Protein AF-0000000069795795 (afdb_homodimer)

pLDDT: mean 82.31, std 21.18, range [23.0, 98.75]

Solvent-accessible surface area (backbone atoms only — not comparable to full-atom values): 24050 Å² total; per-residue (Å²): 133,80,79,72,74,70,70,65,89,60,59,67,39,32,27,32,39,33,64,38,56,46,76,60,49,101,86,40,89,58,73,40,62,38,28,42,9,34,36,32,26,39,58,87,44,68,41,76,78,44,72,53,69,46,55,21,22,49,95,57,61,81,71,41,47,76,58,54,75,50,81,44,60,69,22,32,75,69,25,68,77,30,49,39,55,80,75,45,43,65,61,54,35,65,65,45,39,64,17,26,39,29,27,73,51,24,78,82,38,46,55,52,51,50,44,50,56,26,51,76,72,74,39,84,52,61,48,63,69,40,65,42,38,49,41,62,55,38,48,73,73,62,47,57,69,56,62,52,81,46,68,56,43,43,27,49,59,50,67,70,50,78,71,57,61,36,28,48,60,45,32,56,46,50,53,52,46,45,24,51,53,27,27,34,53,46,53,54,69,57,42,58,71,86,50,44,60,50,58,55,56,68,56,64,70,68,76,76,78,75,82,75,80,74,85,117,135,80,76,70,72,69,70,63,87,61,59,68,39,32,28,31,39,34,63,37,56,45,75,58,50,98,85,38,88,56,73,39,61,39,27,43,9,34,36,31,26,38,58,88,43,67,40,75,75,45,72,53,71,46,56,21,23,48,96,56,61,80,72,41,46,76,58,55,75,49,82,44,61,69,22,32,75,68,26,68,76,31,49,39,56,79,75,46,42,65,60,53,34,65,65,44,40,64,18,27,39,29,29,73,51,24,78,83,38,45,54,51,51,50,42,50,55,26,51,74,71,73,40,84,53,62,48,63,70,40,64,41,38,49,41,63,56,38,47,73,74,63,48,58,71,57,63,52,84,45,67,56,42,43,26,48,60,49,66,70,49,78,72,57,59,36,27,47,60,45,31,55,46,49,54,52,45,44,24,50,53,27,27,35,54,48,53,55,71,56,42,56,71,85,50,45,59,50,55,55,55,69,57,64,67,67,71,77,77,76,80,73,79,73,82,119

Radius of gyration: 26.66 Å; Cα contacts (8 Å, |Δi|>4): 704; chains: 2; bounding box: 104×75×53 Å

InterPro domains:
  IPR012337 Ribonuclease H-like superfamily [SSF53098] (14-183)
  IPR013520 Ribonuclease H-like domain [PF00929] (15-178)
  IPR013520 Ribonuclease H-like domain [SM00479] (13-187)
  IPR036397 Ribonuclease H superfamily [G3DSA:3.30.420.10] (8-185)

Foldseek 3Di:
DPPCPVCPCDQFKEKEKFWDWQDDDPVGDDTDTFKIWIFIARPVPRDTPDIDMFTAAGPDLVSFDQAPPDLQSRHSVNNVPTHHCVVCVVVVQVRAAAHEYEYACCVPPVVVNQCVSCVVVPHGGHDYPHYHHPLVVCCVQVNCLQPHSDLQSLCVSVVVDGDRNHTNSSRVSSSVSVVVSVVVSVVLVVDPPVCNVVVVVVSPPPPPPDPPPPPD/DPPCPVCPCPQFKEKEKFWDWQDDDPVGDDTDTFKIWIFIARPVPRDTPDIDMFTAAGPDLVSFDQAPPDLQSRHSVNNVPTHHCVVCVVVVQVRAAAHEYEYACCVPPVVVNQCVSCVVVPHGGHDYPHYHHPLVVCCVQVNCLQPHSDLQSLCVSVVVDGDRNHTNSSRVSSSVSVVVSVVVSVVLVVDPPVCNVVVVVVSPPPPPPPPPPPPD

Organism: Juglans regia (NCBI:txid51240)

Sequence (432 aa):
METSTSGREGKAEIVFFDMETTVPNRGWKRFWVLEFGAIVVCPQKLVEIDSYSTLVRPKDLSVVSLKSGRCDGITRKVVANAPDFEDVADKIFSILNGRVWAGHNIRRFDCIRIKEAFAEIGKPAPQPAGMIDSLGVLTDKFGRRAGNMKMETLAAYFGLGQQKHRSLDDVRMNLEVLKHCATVLFLESSLPSALHGKWQLGSSTVMTRSRTNGKTMETSTSGREGKAEIVFFDMETTVPNRGWKRFWVLEFGAIVVCPQKLVEIDSYSTLVRPKDLSVVSLKSGRCDGITRKVVANAPDFEDVADKIFSILNGRVWAGHNIRRFDCIRIKEAFAEIGKPAPQPAGMIDSLGVLTDKFGRRAGNMKMETLAAYFGLGQQKHRSLDDVRMNLEVLKHCATVLFLESSLPSALHGKWQLGSSTVMTRSRTNGKT

Structure (mmCIF, N/CA/C/O backbone):
data_AF-0000000069795795-model_v1
#
loop_
_entity.id
_entity.type
_entity.pdbx_description
1 polymer 'Protein NEN4-like'
#
loop_
_atom_site.group_PDB
_atom_site.id
_atom_site.type_symbol
_atom_site.label_atom_id
_atom_site.label_alt_id
_atom_site.label_comp_id
_atom_site.label_asym_id
_atom_site.label_entity_id
_atom_site.label_seq_id
_atom_site.pdbx_PDB_ins_code
_atom_site.Cartn_x
_atom_site.Cartn_y
_atom_site.Cartn_z
_atom_site.occupancy
_atom_site.B_iso_or_equiv
_atom_site.auth_seq_id
_atom_site.auth_comp_id
_atom_site.auth_asym_id
_atom_site.auth_atom_id
_atom_site.pdbx_PDB_model_num
ATOM 1 N N . MET A 1 1 ? -32.469 -30.297 -11.141 1 25.58 1 MET A N 1
ATOM 2 C CA . MET A 1 1 ? -31.922 -29.422 -10.109 1 25.58 1 MET A CA 1
ATOM 3 C C . MET A 1 1 ? -30.938 -28.422 -10.711 1 25.58 1 MET A C 1
ATOM 5 O O . MET A 1 1 ? -29.844 -28.797 -11.125 1 25.58 1 MET A O 1
ATOM 9 N N . GLU A 1 2 ? -31.359 -27.375 -11.406 1 27.95 2 GLU A N 1
ATOM 10 C CA . GLU A 1 2 ? -30.75 -26.344 -12.25 1 27.95 2 GLU A CA 1
ATOM 11 C C . GLU A 1 2 ? -29.734 -25.516 -11.461 1 27.95 2 GLU A C 1
ATOM 13 O O . GLU A 1 2 ? -30.078 -24.938 -10.43 1 27.95 2 GLU A O 1
ATOM 18 N N . THR A 1 3 ? -28.516 -26.078 -11.281 1 31.72 3 THR A N 1
ATOM 19 C CA . THR A 1 3 ? -27.406 -25.391 -10.633 1 31.72 3 THR A CA 1
ATOM 20 C C . THR A 1 3 ? -27.344 -23.922 -11.062 1 31.72 3 THR A C 1
ATOM 22 O O . THR A 1 3 ? -27.172 -23.625 -12.242 1 31.72 3 THR A O 1
ATOM 25 N N . SER A 1 4 ? -28.297 -23.125 -10.508 1 31.05 4 SER A N 1
ATOM 26 C CA . SER A 1 4 ? -28.359 -21.672 -10.664 1 31.05 4 SER A CA 1
ATOM 27 C C . SER A 1 4 ? -26.969 -21.047 -10.641 1 31.05 4 SER A C 1
ATOM 29 O O . SER A 1 4 ? -26.25 -21.188 -9.648 1 31.05 4 SER A O 1
ATOM 31 N N . THR A 1 5 ? -26.281 -21.203 -11.742 1 33.72 5 THR A N 1
ATOM 32 C CA . THR A 1 5 ? -25.125 -20.375 -12.062 1 33.72 5 THR A CA 1
ATOM 33 C C . THR A 1 5 ? -25.344 -18.938 -11.625 1 33.72 5 THR A C 1
ATOM 35 O O . THR A 1 5 ? -26.125 -18.203 -12.242 1 33.72 5 THR A O 1
ATOM 38 N N . SER A 1 6 ? -25.922 -18.781 -10.398 1 34.06 6 SER A N 1
ATOM 39 C CA . SER A 1 6 ? -26.109 -17.438 -9.852 1 34.06 6 SER A CA 1
ATOM 40 C C . SER A 1 6 ? -25.062 -16.469 -10.414 1 34.06 6 SER A C 1
ATOM 42 O O . SER A 1 6 ? -23.859 -16.734 -10.359 1 34.06 6 SER A O 1
ATOM 44 N N . GLY A 1 7 ? -25.359 -15.914 -11.555 1 32.53 7 GLY A N 1
ATOM 45 C CA . GLY A 1 7 ? -24.766 -14.773 -12.242 1 32.53 7 GLY A CA 1
ATOM 46 C C . GLY A 1 7 ? -24.203 -13.734 -11.289 1 32.53 7 GLY A C 1
ATOM 47 O O . GLY A 1 7 ? -24.906 -12.781 -10.93 1 32.53 7 GLY A O 1
ATOM 48 N N . ARG A 1 8 ? -23.828 -14.109 -10.086 1 36.16 8 ARG A N 1
ATOM 49 C CA . ARG A 1 8 ? -23.094 -13.016 -9.445 1 36.16 8 ARG A CA 1
ATOM 50 C C . ARG A 1 8 ? -22.484 -12.078 -10.477 1 36.16 8 ARG A C 1
ATOM 52 O O . ARG A 1 8 ? -21.688 -12.508 -11.32 1 36.16 8 ARG A O 1
ATOM 59 N N . GLU A 1 9 ? -23.125 -11.406 -11.359 1 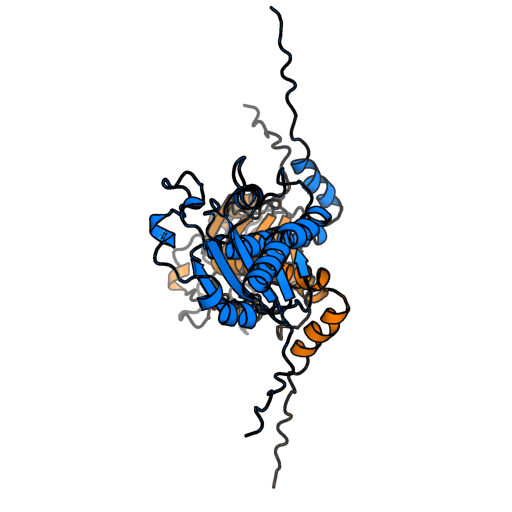41.84 9 GLU A N 1
ATOM 60 C CA . GLU A 1 9 ? -22.781 -10.273 -12.203 1 41.84 9 GLU A CA 1
ATOM 61 C C . GLU A 1 9 ? -21.375 -9.758 -11.875 1 41.84 9 GLU A C 1
ATOM 63 O O . GLU A 1 9 ? -21.219 -8.852 -11.047 1 41.84 9 GLU A O 1
ATOM 68 N N . GLY A 1 10 ? -20.391 -10.555 -11.383 1 47.69 10 GLY A N 1
ATOM 69 C CA . GLY A 1 10 ? -19.203 -10.883 -10.602 1 47.69 10 GLY A CA 1
ATOM 70 C C . GLY A 1 10 ? -17.984 -10.078 -11.016 1 47.69 10 GLY A C 1
ATOM 71 O O . GLY A 1 10 ? -17.656 -10 -12.203 1 47.69 10 GLY A O 1
ATOM 72 N N . LYS A 1 11 ? -17.797 -8.898 -10.414 1 55.41 11 LYS A N 1
ATOM 73 C CA . LYS A 1 11 ? -16.578 -8.102 -10.523 1 55.41 11 LYS A CA 1
ATOM 74 C C . LYS A 1 11 ? -15.344 -9 -10.625 1 55.41 11 LYS A C 1
ATOM 76 O O . LYS A 1 11 ? -15.242 -10 -9.914 1 55.41 11 LYS A O 1
ATOM 81 N N . ALA A 1 12 ? -14.719 -8.961 -11.812 1 68.69 12 ALA A N 1
ATOM 82 C CA . ALA A 1 12 ? -13.539 -9.797 -12.039 1 68.69 12 ALA A CA 1
ATOM 83 C C . ALA A 1 12 ? -12.586 -9.734 -10.844 1 68.69 12 ALA A C 1
ATOM 85 O O . ALA A 1 12 ? -12.203 -8.656 -10.406 1 68.69 12 ALA A O 1
ATOM 86 N N . GLU A 1 13 ? -12.547 -10.82 -10.102 1 87.56 13 GLU A N 1
ATOM 87 C CA . GLU A 1 13 ? -11.609 -10.992 -9 1 87.56 13 GLU A CA 1
ATOM 88 C C . GLU A 1 13 ? -10.188 -11.227 -9.516 1 87.56 13 GLU A C 1
ATOM 90 O O . GLU A 1 13 ? -10 -11.695 -10.641 1 87.56 13 GLU A O 1
ATOM 95 N N . ILE A 1 14 ? -9.297 -10.734 -8.797 1 94.62 14 ILE A N 1
ATOM 96 C CA . ILE A 1 14 ? -7.891 -10.953 -9.117 1 94.62 14 ILE A CA 1
ATOM 97 C C . ILE A 1 14 ? -7.316 -12.039 -8.211 1 94.62 14 ILE A C 1
ATOM 99 O O . ILE A 1 14 ? -7.543 -12.023 -6.996 1 94.62 14 ILE A O 1
ATOM 103 N N . VAL A 1 15 ? -6.715 -12.922 -8.781 1 97.75 15 VAL A N 1
ATOM 104 C CA . VAL A 1 15 ? -6 -13.93 -8.008 1 97.75 15 VAL A CA 1
ATOM 105 C C . VAL A 1 15 ? -4.492 -13.742 -8.18 1 97.75 15 VAL A C 1
ATOM 107 O O . VAL A 1 15 ? -3.988 -13.75 -9.305 1 97.75 15 VAL A O 1
ATOM 110 N N . PHE A 1 16 ? -3.83 -13.43 -7.07 1 98.31 16 PHE A N 1
ATOM 111 C CA . PHE A 1 16 ? -2.373 -13.461 -7.023 1 98.31 16 PHE A CA 1
ATOM 112 C C . PHE A 1 16 ? -1.879 -14.867 -6.68 1 98.31 16 PHE A C 1
ATOM 114 O O . PHE A 1 16 ? -2.344 -15.477 -5.715 1 98.31 16 PHE A O 1
ATOM 121 N N . PHE A 1 17 ? -0.944 -15.398 -7.488 1 98.62 17 PHE A N 1
ATOM 122 C CA . PHE A 1 17 ? -0.475 -16.734 -7.133 1 98.62 17 PHE A CA 1
ATOM 123 C C . PHE A 1 17 ? 1.003 -16.891 -7.469 1 98.62 17 PHE A C 1
ATOM 125 O O . PHE A 1 17 ? 1.576 -16.062 -8.18 1 98.62 17 PHE A O 1
ATOM 132 N N . ASP A 1 18 ? 1.574 -17.828 -6.895 1 97.88 18 ASP A N 1
ATOM 133 C CA . ASP A 1 18 ? 2.99 -18.172 -6.98 1 97.88 18 ASP A CA 1
ATOM 134 C C . ASP A 1 18 ? 3.205 -19.672 -6.785 1 97.88 18 ASP A C 1
ATOM 136 O O . ASP A 1 18 ? 2.441 -20.328 -6.074 1 97.88 18 ASP A O 1
ATOM 140 N N . MET A 1 19 ? 4.258 -20.172 -7.453 1 96.44 19 MET A N 1
ATOM 141 C CA . MET A 1 19 ? 4.598 -21.578 -7.312 1 96.44 19 MET A CA 1
ATOM 142 C C . MET A 1 19 ? 6.07 -21.75 -6.961 1 96.44 19 MET A C 1
ATOM 144 O O . MET A 1 19 ? 6.926 -21.031 -7.473 1 96.44 19 MET A O 1
ATOM 148 N N . GLU A 1 20 ? 6.281 -22.656 -6.07 1 94.5 20 GLU A N 1
ATOM 149 C CA . GLU A 1 20 ? 7.641 -23.141 -5.859 1 94.5 20 GLU A CA 1
ATOM 150 C C . GLU A 1 20 ? 7.879 -24.469 -6.578 1 94.5 20 GLU A C 1
ATOM 152 O O . GLU A 1 20 ? 7.012 -25.344 -6.574 1 94.5 20 GLU A O 1
ATOM 157 N N . THR A 1 21 ? 9.031 -24.625 -7.184 1 92.81 21 THR A N 1
ATOM 158 C CA . THR A 1 21 ? 9.367 -25.812 -7.957 1 92.81 21 THR A CA 1
ATOM 159 C C . THR A 1 21 ? 10.781 -26.281 -7.637 1 92.81 21 THR A C 1
ATOM 161 O O . THR A 1 21 ? 11.539 -25.578 -6.973 1 92.81 21 THR A O 1
ATOM 164 N N . THR A 1 22 ? 11.008 -27.484 -8.117 1 88.75 22 THR A N 1
ATOM 165 C CA . THR A 1 22 ? 12.406 -27.875 -8.156 1 88.75 22 THR A CA 1
ATOM 166 C C . THR A 1 22 ? 13.18 -27.062 -9.18 1 88.75 22 THR A C 1
ATOM 168 O O . THR A 1 22 ? 12.586 -26.391 -10.031 1 88.75 22 THR A O 1
ATOM 171 N N . VAL A 1 23 ? 14.438 -26.938 -8.961 1 80.75 23 VAL A N 1
ATOM 172 C CA . VAL A 1 23 ? 15.312 -26.312 -9.953 1 80.75 23 VAL A CA 1
AT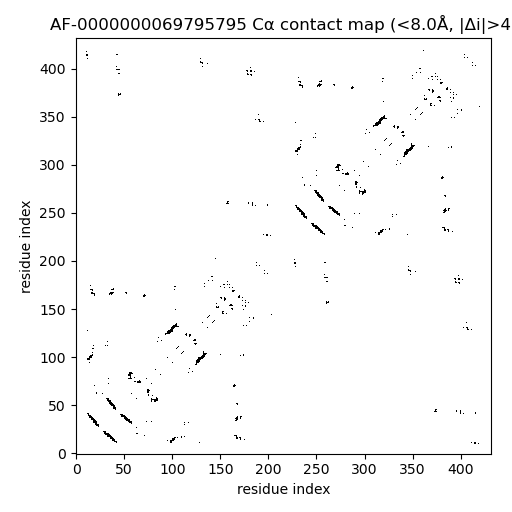OM 173 C C . VAL A 1 23 ? 15.992 -27.391 -10.789 1 80.75 23 VAL A C 1
ATOM 175 O O . VAL A 1 23 ? 16.625 -28.312 -10.25 1 80.75 23 VAL A O 1
ATOM 178 N N . PRO A 1 24 ? 15.719 -27.25 -12.148 1 77.12 24 PRO A N 1
ATOM 179 C CA . PRO A 1 24 ? 16.312 -28.281 -12.992 1 77.12 24 PRO A CA 1
ATOM 180 C C . PRO A 1 24 ? 17.844 -28.312 -12.891 1 77.12 24 PRO A C 1
ATOM 182 O O . PRO A 1 24 ? 18.469 -27.281 -12.672 1 77.12 24 PRO A O 1
ATOM 185 N N . ASN A 1 25 ? 18.391 -29.469 -12.727 1 71.88 25 ASN A N 1
ATOM 186 C CA . ASN A 1 25 ? 19.828 -29.688 -12.75 1 71.88 25 ASN A CA 1
ATOM 187 C C . ASN A 1 25 ? 20.234 -30.625 -13.875 1 71.88 25 ASN A C 1
ATOM 189 O O . ASN A 1 25 ? 19.422 -30.969 -14.734 1 71.88 25 ASN A O 1
ATOM 193 N N . ARG A 1 26 ? 21.516 -30.906 -14.008 1 67.06 26 ARG A N 1
ATOM 194 C CA . ARG A 1 26 ? 22.078 -31.734 -15.07 1 67.06 26 ARG A CA 1
ATOM 195 C C . ARG A 1 26 ? 21.328 -33.031 -15.211 1 67.06 26 ARG A C 1
ATOM 197 O O . ARG A 1 26 ? 21.234 -33.594 -16.312 1 67.06 26 ARG A O 1
ATOM 204 N N . GLY A 1 27 ? 20.688 -33.438 -14.242 1 57.16 27 GLY A N 1
ATOM 205 C CA . GLY A 1 27 ? 20.062 -34.75 -14.266 1 57.16 27 GLY A CA 1
ATOM 206 C C . GLY A 1 27 ? 18.578 -34.688 -14.594 1 57.16 27 GLY A C 1
ATOM 207 O O . GLY A 1 27 ? 18 -35.688 -15.031 1 57.16 27 GLY A O 1
ATOM 208 N N . TRP A 1 28 ? 17.984 -33.625 -14.297 1 61.97 28 TRP A N 1
ATOM 209 C CA . TRP A 1 28 ? 16.562 -33.531 -14.617 1 61.97 28 TRP A CA 1
ATOM 210 C C . TRP A 1 28 ? 16.25 -32.156 -15.195 1 61.97 28 TRP A C 1
ATOM 212 O O . TRP A 1 28 ? 16.656 -31.125 -14.641 1 61.97 28 TRP A O 1
ATOM 222 N N . LYS A 1 29 ? 15.484 -32.219 -16.25 1 67 29 LYS A N 1
ATOM 223 C CA . LYS A 1 29 ? 15.25 -31.016 -17.031 1 67 29 LYS A CA 1
ATOM 224 C C . LYS A 1 29 ? 13.859 -30.438 -16.75 1 67 29 LYS A C 1
ATOM 226 O O . LYS A 1 29 ? 13.484 -29.406 -17.312 1 67 29 LYS A O 1
ATOM 231 N N . ARG A 1 30 ? 13.258 -31.141 -15.711 1 81.75 30 ARG A N 1
ATOM 232 C CA . ARG A 1 30 ? 11.867 -30.719 -15.586 1 81.75 30 ARG A CA 1
ATOM 233 C C . ARG A 1 30 ? 11.625 -30.016 -14.258 1 81.75 30 ARG A C 1
ATOM 235 O O . ARG A 1 30 ? 12.281 -30.312 -13.258 1 81.75 30 ARG A O 1
ATOM 242 N N . PHE A 1 31 ? 10.703 -29.078 -14.281 1 88.62 31 PHE A N 1
ATOM 243 C CA . PHE A 1 31 ? 10.234 -28.422 -13.062 1 88.62 31 PHE A CA 1
ATOM 244 C C . PHE A 1 31 ? 9.133 -29.25 -12.398 1 88.62 31 PHE A C 1
ATOM 246 O O . PHE A 1 31 ? 8.18 -29.656 -13.055 1 88.62 31 PHE A O 1
ATOM 253 N N . TRP A 1 32 ? 9.344 -29.562 -11.18 1 89.56 32 TRP A N 1
ATOM 254 C CA . TRP A 1 32 ? 8.281 -30.188 -10.391 1 89.56 32 TRP A CA 1
ATOM 255 C C . TRP A 1 32 ? 7.672 -29.188 -9.414 1 89.56 32 TRP A C 1
ATOM 257 O O . TRP A 1 32 ? 8.391 -28.516 -8.68 1 89.56 32 TRP A O 1
ATOM 267 N N . VAL A 1 33 ? 6.371 -29.156 -9.484 1 93.94 33 VAL A N 1
ATOM 268 C CA . VAL A 1 33 ? 5.68 -28.25 -8.57 1 93.94 33 VAL A CA 1
ATOM 269 C C . VAL A 1 33 ? 5.809 -28.766 -7.137 1 93.94 33 VAL A C 1
ATOM 271 O O . VAL A 1 33 ? 5.52 -29.938 -6.863 1 93.94 33 VAL A O 1
ATOM 274 N N . LEU A 1 34 ? 6.23 -27.875 -6.195 1 94.31 34 LEU A N 1
ATOM 275 C CA . LEU A 1 34 ? 6.41 -28.281 -4.801 1 94.31 34 LEU A CA 1
ATOM 276 C C . LEU A 1 34 ? 5.453 -27.516 -3.893 1 94.31 34 LEU A C 1
ATOM 278 O O . LEU A 1 34 ? 5.152 -27.969 -2.783 1 94.31 34 LEU A O 1
ATOM 282 N N . GLU A 1 35 ? 5.023 -26.391 -4.332 1 96.38 35 GLU A N 1
ATOM 283 C CA . GLU A 1 35 ? 4.137 -25.562 -3.523 1 96.38 35 GLU A CA 1
ATOM 284 C C . GLU A 1 35 ? 3.314 -24.625 -4.398 1 96.38 35 GLU A C 1
ATOM 286 O O . GLU A 1 35 ? 3.818 -24.094 -5.391 1 96.38 35 GLU A O 1
ATOM 291 N N . PHE A 1 36 ? 2.078 -24.5 -4.047 1 98 36 PHE A N 1
ATOM 292 C CA . PHE A 1 36 ? 1.167 -23.531 -4.652 1 98 36 PHE A CA 1
ATOM 293 C C . PHE A 1 36 ? 0.594 -22.594 -3.598 1 98 36 PHE A C 1
ATOM 295 O O . PHE A 1 36 ? 0.206 -23.031 -2.514 1 98 36 PHE A O 1
ATOM 302 N N . GLY A 1 37 ? 0.597 -21.297 -3.883 1 98.5 37 GLY A N 1
ATOM 303 C CA . GLY A 1 37 ? -0.028 -20.297 -3.039 1 98.5 37 GLY A CA 1
ATOM 304 C C . GLY A 1 37 ? -0.776 -19.234 -3.826 1 98.5 37 GLY A C 1
ATOM 305 O O . GLY A 1 37 ? -0.323 -18.812 -4.891 1 98.5 37 GLY A O 1
ATOM 306 N N . ALA A 1 38 ? -1.933 -18.859 -3.283 1 98.75 38 ALA A N 1
ATOM 307 C CA . ALA A 1 38 ? -2.738 -17.844 -3.965 1 98.75 38 ALA A CA 1
ATOM 308 C C . ALA A 1 38 ? -3.57 -17.047 -2.969 1 98.75 38 ALA A C 1
ATOM 310 O O . ALA A 1 38 ? -3.984 -17.562 -1.932 1 98.75 38 ALA A O 1
ATOM 311 N N . ILE A 1 39 ? -3.779 -15.836 -3.258 1 98.44 39 ILE A N 1
ATOM 312 C CA . ILE A 1 39 ? -4.785 -15.016 -2.588 1 98.44 39 ILE A CA 1
ATOM 313 C C . ILE A 1 39 ? -5.738 -14.422 -3.623 1 98.44 39 ILE A C 1
ATOM 315 O O . ILE A 1 39 ? -5.324 -14.078 -4.734 1 98.44 39 ILE A O 1
ATOM 319 N N . VAL A 1 40 ? -6.984 -14.422 -3.295 1 97.12 40 VAL A N 1
ATOM 320 C CA . VAL A 1 40 ? -7.984 -13.742 -4.113 1 97.12 40 VAL A CA 1
ATOM 321 C C . VAL A 1 40 ? -8.281 -12.367 -3.525 1 97.12 40 VAL A C 1
ATOM 323 O O . VAL A 1 40 ? -8.578 -12.242 -2.334 1 97.12 40 VAL A O 1
ATOM 326 N N . VAL A 1 41 ? -8.141 -11.383 -4.363 1 93.94 41 VAL A N 1
ATOM 327 C CA . VAL A 1 41 ? -8.281 -10 -3.918 1 93.94 41 VAL A CA 1
ATOM 328 C C . VAL A 1 41 ? -9.398 -9.312 -4.699 1 93.94 41 VAL A C 1
ATOM 330 O O . VAL A 1 41 ? -9.531 -9.516 -5.906 1 93.94 41 VAL A O 1
ATOM 333 N N . CYS A 1 42 ? -10.164 -8.547 -3.957 1 88 42 CYS A N 1
ATOM 334 C CA . CYS A 1 42 ? -11.133 -7.672 -4.602 1 88 42 CYS A CA 1
ATOM 335 C C . CYS A 1 42 ? -10.438 -6.488 -5.266 1 88 42 CYS A C 1
ATOM 337 O O . CYS A 1 42 ? -9.727 -5.727 -4.602 1 88 42 CYS A O 1
ATOM 339 N N . PRO A 1 43 ? -10.625 -6.344 -6.496 1 83.31 43 PRO A N 1
ATOM 340 C CA . PRO A 1 43 ? -9.852 -5.32 -7.203 1 83.31 43 PRO A CA 1
ATOM 341 C C . PRO A 1 43 ? -10.18 -3.904 -6.738 1 83.31 43 PRO A C 1
ATOM 343 O O . PRO A 1 43 ? -9.312 -3.025 -6.77 1 83.31 43 PRO A O 1
ATOM 346 N N . GLN A 1 44 ? -11.328 -3.682 -6.246 1 83.56 44 GLN A N 1
ATOM 347 C CA . GLN A 1 44 ? -11.758 -2.33 -5.906 1 83.56 44 GLN A CA 1
ATOM 348 C C . GLN A 1 44 ? -11.281 -1.935 -4.512 1 83.56 44 GLN A C 1
ATOM 350 O O . GLN A 1 44 ? -11.07 -0.752 -4.238 1 83.56 44 GLN A O 1
ATOM 355 N N . LYS A 1 45 ? -11.109 -2.904 -3.693 1 87.12 45 LYS A N 1
ATOM 356 C CA . LYS A 1 45 ? -10.812 -2.584 -2.301 1 87.12 45 LYS A CA 1
ATOM 357 C C . LYS A 1 45 ? -9.469 -3.17 -1.877 1 87.12 45 LYS A C 1
ATOM 359 O O . LYS A 1 45 ? -8.938 -2.824 -0.818 1 87.12 45 LYS A O 1
ATOM 364 N N . LEU A 1 46 ? -8.93 -4.039 -2.621 1 89.06 46 LEU A N 1
ATOM 365 C CA . LEU A 1 46 ? -7.652 -4.695 -2.373 1 89.06 46 LEU A CA 1
ATOM 366 C C . LEU A 1 46 ? -7.707 -5.539 -1.104 1 89.06 46 LEU A C 1
ATOM 368 O O . LEU A 1 46 ? -6.68 -5.777 -0.465 1 89.06 46 LEU A O 1
ATOM 372 N N . VAL A 1 47 ? -8.906 -5.949 -0.756 1 88.62 47 VAL A N 1
ATOM 373 C CA . VAL A 1 47 ? -9.078 -6.812 0.409 1 88.62 47 VAL A CA 1
ATOM 374 C C . VAL A 1 47 ? -8.945 -8.273 -0.004 1 88.62 47 VAL A C 1
ATOM 376 O O . VAL A 1 47 ? -9.492 -8.688 -1.029 1 88.62 47 VAL A O 1
ATOM 379 N N . GLU A 1 48 ? -8.148 -8.969 0.775 1 93.06 48 GLU A N 1
ATOM 380 C CA . GLU A 1 48 ? -8.039 -10.406 0.58 1 93.06 48 GLU A CA 1
ATOM 381 C C . GLU A 1 48 ? -9.336 -11.117 0.961 1 93.06 48 GLU A C 1
ATOM 383 O O . GLU A 1 48 ? -9.758 -11.07 2.119 1 93.06 48 GLU A O 1
ATOM 388 N N . ILE A 1 49 ? -9.977 -11.773 0.018 1 93.69 49 ILE A N 1
ATOM 389 C CA . ILE A 1 49 ? -11.281 -12.375 0.293 1 93.69 49 ILE A CA 1
ATOM 390 C C . ILE A 1 49 ? -11.133 -13.883 0.437 1 93.69 49 ILE A C 1
ATOM 392 O O . ILE A 1 49 ? -12.023 -14.555 0.962 1 93.69 49 ILE A O 1
ATOM 396 N N . ASP A 1 50 ? -10.102 -14.445 -0.095 1 96.06 50 ASP A N 1
ATOM 397 C CA . ASP A 1 50 ? -9.805 -15.867 0.005 1 96.06 50 ASP A CA 1
ATOM 398 C C . ASP A 1 50 ? -8.305 -16.125 -0.144 1 96.06 50 ASP A C 1
ATOM 400 O O . ASP A 1 50 ? -7.578 -15.297 -0.683 1 96.06 50 ASP A O 1
ATOM 404 N N . SER A 1 51 ? -7.832 -17.203 0.451 1 98.19 51 SER A N 1
ATOM 405 C CA . SER A 1 51 ? -6.449 -17.625 0.283 1 98.19 51 SER A CA 1
ATOM 406 C C . SER A 1 51 ? -6.332 -19.156 0.336 1 98.19 51 SER A C 1
ATOM 408 O O . SER A 1 51 ? -7.195 -19.828 0.895 1 98.19 51 SER A O 1
ATOM 410 N N . TYR A 1 52 ? -5.352 -19.672 -0.319 1 98.5 52 TYR A N 1
ATOM 411 C CA . TYR A 1 52 ? -5.09 -21.094 -0.36 1 98.5 52 TYR A CA 1
ATOM 412 C C . TYR A 1 52 ? -3.604 -21.375 -0.545 1 98.5 52 TYR A C 1
ATOM 414 O O . TYR A 1 52 ? -2.932 -20.703 -1.324 1 98.5 52 TYR A O 1
ATOM 422 N N . SER A 1 53 ? -3.074 -22.266 0.192 1 98.12 53 SER A N 1
ATOM 423 C CA . SER A 1 53 ? -1.704 -22.734 0.011 1 98.12 53 SER A CA 1
ATOM 424 C C . SER A 1 53 ? -1.593 -24.234 0.254 1 98.12 53 SER A C 1
ATOM 426 O O . SER A 1 53 ? -2.299 -24.781 1.103 1 98.12 53 SER A O 1
ATOM 428 N N . THR A 1 54 ? -0.786 -24.828 -0.485 1 97.81 54 THR A N 1
ATOM 429 C CA . THR A 1 54 ? -0.585 -26.266 -0.32 1 97.81 54 THR A CA 1
ATOM 430 C C . THR A 1 54 ? 0.813 -26.672 -0.777 1 97.81 54 THR A C 1
ATOM 432 O O . THR A 1 54 ? 1.354 -26.109 -1.725 1 97.81 54 THR A O 1
ATOM 435 N N . LEU A 1 55 ? 1.377 -27.641 -0.066 1 96.38 55 LEU A N 1
ATOM 436 C CA . LEU A 1 55 ? 2.527 -28.375 -0.585 1 96.38 55 LEU A CA 1
ATOM 437 C C . LEU A 1 55 ? 2.086 -29.469 -1.553 1 96.38 55 LEU A C 1
ATOM 439 O O . LEU A 1 55 ? 0.954 -29.953 -1.474 1 96.38 55 LEU A O 1
ATOM 443 N N . VAL A 1 56 ? 2.922 -29.781 -2.492 1 96.75 56 VAL A N 1
ATOM 444 C CA . VAL A 1 56 ? 2.619 -30.812 -3.49 1 96.75 56 VAL A CA 1
ATOM 445 C C . VAL A 1 56 ? 3.744 -31.844 -3.529 1 96.75 56 VAL A C 1
ATOM 447 O O . VAL A 1 56 ? 4.918 -31.484 -3.668 1 96.75 56 VAL A O 1
ATOM 450 N N . ARG A 1 57 ? 3.385 -33.062 -3.426 1 95.5 57 ARG A N 1
ATOM 451 C CA . ARG A 1 57 ? 4.344 -34.156 -3.553 1 95.5 57 ARG A CA 1
ATOM 452 C C . ARG A 1 57 ? 4.617 -34.469 -5.016 1 95.5 57 ARG A C 1
ATOM 454 O O . ARG A 1 57 ? 3.695 -34.812 -5.766 1 95.5 57 ARG A O 1
ATOM 461 N N . PRO A 1 58 ? 5.836 -34.344 -5.41 1 92.75 58 PRO A N 1
ATOM 462 C CA . PRO A 1 58 ? 6.141 -34.719 -6.793 1 92.75 58 PRO A CA 1
ATOM 463 C C . PRO A 1 58 ? 6.055 -36.219 -7.027 1 92.75 58 PRO A C 1
ATOM 465 O O . PRO A 1 58 ? 6.082 -37 -6.074 1 92.75 58 PRO A O 1
ATOM 468 N N . LYS A 1 59 ? 5.914 -36.594 -8.242 1 89.06 59 LYS A N 1
ATOM 469 C CA . LYS A 1 59 ? 5.832 -38 -8.594 1 89.06 59 LYS A CA 1
ATOM 470 C C . LYS A 1 59 ? 7.125 -38.719 -8.234 1 89.06 59 LYS A C 1
ATOM 472 O O . LYS A 1 59 ? 7.094 -39.906 -7.836 1 89.06 59 LYS A O 1
ATOM 477 N N . ASP A 1 60 ? 8.188 -38.031 -8.391 1 87.75 60 ASP A N 1
ATOM 478 C CA . ASP A 1 60 ? 9.5 -38.562 -8.023 1 87.75 60 ASP A CA 1
ATOM 479 C C . ASP A 1 60 ? 10.102 -37.781 -6.859 1 87.75 60 ASP A C 1
ATOM 481 O O . ASP A 1 60 ? 10.562 -36.625 -7.039 1 87.75 60 ASP A O 1
ATOM 485 N N . LEU A 1 61 ? 10.148 -38.375 -5.715 1 87.12 61 LEU A N 1
ATOM 486 C CA . LEU A 1 61 ? 10.617 -37.688 -4.504 1 87.12 61 LEU A CA 1
ATOM 487 C C . LEU A 1 61 ? 12.117 -37.438 -4.574 1 87.12 61 LEU A C 1
ATOM 489 O O . LEU A 1 61 ? 12.641 -36.594 -3.852 1 87.12 61 LEU A O 1
ATOM 493 N N . SER A 1 62 ? 12.758 -38.156 -5.379 1 84.25 62 SER A N 1
ATOM 494 C CA . SER A 1 62 ? 14.211 -38.062 -5.449 1 84.25 62 SER A CA 1
ATOM 495 C C . SER A 1 62 ? 14.648 -36.719 -6.051 1 84.25 62 SER A C 1
ATOM 497 O O . SER A 1 62 ? 15.805 -36.312 -5.918 1 84.25 62 SER A O 1
ATOM 499 N N . VAL A 1 63 ? 13.742 -36.031 -6.637 1 81 63 VAL A N 1
ATOM 500 C CA . VAL A 1 63 ? 14.07 -34.781 -7.309 1 81 63 VAL A CA 1
ATOM 501 C C . VAL A 1 63 ? 14.133 -33.656 -6.289 1 81 63 VAL A C 1
ATOM 503 O O . VAL A 1 63 ? 14.617 -32.562 -6.59 1 81 63 VAL A O 1
ATOM 506 N N . VAL A 1 64 ? 13.672 -33.938 -5.078 1 80.88 64 VAL A N 1
ATOM 507 C CA . VAL A 1 64 ? 13.703 -32.906 -4.02 1 80.88 64 VAL A CA 1
ATOM 508 C C . VAL A 1 64 ? 14.93 -33.125 -3.137 1 80.88 64 VAL A C 1
ATOM 510 O O . VAL A 1 64 ? 15.242 -34.281 -2.764 1 80.88 64 VAL A O 1
ATOM 513 N N . SER A 1 65 ? 15.555 -31.938 -2.916 1 76.88 65 SER A N 1
ATOM 514 C CA . SER A 1 65 ? 16.781 -32.031 -2.125 1 76.88 65 SER A CA 1
ATOM 515 C C . SER A 1 65 ? 16.484 -32.531 -0.709 1 76.88 65 SER A C 1
ATOM 517 O O . SER A 1 65 ? 15.43 -32.188 -0.145 1 76.88 65 SER A O 1
ATOM 519 N N . LEU A 1 66 ? 17.406 -33.312 -0.233 1 67.81 66 LEU A N 1
ATOM 520 C CA . LEU A 1 66 ? 17.281 -33.812 1.13 1 67.81 66 LEU A CA 1
ATOM 521 C C . LEU A 1 66 ? 17.406 -32.688 2.145 1 67.81 66 LEU A C 1
ATOM 523 O O . LEU A 1 66 ? 16.703 -32.688 3.162 1 67.81 66 LEU A O 1
ATOM 527 N N . LYS A 1 67 ? 18.406 -31.891 1.872 1 63.75 67 LYS A N 1
ATOM 528 C CA . LYS A 1 67 ? 18.641 -30.781 2.795 1 63.75 67 LYS A CA 1
ATOM 529 C C . LYS A 1 67 ? 18.094 -29.484 2.236 1 63.75 67 LYS A C 1
ATOM 531 O O . LYS A 1 67 ? 18.016 -29.297 1.02 1 63.75 67 LYS A O 1
ATOM 536 N N . SER A 1 68 ? 17.453 -28.781 3.137 1 58.19 68 SER A N 1
ATOM 537 C CA . SER A 1 68 ? 16.875 -27.5 2.75 1 58.19 68 SER A CA 1
ATOM 538 C C . SER A 1 68 ? 17.953 -26.562 2.193 1 58.19 68 SER A C 1
ATOM 540 O O . SER A 1 68 ? 18.812 -26.094 2.936 1 58.19 68 SER A O 1
ATOM 542 N N . GLY A 1 69 ? 18.625 -26.969 1.329 1 52.84 69 GLY A N 1
ATOM 543 C CA . GLY A 1 69 ? 19.625 -26.031 0.826 1 52.84 69 GLY A CA 1
ATOM 544 C C . GLY A 1 69 ? 19.016 -24.844 0.101 1 52.84 69 GLY A C 1
ATOM 545 O O . GLY A 1 69 ? 19.688 -23.844 -0.159 1 52.84 69 GLY A O 1
ATOM 546 N N . ARG A 1 70 ? 17.828 -25.094 -0.143 1 57.47 70 ARG A N 1
ATOM 547 C CA . ARG A 1 70 ? 17.188 -24 -0.865 1 57.47 70 ARG A CA 1
ATOM 548 C C . ARG A 1 70 ? 16.531 -23.016 0.099 1 57.47 70 ARG A C 1
ATOM 550 O O . ARG A 1 70 ? 16.203 -23.375 1.234 1 57.47 70 ARG A O 1
ATOM 557 N N . CYS A 1 71 ? 16.656 -21.828 -0.378 1 55.09 71 CYS A N 1
ATOM 558 C CA . CYS A 1 71 ? 16.141 -20.734 0.434 1 55.09 71 CYS A CA 1
ATOM 559 C C . CYS A 1 71 ? 14.672 -20.969 0.791 1 55.09 71 CYS A C 1
ATOM 561 O O . CYS A 1 71 ? 14.172 -20.422 1.775 1 55.09 71 CYS A O 1
ATOM 563 N N . ASP A 1 72 ? 14.023 -21.953 0.088 1 63.12 72 ASP A N 1
ATOM 564 C CA . ASP A 1 72 ? 12.578 -22.047 0.275 1 63.12 72 ASP A CA 1
ATOM 565 C C . ASP A 1 72 ? 12.234 -23 1.414 1 63.12 72 ASP A C 1
ATOM 567 O O . ASP A 1 72 ? 11.086 -23.047 1.867 1 63.12 72 ASP A O 1
ATOM 571 N N . GLY A 1 73 ? 13.25 -23.672 1.971 1 71.38 73 GLY A N 1
ATOM 572 C CA . GLY A 1 73 ? 13.047 -24.547 3.117 1 71.38 73 GLY A CA 1
ATOM 573 C C . GLY A 1 73 ? 12.195 -25.766 2.801 1 71.38 73 GLY A C 1
ATOM 574 O O . GLY A 1 73 ? 11.734 -26.453 3.709 1 71.38 73 GLY A O 1
ATOM 575 N N . ILE A 1 74 ? 11.898 -26.047 1.528 1 81.44 74 ILE A N 1
ATOM 576 C CA . ILE A 1 74 ? 11.078 -27.203 1.18 1 81.44 74 ILE A CA 1
ATOM 577 C C . ILE A 1 74 ? 11.969 -28.422 1.016 1 81.44 74 ILE A C 1
ATOM 579 O O . ILE A 1 74 ? 12.758 -28.516 0.074 1 81.44 74 ILE A O 1
ATOM 583 N N . THR A 1 75 ? 11.797 -29.344 1.918 1 83 75 THR A N 1
ATOM 584 C CA . THR A 1 75 ? 12.609 -30.562 1.923 1 83 75 THR A CA 1
ATOM 585 C C . THR A 1 75 ? 11.781 -31.781 1.522 1 83 75 THR A C 1
ATOM 587 O O . THR A 1 75 ? 10.547 -31.703 1.489 1 83 75 THR A O 1
ATOM 590 N N . ARG A 1 76 ? 12.586 -32.781 1.267 1 86.75 76 ARG A N 1
ATOM 591 C CA . ARG A 1 76 ? 11.953 -34.031 0.875 1 86.75 76 ARG A CA 1
ATOM 592 C C . ARG A 1 76 ? 11 -34.531 1.955 1 86.75 76 ARG A C 1
ATOM 594 O O . ARG A 1 76 ? 9.898 -35 1.651 1 86.75 76 ARG A O 1
ATOM 601 N N . LYS A 1 77 ? 11.391 -34.375 3.148 1 85.69 77 LYS A N 1
ATOM 602 C CA . LYS A 1 77 ? 10.586 -34.844 4.273 1 85.69 77 LYS A CA 1
ATOM 603 C C . LYS A 1 77 ? 9.258 -34.094 4.34 1 85.69 77 LYS A C 1
ATOM 605 O O . LYS A 1 77 ? 8.211 -34.688 4.582 1 85.69 77 LYS A O 1
ATOM 610 N N . VAL A 1 78 ? 9.312 -32.844 4.059 1 86.38 78 VAL A N 1
ATOM 611 C CA . VAL A 1 78 ? 8.141 -32 4.188 1 86.38 78 VAL A CA 1
ATOM 612 C C . VAL A 1 78 ? 7.137 -32.312 3.078 1 86.38 78 VAL A C 1
ATOM 614 O O . VAL A 1 78 ? 5.93 -32.375 3.32 1 86.38 78 VAL A O 1
ATOM 617 N N . VAL A 1 79 ? 7.629 -32.688 1.909 1 91.81 79 VAL A N 1
ATOM 618 C CA . VAL A 1 79 ? 6.727 -32.875 0.778 1 91.81 79 VAL A CA 1
ATOM 619 C C . VAL A 1 79 ? 6.301 -34.344 0.701 1 91.81 79 VAL A C 1
ATOM 621 O O . VAL A 1 79 ? 5.336 -34.688 0.008 1 91.81 79 VAL A O 1
ATOM 624 N N . ALA A 1 80 ? 7.008 -35.188 1.437 1 91.38 80 ALA A N 1
ATOM 625 C CA . ALA A 1 80 ? 6.715 -36.625 1.375 1 91.38 80 ALA A CA 1
ATOM 626 C C . ALA A 1 80 ? 5.293 -36.906 1.846 1 91.38 80 ALA A C 1
ATOM 628 O O . ALA A 1 80 ? 4.656 -37.844 1.373 1 91.38 80 ALA A O 1
ATOM 629 N N . ASN A 1 81 ? 4.789 -36.125 2.711 1 92.31 81 ASN A N 1
ATOM 630 C CA . ASN A 1 81 ? 3.459 -36.344 3.266 1 92.31 81 ASN A CA 1
ATOM 631 C C . ASN A 1 81 ? 2.428 -35.406 2.66 1 92.31 81 ASN A C 1
ATOM 633 O O . ASN A 1 81 ? 1.264 -35.406 3.064 1 92.31 81 ASN A O 1
ATOM 637 N N . ALA A 1 82 ? 2.811 -34.688 1.737 1 96.31 82 ALA A N 1
ATOM 638 C CA . ALA A 1 82 ? 1.909 -33.75 1.078 1 96.31 82 ALA A CA 1
ATOM 639 C C . ALA A 1 82 ? 1.047 -34.438 0.035 1 96.31 82 ALA A C 1
ATOM 641 O O . ALA A 1 82 ? 1.377 -35.531 -0.412 1 96.31 82 ALA A O 1
ATOM 642 N N . PRO A 1 83 ? -0.115 -33.875 -0.248 1 97.75 83 PRO A N 1
ATOM 643 C CA . PRO A 1 83 ? -0.898 -34.406 -1.365 1 97.75 83 PRO A CA 1
ATOM 644 C C . PRO A 1 83 ? -0.178 -34.281 -2.705 1 97.75 83 PRO A C 1
ATOM 646 O O . PRO A 1 83 ? 0.689 -33.406 -2.863 1 97.75 83 PRO A O 1
ATOM 649 N N . ASP A 1 84 ? -0.479 -35.25 -3.584 1 96.81 84 ASP A N 1
ATOM 650 C CA . ASP A 1 84 ? 0.053 -35.062 -4.93 1 96.81 84 ASP A CA 1
ATOM 651 C C . ASP A 1 84 ? -0.777 -34.031 -5.715 1 96.81 84 ASP A C 1
ATOM 653 O O . ASP A 1 84 ? -1.795 -33.531 -5.219 1 96.81 84 ASP A O 1
ATOM 657 N N . PHE A 1 85 ? -0.368 -33.656 -6.855 1 97.5 85 PHE A N 1
ATOM 658 C CA . PHE A 1 85 ? -1.018 -32.594 -7.613 1 97.5 85 PHE A CA 1
ATOM 659 C C . PHE A 1 85 ? -2.453 -32.969 -7.957 1 97.5 85 PHE A C 1
ATOM 661 O O . PHE A 1 85 ? -3.348 -32.125 -7.934 1 97.5 85 PHE A O 1
ATOM 668 N N . GLU A 1 86 ? -2.65 -34.219 -8.32 1 98 86 GLU A N 1
ATOM 669 C CA . GLU A 1 86 ? -3.988 -34.688 -8.68 1 98 86 GLU A CA 1
ATOM 670 C C . GLU A 1 86 ? -4.973 -34.469 -7.531 1 98 86 GLU A C 1
ATOM 672 O O . GLU A 1 86 ? -6.141 -34.156 -7.754 1 98 86 GLU A O 1
ATOM 677 N N . ASP A 1 87 ? -4.461 -34.562 -6.312 1 98.06 87 ASP A N 1
ATOM 678 C CA . ASP A 1 87 ? -5.281 -34.406 -5.113 1 98.06 87 ASP A CA 1
ATOM 679 C C . ASP A 1 87 ? -5.766 -32.969 -4.957 1 98.06 87 ASP A C 1
ATOM 681 O O . ASP A 1 87 ? -6.828 -32.75 -4.379 1 98.06 87 ASP A O 1
ATOM 685 N N . VAL 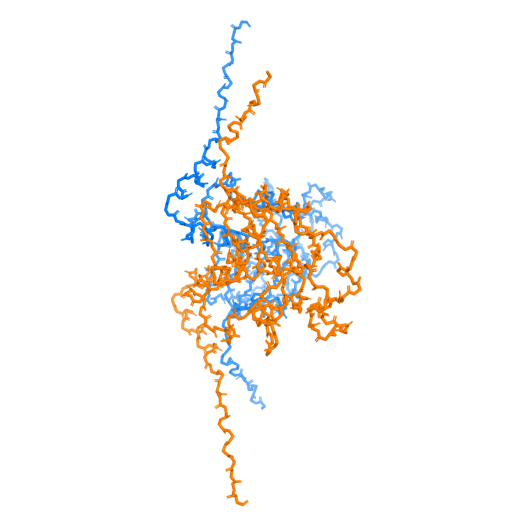A 1 88 ? -5.031 -32.031 -5.469 1 98.38 88 VAL A N 1
ATOM 686 C CA . VAL A 1 88 ? -5.332 -30.641 -5.164 1 98.38 88 VAL A CA 1
ATOM 687 C C . VAL A 1 88 ? -5.715 -29.906 -6.445 1 98.38 88 VAL A C 1
ATOM 689 O O . VAL A 1 88 ? -6.062 -28.719 -6.406 1 98.38 88 VAL A O 1
ATOM 692 N N . ALA A 1 89 ? -5.688 -30.562 -7.555 1 98.56 89 ALA A N 1
ATOM 693 C CA . ALA A 1 89 ? -5.883 -29.953 -8.867 1 98.56 89 ALA A CA 1
ATOM 694 C C . ALA A 1 89 ? -7.242 -29.266 -8.953 1 98.56 89 ALA A C 1
ATOM 696 O O . ALA A 1 89 ? -7.352 -28.156 -9.484 1 98.56 89 ALA A O 1
ATOM 697 N N . ASP A 1 90 ? -8.273 -29.891 -8.398 1 98.62 90 ASP A N 1
ATOM 698 C CA . ASP A 1 90 ? -9.609 -29.312 -8.492 1 98.62 90 ASP A CA 1
ATOM 699 C C . ASP A 1 90 ? -9.711 -28.016 -7.711 1 98.62 90 ASP A C 1
ATOM 701 O O . ASP A 1 90 ? -10.352 -27.062 -8.164 1 98.62 90 ASP A O 1
ATOM 705 N N . LYS A 1 91 ? -9.148 -28.016 -6.602 1 98.62 91 LYS A N 1
ATOM 706 C CA . LYS A 1 91 ? -9.156 -26.797 -5.789 1 98.62 91 LYS A CA 1
ATOM 707 C C . LYS A 1 91 ? -8.367 -25.688 -6.461 1 98.62 91 LYS A C 1
ATOM 709 O O . LYS A 1 91 ? -8.828 -24.531 -6.516 1 98.62 91 LYS A O 1
ATOM 714 N N . ILE A 1 92 ? -7.242 -26 -6.984 1 98.62 92 ILE A N 1
ATOM 715 C CA . ILE A 1 92 ? -6.414 -25.016 -7.688 1 98.62 92 ILE A CA 1
ATOM 716 C C . ILE A 1 92 ? -7.168 -24.484 -8.898 1 98.62 92 ILE A C 1
ATOM 718 O O . ILE A 1 92 ? -7.172 -23.281 -9.148 1 98.62 92 ILE A O 1
ATOM 722 N N . PHE A 1 93 ? -7.805 -25.375 -9.609 1 98.69 93 PHE A N 1
ATOM 723 C CA . PHE A 1 93 ? -8.594 -24.984 -10.766 1 98.69 93 PHE A CA 1
ATOM 724 C C . PHE A 1 93 ? -9.68 -24 -10.375 1 98.69 93 PHE A C 1
ATOM 726 O O . PHE A 1 93 ? -9.844 -22.953 -11.016 1 98.69 93 PHE A O 1
ATOM 733 N N . SER A 1 94 ? -10.344 -24.25 -9.312 1 98.19 94 SER A N 1
ATOM 734 C CA . SER A 1 94 ? -11.453 -23.422 -8.875 1 98.19 94 SER A CA 1
ATOM 735 C C . SER A 1 94 ? -10.969 -22.031 -8.461 1 98.19 94 SER A C 1
ATOM 737 O O . SER A 1 94 ? -11.664 -21.031 -8.664 1 98.19 94 SER A O 1
ATOM 739 N N . ILE A 1 95 ? -9.836 -21.953 -7.973 1 98 95 ILE A N 1
ATOM 740 C CA . ILE A 1 95 ? -9.281 -20.703 -7.48 1 98 95 ILE A CA 1
ATOM 741 C C . ILE A 1 95 ? -8.805 -19.844 -8.656 1 98 95 ILE A C 1
ATOM 743 O O . ILE A 1 95 ? -8.977 -18.625 -8.656 1 98 95 ILE A O 1
ATOM 747 N N . LEU A 1 96 ? -8.328 -20.453 -9.672 1 98.06 96 LEU A N 1
ATOM 748 C CA . LEU A 1 96 ? -7.645 -19.719 -10.734 1 98.06 96 LEU A CA 1
ATOM 749 C C . LEU A 1 96 ? -8.586 -19.438 -11.891 1 98.06 96 LEU A C 1
ATOM 751 O O . LEU A 1 96 ? -8.539 -18.359 -12.492 1 98.06 96 LEU A O 1
ATOM 755 N N . ASN A 1 97 ? -9.461 -20.391 -12.164 1 97.88 97 ASN A N 1
ATOM 756 C CA . ASN A 1 97 ? -10.172 -20.359 -13.438 1 97.88 97 ASN A CA 1
ATOM 757 C C . ASN A 1 97 ? -11.109 -19.156 -13.523 1 97.88 97 ASN A C 1
ATOM 759 O O . ASN A 1 97 ? -11.883 -18.906 -12.602 1 97.88 97 ASN A O 1
ATOM 763 N N . GLY A 1 98 ? -10.961 -18.438 -14.578 1 94.75 98 GLY A N 1
ATOM 764 C CA . GLY A 1 98 ? -11.883 -17.359 -14.875 1 94.75 98 GLY A CA 1
ATOM 765 C C . GLY A 1 98 ? -11.555 -16.078 -14.133 1 94.75 98 GLY A C 1
ATOM 766 O O . GLY A 1 98 ? -12.305 -15.102 -14.211 1 94.75 98 GLY A O 1
ATOM 767 N N . ARG A 1 99 ? -10.508 -16.047 -13.438 1 94.75 99 ARG A N 1
ATOM 768 C CA . ARG A 1 99 ? -10.094 -14.836 -12.719 1 94.75 99 ARG A CA 1
ATOM 769 C C . ARG A 1 99 ? -8.93 -14.156 -13.43 1 94.75 99 ARG A C 1
ATOM 771 O O . ARG A 1 99 ? -8.32 -14.727 -14.336 1 94.75 99 ARG A O 1
ATOM 778 N N . VAL A 1 100 ? -8.727 -12.914 -13.055 1 94.62 100 VAL A N 1
ATOM 779 C CA . VAL A 1 100 ? -7.52 -12.242 -13.516 1 94.62 100 VAL A CA 1
ATOM 780 C C . VAL A 1 100 ? -6.309 -12.766 -12.75 1 94.62 100 VAL A C 1
ATOM 782 O O . VAL A 1 100 ? -6.309 -12.781 -11.516 1 94.62 100 VAL A O 1
ATOM 785 N N . TRP A 1 101 ? -5.309 -13.227 -13.477 1 97.12 101 TRP A N 1
ATOM 786 C CA . TRP A 1 101 ? -4.098 -13.766 -12.859 1 97.12 101 TRP A CA 1
ATOM 787 C C . TRP A 1 101 ? -3.078 -12.656 -12.609 1 97.12 101 TRP A C 1
ATOM 789 O O . TRP A 1 101 ? -2.814 -11.844 -13.492 1 97.12 101 TRP A O 1
ATOM 799 N N . ALA A 1 102 ? -2.637 -12.633 -11.438 1 97 102 ALA A N 1
ATOM 800 C CA . ALA A 1 102 ? -1.57 -11.695 -11.094 1 97 102 ALA A CA 1
ATOM 801 C C . ALA A 1 102 ? -0.413 -12.406 -10.406 1 97 102 ALA A C 1
ATOM 803 O O . ALA A 1 102 ? -0.618 -13.406 -9.703 1 97 102 ALA A O 1
ATOM 804 N N . GLY A 1 103 ? 0.75 -11.938 -10.539 1 97.56 103 GLY A N 1
ATOM 805 C CA . GLY A 1 103 ? 1.974 -12.461 -9.945 1 97.56 103 GLY A CA 1
ATOM 806 C C . GLY A 1 103 ? 3.227 -11.828 -10.516 1 97.56 103 GLY A C 1
ATOM 807 O O . GLY A 1 103 ? 3.146 -10.938 -11.375 1 97.56 103 GLY A O 1
ATOM 808 N N . HIS A 1 104 ? 4.328 -12.195 -10.031 1 97.75 104 HIS A N 1
ATOM 809 C CA . HIS A 1 104 ? 5.602 -11.625 -10.461 1 97.75 104 HIS A CA 1
ATOM 810 C C . HIS A 1 104 ? 6.34 -12.586 -11.391 1 97.75 104 HIS A C 1
ATOM 812 O O . HIS A 1 104 ? 6.785 -13.648 -10.969 1 97.75 104 HIS A O 1
ATOM 818 N N . ASN A 1 105 ? 6.449 -12.258 -12.68 1 96.56 105 ASN A N 1
ATOM 819 C CA . ASN A 1 105 ? 7.043 -13.07 -13.742 1 96.56 105 ASN A CA 1
ATOM 820 C C . ASN A 1 105 ? 6.215 -14.328 -14.016 1 96.56 105 ASN A C 1
ATOM 822 O O . ASN A 1 105 ? 6.77 -15.391 -14.297 1 96.56 105 ASN A O 1
ATOM 826 N N . ILE A 1 106 ? 5.012 -14.188 -13.867 1 96.81 106 ILE A N 1
ATOM 827 C CA . ILE A 1 106 ? 4.156 -15.367 -13.898 1 96.81 106 ILE A CA 1
ATOM 828 C C . ILE A 1 106 ? 3.941 -15.812 -15.344 1 96.81 106 ILE A C 1
ATOM 830 O O . ILE A 1 106 ? 3.707 -17 -15.602 1 96.81 106 ILE A O 1
ATOM 834 N N . ARG A 1 107 ? 3.982 -14.922 -16.281 1 95.62 107 ARG A N 1
ATOM 835 C CA . ARG A 1 107 ? 3.764 -15.266 -17.688 1 95.62 107 ARG A CA 1
ATOM 836 C C . ARG A 1 107 ? 4.797 -16.266 -18.172 1 95.62 107 ARG A C 1
ATOM 838 O O . ARG A 1 107 ? 4.461 -17.219 -18.891 1 95.62 107 ARG A O 1
ATOM 845 N N . ARG A 1 108 ? 5.945 -16.125 -17.688 1 95.69 108 ARG A N 1
ATOM 846 C CA . ARG A 1 108 ? 7.047 -16.938 -18.203 1 95.69 108 ARG A CA 1
ATOM 847 C C . ARG A 1 108 ? 7.344 -18.109 -17.281 1 95.69 108 ARG A C 1
ATOM 849 O O . ARG A 1 108 ? 8.172 -18.969 -17.609 1 95.69 108 ARG A O 1
ATOM 856 N N . PHE A 1 109 ? 6.668 -18.109 -16.172 1 96.25 109 PHE A N 1
ATOM 857 C CA . PHE A 1 109 ? 7.047 -19.172 -15.25 1 96.25 109 PHE A CA 1
ATOM 858 C C . PHE A 1 109 ? 5.812 -19.891 -14.719 1 96.25 109 PHE A C 1
ATOM 860 O O . PHE A 1 109 ? 5.43 -20.938 -15.234 1 96.25 109 PHE A O 1
ATOM 867 N N . ASP A 1 110 ? 5.066 -19.25 -13.812 1 97.69 110 ASP A N 1
ATOM 868 C CA . ASP A 1 110 ? 3.98 -19.906 -13.094 1 97.69 110 ASP A CA 1
ATOM 869 C C . ASP A 1 110 ? 2.891 -20.375 -14.047 1 97.69 110 ASP A C 1
ATOM 871 O O . ASP A 1 110 ? 2.324 -21.469 -13.875 1 97.69 110 ASP A O 1
ATOM 875 N N . CYS A 1 111 ? 2.57 -19.578 -15.039 1 97.56 111 CYS A N 1
ATOM 876 C CA . CYS A 1 111 ? 1.533 -19.938 -15.992 1 97.56 111 CYS A CA 1
ATOM 877 C C . CYS A 1 111 ? 1.907 -21.219 -16.75 1 97.56 111 CYS A C 1
ATOM 879 O O . CYS A 1 111 ? 1.063 -22.078 -16.969 1 97.56 111 CYS A O 1
ATOM 881 N N . ILE A 1 112 ? 3.162 -21.344 -17.078 1 96.62 112 ILE A N 1
ATOM 882 C CA . ILE A 1 112 ? 3.658 -22.516 -17.812 1 96.62 112 ILE A CA 1
ATOM 883 C C . ILE A 1 112 ? 3.625 -23.734 -16.891 1 96.62 112 ILE A C 1
ATOM 885 O O . ILE A 1 112 ? 3.168 -24.797 -17.297 1 96.62 112 ILE A O 1
ATOM 889 N N . ARG A 1 113 ? 4.027 -23.5 -15.648 1 96.44 113 ARG A N 1
ATOM 890 C CA . ARG A 1 113 ? 4.074 -24.609 -14.695 1 96.44 113 ARG A CA 1
ATOM 891 C C . ARG A 1 113 ? 2.676 -25.156 -14.422 1 96.44 113 ARG A C 1
ATOM 893 O O . ARG A 1 113 ? 2.486 -26.375 -14.32 1 96.44 113 ARG A O 1
ATOM 900 N N . ILE A 1 114 ? 1.72 -24.281 -14.297 1 97.38 114 ILE A N 1
ATOM 901 C CA . ILE A 1 114 ? 0.349 -24.688 -14.016 1 97.38 114 ILE A CA 1
ATOM 902 C C . ILE A 1 114 ? -0.192 -25.5 -15.188 1 97.38 114 ILE A C 1
ATOM 904 O O . ILE A 1 114 ? -0.803 -26.562 -14.992 1 97.38 114 ILE A O 1
ATOM 908 N N . LYS A 1 115 ? 0.029 -25.047 -16.359 1 97.38 115 LYS A N 1
ATOM 909 C CA . LYS A 1 115 ? -0.424 -25.75 -17.562 1 97.38 115 LYS A CA 1
ATOM 910 C C . LYS A 1 115 ? 0.194 -27.141 -17.656 1 97.38 115 LYS A C 1
ATOM 912 O O . LYS A 1 115 ? -0.501 -28.125 -17.938 1 97.38 115 LYS A O 1
ATOM 917 N N . GLU A 1 116 ? 1.471 -27.219 -17.391 1 96.31 116 GLU A N 1
ATOM 918 C CA . GLU A 1 116 ? 2.189 -28.5 -17.422 1 96.31 116 GLU A CA 1
ATOM 919 C C . GLU A 1 116 ? 1.661 -29.469 -16.375 1 96.31 116 GLU A C 1
ATOM 921 O O . GLU A 1 116 ? 1.492 -30.656 -16.641 1 96.31 116 GLU A O 1
ATOM 926 N N . ALA A 1 117 ? 1.415 -28.969 -15.219 1 96.75 117 ALA A N 1
ATOM 927 C CA . ALA A 1 117 ? 0.945 -29.797 -14.125 1 96.75 117 ALA A CA 1
ATOM 928 C C . ALA A 1 117 ? -0.416 -30.406 -14.438 1 96.75 117 ALA A C 1
ATOM 930 O O . ALA A 1 117 ? -0.647 -31.594 -14.18 1 96.75 117 ALA A O 1
ATOM 931 N N . PHE A 1 118 ? -1.32 -29.625 -14.984 1 98.19 118 PHE A N 1
ATOM 932 C CA . PHE A 1 118 ? -2.643 -30.125 -15.336 1 98.19 118 PHE A CA 1
ATOM 933 C C . PHE A 1 118 ? -2.555 -31.109 -16.5 1 98.19 118 PHE A C 1
ATOM 935 O O . PHE A 1 118 ? -3.242 -32.125 -16.5 1 98.19 118 PHE A O 1
ATOM 942 N N . ALA A 1 119 ? -1.708 -30.859 -17.469 1 97.62 119 ALA A N 1
ATOM 943 C CA . ALA A 1 119 ? -1.511 -31.75 -18.609 1 97.62 119 ALA A CA 1
ATOM 944 C C . ALA A 1 119 ? -1.021 -33.125 -18.156 1 97.62 119 ALA A C 1
ATOM 946 O O . ALA A 1 119 ? -1.455 -34.156 -18.672 1 97.62 119 ALA A O 1
ATOM 947 N N . GLU A 1 120 ? -0.19 -33.156 -17.203 1 95.56 120 GLU A N 1
ATOM 948 C CA . GLU A 1 120 ? 0.405 -34.375 -16.688 1 95.56 120 GLU A CA 1
ATOM 949 C C . GLU A 1 120 ? -0.657 -35.312 -16.109 1 95.56 120 GLU A C 1
ATOM 951 O O . GLU A 1 120 ? -0.494 -36.531 -16.109 1 95.56 120 GLU A O 1
ATOM 956 N N . ILE A 1 121 ? -1.664 -34.75 -15.609 1 96.62 121 ILE A N 1
ATOM 957 C CA . ILE A 1 121 ? -2.689 -35.594 -14.984 1 96.62 121 ILE A CA 1
ATOM 958 C C . ILE A 1 121 ? -3.885 -35.719 -15.922 1 96.62 121 ILE A C 1
ATOM 960 O O . ILE A 1 121 ? -4.953 -36.188 -15.516 1 96.62 121 ILE A O 1
ATOM 964 N N . GLY A 1 122 ? -3.768 -35.188 -17.094 1 97.69 122 GLY A N 1
ATOM 965 C CA . GLY A 1 122 ? -4.781 -35.344 -18.125 1 97.69 122 GLY A CA 1
ATOM 966 C C . GLY A 1 122 ? -6.008 -34.5 -17.906 1 97.69 122 GLY A C 1
ATOM 967 O O . GLY A 1 122 ? -7.121 -34.875 -18.281 1 97.69 122 GLY A O 1
ATOM 968 N N . LYS A 1 123 ? -5.844 -33.312 -17.266 1 98.12 123 LYS A N 1
ATOM 969 C CA . LYS A 1 123 ? -6.938 -32.375 -17.016 1 98.12 123 LYS A CA 1
ATOM 970 C C . LYS A 1 123 ? -6.688 -31.062 -17.719 1 98.12 123 LYS A C 1
ATOM 972 O O . LYS A 1 123 ? -5.539 -30.656 -17.906 1 98.12 123 LYS A O 1
ATOM 977 N N . PRO A 1 124 ? -7.789 -30.422 -18.094 1 98 124 PRO A N 1
ATOM 978 C CA . PRO A 1 124 ? -7.609 -29.078 -18.641 1 98 124 PRO A CA 1
ATOM 979 C C . PRO A 1 124 ? -7.105 -28.078 -17.609 1 98 124 PRO A C 1
ATOM 981 O O . PRO A 1 124 ? -7.5 -28.141 -16.438 1 98 124 PRO A O 1
ATOM 984 N N . ALA A 1 125 ? -6.281 -27.219 -18.047 1 98.44 125 ALA A N 1
ATOM 985 C CA . ALA A 1 125 ? -5.758 -26.188 -17.156 1 98.44 125 ALA A CA 1
ATOM 986 C C . ALA A 1 125 ? -6.754 -25.031 -17.016 1 98.44 125 ALA A C 1
ATOM 988 O O . ALA A 1 125 ? -7.562 -24.797 -17.906 1 98.44 125 ALA A O 1
ATOM 989 N N . PRO A 1 126 ? -6.719 -24.328 -15.836 1 98.38 126 PRO A N 1
ATOM 990 C CA . PRO A 1 126 ? -7.516 -23.109 -15.727 1 98.38 126 PRO A CA 1
ATOM 991 C C . PRO A 1 126 ? -7.09 -22.031 -16.719 1 98.38 126 PRO A C 1
ATOM 993 O O . PRO A 1 126 ? -5.938 -22.031 -17.172 1 98.38 126 PRO A O 1
ATOM 996 N N . GLN A 1 127 ? -8.047 -21.203 -17.047 1 97.38 127 GLN A N 1
ATOM 997 C CA . GLN A 1 127 ? -7.785 -20.125 -18 1 97.38 127 GLN A CA 1
ATOM 998 C C . GLN A 1 127 ? -8.008 -18.766 -17.344 1 97.38 127 GLN A C 1
ATOM 1000 O O . GLN A 1 127 ? -9.016 -18.547 -16.672 1 97.38 127 GLN A O 1
ATOM 1005 N N . PRO A 1 128 ? -7.074 -17.891 -17.562 1 95.81 128 PRO A N 1
ATOM 1006 C CA . PRO A 1 128 ? -7.246 -16.547 -16.984 1 95.81 128 PRO A CA 1
ATOM 1007 C C . PRO A 1 128 ? -8.195 -15.68 -17.812 1 95.81 128 PRO A C 1
ATOM 1009 O O . PRO A 1 128 ? -8.242 -15.797 -19.031 1 95.81 128 PRO A O 1
ATOM 1012 N N . ALA A 1 129 ? -8.891 -14.797 -17.109 1 92.88 129 ALA A N 1
ATOM 1013 C CA . ALA A 1 129 ? -9.68 -13.758 -17.766 1 92.88 129 ALA A CA 1
ATOM 1014 C C . ALA A 1 129 ? -8.805 -12.594 -18.203 1 92.88 129 ALA A C 1
ATOM 1016 O O . ALA A 1 129 ? -9.18 -11.82 -19.078 1 92.88 129 ALA A O 1
ATOM 1017 N N . GLY A 1 130 ? -7.695 -12.43 -17.641 1 92.38 130 GLY A N 1
ATOM 1018 C CA . GLY A 1 130 ? -6.66 -11.43 -17.828 1 92.38 130 GLY A CA 1
ATOM 1019 C C . GLY A 1 130 ? -5.41 -11.688 -17.016 1 92.38 130 GLY A C 1
ATOM 1020 O O . GLY A 1 130 ? -5.375 -12.625 -16.203 1 92.38 130 GLY A O 1
ATOM 1021 N N . MET A 1 131 ? -4.398 -10.859 -17.281 1 94.06 131 MET A N 1
ATOM 1022 C CA . MET A 1 131 ? -3.15 -11.148 -16.578 1 94.06 131 MET A CA 1
ATOM 1023 C C . MET A 1 131 ? -2.422 -9.859 -16.219 1 94.06 131 MET A C 1
ATOM 1025 O O . MET A 1 131 ? -2.367 -8.922 -17.031 1 94.06 131 MET A O 1
ATOM 1029 N N . ILE A 1 132 ? -1.98 -9.859 -15.039 1 93.81 132 ILE A N 1
ATOM 1030 C CA . ILE A 1 132 ? -1.121 -8.789 -14.555 1 93.81 132 ILE A CA 1
ATOM 1031 C C . ILE A 1 132 ? 0.202 -9.367 -14.062 1 93.81 132 ILE A C 1
ATOM 1033 O O . ILE A 1 132 ? 0.292 -9.852 -12.93 1 93.81 132 ILE A O 1
ATOM 1037 N N . ASP A 1 133 ? 1.169 -9.289 -14.914 1 96.38 133 ASP A N 1
ATOM 1038 C CA . ASP A 1 133 ? 2.527 -9.656 -14.523 1 96.38 133 ASP A CA 1
ATOM 1039 C C . ASP A 1 133 ? 3.281 -8.453 -13.953 1 96.38 133 ASP A C 1
ATOM 1041 O O . ASP A 1 133 ? 3.693 -7.566 -14.703 1 96.38 133 ASP A O 1
ATOM 1045 N N . SER A 1 134 ? 3.471 -8.469 -12.633 1 95.38 134 SER A N 1
ATOM 1046 C CA . SER A 1 134 ? 4.031 -7.301 -11.969 1 95.38 134 SER A CA 1
ATOM 1047 C C . SER A 1 134 ? 5.445 -7.012 -12.461 1 95.38 134 SER A C 1
ATOM 1049 O O . SER A 1 134 ? 5.883 -5.855 -12.469 1 95.38 134 SER A O 1
ATOM 1051 N N . LEU A 1 135 ? 6.199 -8.078 -12.93 1 94.31 135 LEU A N 1
ATOM 1052 C CA . LEU A 1 135 ? 7.527 -7.832 -13.484 1 94.31 135 LEU A CA 1
ATOM 1053 C C . LEU A 1 135 ? 7.453 -6.891 -14.68 1 94.31 135 LEU A C 1
ATOM 1055 O O . LEU A 1 135 ? 8.164 -5.883 -14.727 1 94.31 135 LEU A O 1
ATOM 1059 N N . GLY A 1 136 ? 6.609 -7.227 -15.609 1 91.25 136 GLY A N 1
ATOM 1060 C CA . GLY A 1 136 ? 6.461 -6.391 -16.781 1 91.25 136 GLY A CA 1
ATOM 1061 C C . GLY A 1 136 ? 5.973 -4.988 -16.469 1 91.25 136 GLY A C 1
ATOM 1062 O O . GLY A 1 136 ? 6.559 -4.004 -16.922 1 91.25 136 GLY A O 1
ATOM 1063 N N . VAL A 1 137 ? 4.961 -4.875 -15.672 1 89.06 137 VAL A N 1
ATOM 1064 C CA . VAL A 1 137 ? 4.301 -3.611 -15.367 1 89.06 137 VAL A CA 1
ATOM 1065 C C . VAL A 1 137 ? 5.254 -2.697 -14.602 1 89.06 137 VAL A C 1
ATOM 1067 O O . VAL A 1 137 ? 5.344 -1.502 -14.891 1 89.06 137 VAL A O 1
ATOM 1070 N N . LEU A 1 138 ? 5.961 -3.258 -13.633 1 90.25 138 LEU A N 1
ATOM 1071 C CA . LEU A 1 138 ? 6.859 -2.455 -12.812 1 90.25 138 LEU A CA 1
ATOM 1072 C C . LEU A 1 138 ? 8.109 -2.066 -13.594 1 90.25 138 LEU A C 1
ATOM 1074 O O . LEU A 1 138 ? 8.648 -0.971 -13.406 1 90.25 138 LEU A O 1
ATOM 1078 N N . THR A 1 139 ? 8.547 -2.967 -14.422 1 89.88 139 THR A N 1
ATOM 1079 C CA . THR A 1 139 ? 9.695 -2.639 -15.266 1 89.88 139 THR A CA 1
ATOM 1080 C C . THR A 1 139 ? 9.391 -1.419 -16.141 1 89.88 139 THR A C 1
ATOM 1082 O O . THR A 1 139 ? 10.219 -0.517 -16.25 1 89.88 139 THR A O 1
ATOM 1085 N N . ASP A 1 140 ? 8.281 -1.347 -16.656 1 87 140 ASP A N 1
ATOM 1086 C CA . ASP A 1 140 ? 7.879 -0.281 -17.562 1 87 140 ASP A CA 1
ATOM 1087 C C . ASP A 1 140 ? 7.648 1.028 -16.812 1 87 140 ASP A C 1
ATOM 1089 O O . ASP A 1 140 ? 8.07 2.094 -17.266 1 87 140 ASP A O 1
ATOM 1093 N N . LYS A 1 141 ? 7.074 0.972 -15.672 1 83.81 141 LYS A N 1
ATOM 1094 C CA . LYS A 1 141 ? 6.59 2.18 -15.016 1 83.81 141 LYS A CA 1
ATOM 1095 C C . LYS A 1 141 ? 7.531 2.611 -13.891 1 83.81 141 LYS A C 1
ATOM 1097 O O . LYS A 1 141 ? 7.762 3.805 -13.695 1 83.81 141 LYS A O 1
ATOM 1102 N N . PHE A 1 142 ? 8.016 1.689 -13.164 1 84.5 142 PHE A N 1
ATOM 1103 C CA . PHE A 1 142 ? 8.844 1.979 -12.008 1 84.5 142 PHE A CA 1
ATOM 1104 C C . PHE A 1 142 ? 10.32 1.954 -12.375 1 84.5 142 PHE A C 1
ATOM 1106 O O . PHE A 1 142 ? 11.133 2.646 -11.758 1 84.5 142 PHE A O 1
ATOM 1113 N N . GLY A 1 143 ? 10.641 1.155 -13.305 1 81.44 143 GLY A N 1
ATOM 1114 C CA . GLY A 1 143 ? 12.016 1.076 -13.773 1 81.44 143 GLY A CA 1
ATOM 1115 C C . GLY A 1 143 ? 12.945 0.386 -12.789 1 81.44 143 GLY A C 1
ATOM 1116 O O . GLY A 1 143 ? 12.516 -0.489 -12.031 1 81.44 143 GLY A O 1
ATOM 1117 N N . ARG A 1 144 ? 14.273 0.628 -12.852 1 80.12 144 ARG A N 1
ATOM 1118 C CA . ARG A 1 144 ? 15.266 -0.112 -12.086 1 80.12 144 ARG A CA 1
ATOM 1119 C C . ARG A 1 144 ? 15.766 0.712 -10.898 1 80.12 144 ARG A C 1
ATOM 1121 O O . ARG A 1 144 ? 16.938 0.629 -10.531 1 80.12 144 ARG A O 1
ATOM 1128 N N . ARG A 1 145 ? 14.797 1.522 -10.391 1 79.88 145 ARG A N 1
ATOM 1129 C CA . ARG A 1 145 ? 15.125 2.359 -9.242 1 79.88 145 ARG A CA 1
ATOM 1130 C C . ARG A 1 145 ? 15.656 1.518 -8.086 1 79.88 145 ARG A C 1
ATOM 1132 O O . ARG A 1 145 ? 16.484 1.982 -7.309 1 79.88 145 ARG A O 1
ATOM 1139 N N . ALA A 1 146 ? 15.25 0.353 -8.047 1 80.56 146 ALA A N 1
ATOM 1140 C CA . ALA A 1 146 ? 15.609 -0.539 -6.945 1 80.56 146 ALA A CA 1
ATOM 1141 C C . ALA A 1 146 ? 16.812 -1.409 -7.312 1 80.56 146 ALA A C 1
ATOM 1143 O O . ALA A 1 146 ? 17.219 -2.27 -6.531 1 80.56 146 ALA A O 1
ATOM 1144 N N . GLY A 1 147 ? 17.438 -1.253 -8.398 1 87.12 147 GLY A N 1
ATOM 1145 C CA . GLY A 1 147 ? 18.484 -2.145 -8.891 1 87.12 147 GLY A CA 1
ATOM 1146 C C . GLY A 1 147 ? 17.969 -3.15 -9.906 1 87.12 147 GLY A C 1
ATOM 1147 O O . GLY A 1 147 ? 17.953 -2.879 -11.109 1 87.12 147 GLY A O 1
ATOM 1148 N N . ASN A 1 148 ? 17.531 -4.227 -9.406 1 89.5 148 ASN A N 1
ATOM 1149 C CA . ASN A 1 148 ? 16.875 -5.176 -10.305 1 89.5 148 ASN A CA 1
ATOM 1150 C C . ASN A 1 148 ? 15.414 -5.391 -9.93 1 89.5 148 ASN A C 1
ATOM 1152 O O . ASN A 1 148 ? 14.922 -4.801 -8.969 1 89.5 148 ASN A O 1
ATOM 1156 N N . MET A 1 149 ? 14.75 -6.227 -10.719 1 92.06 149 MET A N 1
ATOM 1157 C CA . MET A 1 149 ? 13.305 -6.336 -10.578 1 92.06 149 MET A CA 1
ATOM 1158 C C . MET A 1 149 ? 12.922 -7.656 -9.914 1 92.06 149 MET A C 1
ATOM 1160 O O . MET A 1 149 ? 11.773 -8.102 -10.016 1 92.06 149 MET A O 1
ATOM 1164 N N . LYS A 1 150 ? 13.906 -8.219 -9.242 1 93.94 150 LYS A N 1
ATOM 1165 C CA . LYS A 1 150 ? 13.578 -9.422 -8.484 1 93.94 150 LYS A CA 1
ATOM 1166 C C . LYS A 1 150 ? 12.703 -9.086 -7.281 1 93.94 150 LYS A C 1
ATOM 1168 O O . LYS A 1 150 ? 12.883 -8.047 -6.645 1 93.94 150 LYS A O 1
ATOM 1173 N N . MET A 1 151 ? 11.867 -10 -6.953 1 93.94 151 MET A N 1
ATOM 1174 C CA . MET A 1 151 ? 10.969 -9.781 -5.816 1 93.94 151 MET A CA 1
ATOM 1175 C C . MET A 1 151 ? 11.758 -9.508 -4.543 1 93.94 151 MET A C 1
ATOM 1177 O O . MET A 1 151 ? 11.414 -8.609 -3.775 1 93.94 151 MET A O 1
ATOM 1181 N N . GLU A 1 152 ? 12.812 -10.297 -4.387 1 93.88 152 GLU A N 1
ATOM 1182 C CA . GLU A 1 152 ? 13.648 -10.133 -3.205 1 93.88 152 GLU A CA 1
ATOM 1183 C C . GLU A 1 152 ? 14.242 -8.727 -3.137 1 93.88 152 GLU A C 1
ATOM 1185 O O . GLU A 1 152 ? 14.25 -8.102 -2.074 1 93.88 152 GLU A O 1
ATOM 1190 N N . THR A 1 153 ? 14.711 -8.203 -4.195 1 94.19 153 THR A N 1
ATOM 1191 C CA . THR A 1 153 ? 15.328 -6.879 -4.262 1 94.19 153 THR A CA 1
ATOM 1192 C C . THR A 1 153 ? 14.297 -5.785 -4.027 1 94.19 153 THR A C 1
ATOM 1194 O O . THR A 1 153 ? 14.531 -4.848 -3.262 1 94.19 153 THR A O 1
ATOM 1197 N N . LEU A 1 154 ? 13.148 -5.914 -4.684 1 94.25 154 LEU A N 1
ATOM 1198 C CA . LEU A 1 154 ? 12.07 -4.945 -4.523 1 94.25 154 LEU A CA 1
ATOM 1199 C C . LEU A 1 154 ? 11.594 -4.898 -3.076 1 94.25 154 LEU A C 1
ATOM 1201 O O . LEU A 1 154 ? 11.398 -3.816 -2.516 1 94.25 154 LEU A O 1
ATOM 1205 N N . ALA A 1 155 ? 11.445 -6.102 -2.51 1 94.81 155 ALA A N 1
ATOM 1206 C CA . ALA A 1 155 ? 11.008 -6.18 -1.116 1 94.81 155 ALA A CA 1
ATOM 1207 C C . ALA A 1 155 ? 12.008 -5.492 -0.192 1 94.81 155 ALA A C 1
ATOM 1209 O O . ALA A 1 155 ? 11.625 -4.734 0.701 1 94.81 155 ALA A O 1
ATOM 1210 N N . ALA A 1 156 ? 13.242 -5.715 -0.446 1 93.12 156 ALA A N 1
ATOM 1211 C CA . ALA A 1 156 ? 14.297 -5.098 0.354 1 93.12 156 ALA A CA 1
ATOM 1212 C C . ALA A 1 156 ? 14.312 -3.582 0.163 1 93.12 156 ALA A C 1
ATOM 1214 O O . ALA A 1 156 ? 14.461 -2.83 1.13 1 93.12 156 ALA A O 1
ATOM 1215 N N . TYR A 1 157 ? 14.211 -3.168 -1.011 1 92.06 157 TYR A N 1
ATOM 1216 C CA . TYR A 1 157 ? 14.203 -1.753 -1.361 1 92.06 157 TYR A CA 1
ATOM 1217 C C . TYR A 1 157 ? 13.141 -0.999 -0.572 1 92.06 157 TYR A C 1
ATOM 1219 O O . TYR A 1 157 ? 13.391 0.102 -0.075 1 92.06 157 TYR A O 1
ATOM 1227 N N . PHE A 1 158 ? 11.984 -1.627 -0.323 1 93.69 158 PHE A N 1
ATOM 1228 C CA . PHE A 1 158 ? 10.859 -0.972 0.334 1 93.69 158 PHE A CA 1
ATOM 1229 C C . PHE A 1 158 ? 10.812 -1.328 1.814 1 93.69 158 PHE A C 1
ATOM 1231 O O . PHE A 1 158 ? 9.867 -0.965 2.518 1 93.69 158 PHE A O 1
ATOM 1238 N N . GLY A 1 159 ? 11.758 -2.09 2.234 1 92.5 159 GLY A N 1
ATOM 1239 C CA . GLY A 1 159 ? 11.812 -2.447 3.643 1 92.5 159 GLY A CA 1
ATOM 1240 C C . GLY A 1 159 ? 10.727 -3.422 4.059 1 92.5 159 GLY A C 1
ATOM 1241 O O . GLY A 1 159 ? 10.211 -3.348 5.176 1 92.5 159 GLY A O 1
ATOM 1242 N N . LEU A 1 160 ? 10.289 -4.293 3.215 1 93.94 160 LEU A N 1
ATOM 1243 C CA . LEU A 1 160 ? 9.188 -5.207 3.463 1 93.94 160 LEU A CA 1
ATOM 1244 C C . LEU A 1 160 ? 9.688 -6.52 4.055 1 93.94 160 LEU A C 1
ATOM 1246 O O . LEU A 1 160 ? 8.914 -7.473 4.203 1 93.94 160 LEU A O 1
ATOM 1250 N N . GLY A 1 161 ? 10.953 -6.602 4.383 1 91.38 161 GLY A N 1
ATOM 1251 C CA . GLY A 1 161 ? 11.523 -7.812 4.953 1 91.38 161 GLY A CA 1
ATOM 1252 C C . GLY A 1 161 ? 12.078 -8.758 3.912 1 91.38 161 GLY A C 1
ATOM 1253 O O . GLY A 1 161 ? 12.07 -8.453 2.719 1 91.38 161 GLY A O 1
ATOM 1254 N N . GLN A 1 162 ? 12.516 -9.898 4.375 1 91.19 162 GLN A N 1
ATOM 1255 C CA . GLN A 1 162 ? 13.141 -10.883 3.5 1 91.19 162 GLN A CA 1
ATOM 1256 C C . GLN A 1 162 ? 12.094 -11.797 2.869 1 91.19 162 GLN A C 1
ATOM 1258 O O . GLN A 1 162 ? 11.125 -12.195 3.527 1 91.19 162 GLN A O 1
ATOM 1263 N N . GLN A 1 163 ? 12.352 -12.047 1.617 1 90.81 163 GLN A N 1
ATOM 1264 C CA . GLN A 1 163 ? 11.492 -13.031 0.961 1 90.81 163 GLN A CA 1
ATOM 1265 C C . GLN A 1 163 ? 11.68 -14.414 1.572 1 90.81 163 GLN A C 1
ATOM 1267 O O . GLN A 1 163 ? 12.805 -14.875 1.758 1 90.81 163 GLN A O 1
ATOM 1272 N N . LYS A 1 164 ? 10.664 -15.102 1.811 1 87.88 164 LYS A N 1
ATOM 1273 C CA . LYS A 1 164 ? 10.711 -16.375 2.518 1 87.88 164 LYS A CA 1
ATOM 1274 C C . LYS A 1 164 ? 10.711 -17.547 1.539 1 87.88 164 LYS A C 1
ATOM 1276 O O . LYS A 1 164 ? 11.008 -18.688 1.921 1 87.88 164 LYS A O 1
ATOM 1281 N N . HIS A 1 165 ? 10.344 -17.312 0.311 1 89.94 165 HIS A N 1
ATOM 1282 C CA . HIS A 1 165 ? 10.258 -18.328 -0.732 1 89.94 165 HIS A CA 1
ATOM 1283 C C . HIS A 1 165 ? 9.195 -19.359 -0.399 1 89.94 165 HIS A C 1
ATOM 1285 O O . HIS A 1 165 ? 9.414 -20.562 -0.606 1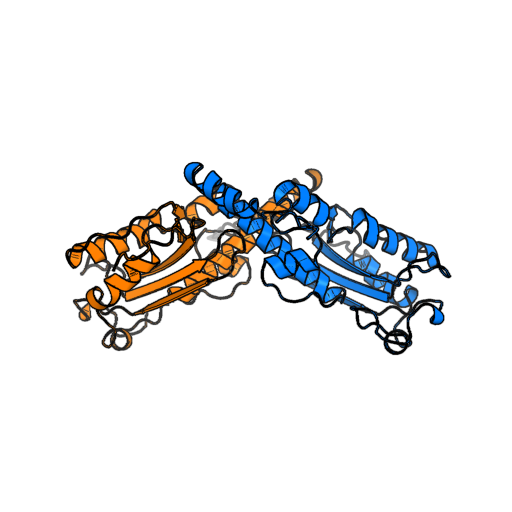 89.94 165 HIS A O 1
ATOM 1291 N N . ARG A 1 166 ? 8.312 -18.953 0.326 1 92.5 166 ARG A N 1
ATOM 1292 C CA . ARG A 1 166 ? 7.031 -19.641 0.46 1 92.5 166 ARG A CA 1
ATOM 1293 C C . ARG A 1 166 ? 5.961 -18.969 -0.398 1 92.5 166 ARG A C 1
ATOM 1295 O O . ARG A 1 166 ? 5.84 -17.75 -0.408 1 92.5 166 ARG A O 1
ATOM 1302 N N . SER A 1 167 ? 5.277 -19.812 -1.085 1 95.5 167 SER A N 1
ATOM 1303 C CA . SER A 1 167 ? 4.438 -19.312 -2.168 1 95.5 167 SER A CA 1
ATOM 1304 C C . SER A 1 167 ? 3.447 -18.266 -1.666 1 95.5 167 SER A C 1
ATOM 1306 O O . SER A 1 167 ? 3.33 -17.188 -2.248 1 95.5 167 SER A O 1
ATOM 1308 N N . LEU A 1 168 ? 2.74 -18.609 -0.572 1 97 168 LEU A N 1
ATOM 1309 C CA . LEU A 1 168 ? 1.725 -17.688 -0.065 1 97 168 LEU A CA 1
ATOM 1310 C C . LEU A 1 168 ? 2.361 -16.406 0.451 1 97 168 LEU A C 1
ATOM 1312 O O . LEU A 1 168 ? 1.85 -15.312 0.204 1 97 168 LEU A O 1
ATOM 1316 N N . ASP A 1 169 ? 3.467 -16.5 1.119 1 95.94 169 ASP A N 1
ATOM 1317 C CA . ASP A 1 169 ? 4.195 -15.336 1.604 1 95.94 169 ASP A CA 1
ATOM 1318 C C . ASP A 1 169 ? 4.676 -14.469 0.444 1 95.94 169 ASP A C 1
ATOM 1320 O O . ASP A 1 169 ? 4.574 -13.242 0.497 1 95.94 169 ASP A O 1
ATOM 1324 N N . ASP A 1 170 ? 5.164 -15.109 -0.547 1 96.5 170 ASP A N 1
ATOM 1325 C CA . ASP A 1 170 ? 5.691 -14.375 -1.695 1 96.5 170 ASP A CA 1
ATOM 1326 C C . ASP A 1 170 ? 4.57 -13.672 -2.457 1 96.5 170 ASP A C 1
ATOM 1328 O O . ASP A 1 170 ? 4.773 -12.586 -3.012 1 96.5 170 ASP A O 1
ATOM 1332 N N . VAL A 1 171 ? 3.422 -14.281 -2.479 1 97.81 171 VAL A N 1
ATOM 1333 C CA . VAL A 1 171 ? 2.254 -13.672 -3.107 1 97.81 171 VAL A CA 1
ATOM 1334 C C . VAL A 1 171 ? 1.869 -12.398 -2.361 1 97.81 171 VAL A C 1
ATOM 1336 O O . VAL A 1 171 ? 1.666 -11.352 -2.977 1 97.81 171 VAL A O 1
ATOM 1339 N N . ARG A 1 172 ? 1.781 -12.5 -1.083 1 97.5 172 ARG A N 1
ATOM 1340 C CA . ARG A 1 172 ? 1.415 -11.344 -0.267 1 97.5 172 ARG A CA 1
ATOM 1341 C C . ARG A 1 172 ? 2.479 -10.25 -0.352 1 97.5 172 ARG A C 1
ATOM 1343 O O . ARG A 1 172 ? 2.154 -9.062 -0.394 1 97.5 172 ARG A O 1
ATOM 1350 N N . MET A 1 173 ? 3.676 -10.695 -0.413 1 97.19 173 MET A N 1
ATOM 1351 C CA . MET A 1 173 ? 4.762 -9.742 -0.587 1 97.19 173 MET A CA 1
ATOM 1352 C C . MET A 1 173 ? 4.641 -9.016 -1.923 1 97.19 173 MET A C 1
ATOM 1354 O O . MET A 1 173 ? 4.887 -7.809 -2.004 1 97.19 173 MET A O 1
ATOM 1358 N N . ASN A 1 174 ? 4.324 -9.742 -2.947 1 97.44 174 ASN A N 1
ATOM 1359 C CA . ASN A 1 174 ? 4.129 -9.133 -4.262 1 97.44 174 ASN A CA 1
ATOM 1360 C C . ASN A 1 174 ? 3.088 -8.023 -4.215 1 97.44 174 ASN A C 1
ATOM 1362 O O . ASN A 1 174 ? 3.299 -6.945 -4.777 1 97.44 174 ASN A O 1
ATOM 1366 N N . LEU A 1 175 ? 1.984 -8.281 -3.562 1 96.62 175 LEU A N 1
ATOM 1367 C CA . LEU A 1 175 ? 0.942 -7.27 -3.445 1 96.62 175 LEU A CA 1
ATOM 1368 C C . LEU A 1 175 ? 1.464 -6.031 -2.717 1 96.62 175 LEU A C 1
ATOM 1370 O O . LEU A 1 175 ? 1.189 -4.902 -3.129 1 96.62 175 LEU A O 1
ATOM 1374 N N . GLU A 1 176 ? 2.221 -6.242 -1.672 1 96.56 176 GLU A N 1
ATOM 1375 C CA . GLU A 1 176 ? 2.781 -5.117 -0.929 1 96.56 176 GLU A CA 1
ATOM 1376 C C . GLU A 1 176 ? 3.758 -4.32 -1.788 1 96.56 176 GLU A C 1
ATOM 1378 O O . GLU A 1 176 ? 3.771 -3.09 -1.74 1 96.56 176 GLU A O 1
ATOM 1383 N N . VAL A 1 177 ? 4.551 -5.027 -2.527 1 96 177 VAL A N 1
ATOM 1384 C CA . VAL A 1 177 ? 5.477 -4.359 -3.438 1 96 177 VAL A CA 1
ATOM 1385 C C . VAL A 1 177 ? 4.695 -3.518 -4.445 1 96 177 VAL A C 1
ATOM 1387 O O . VAL A 1 177 ? 5.059 -2.371 -4.715 1 96 177 VAL A O 1
ATOM 1390 N N . LEU A 1 178 ? 3.658 -4.082 -4.961 1 95.25 178 LEU A N 1
ATOM 1391 C CA . LEU A 1 178 ? 2.822 -3.357 -5.914 1 95.25 178 LEU A CA 1
ATOM 1392 C C . LEU A 1 178 ? 2.246 -2.094 -5.281 1 95.25 178 LEU A C 1
ATOM 1394 O O . LEU A 1 178 ? 2.225 -1.033 -5.91 1 95.25 178 LEU A O 1
ATOM 1398 N N . LYS A 1 179 ? 1.791 -2.217 -4.082 1 95.75 179 LYS A N 1
ATOM 1399 C CA . LYS A 1 179 ? 1.243 -1.065 -3.373 1 95.75 179 LYS A CA 1
ATOM 1400 C C . LYS A 1 179 ? 2.277 0.051 -3.256 1 95.75 179 LYS A C 1
ATOM 1402 O O . LYS A 1 179 ? 1.969 1.219 -3.504 1 95.75 179 LYS A O 1
ATOM 1407 N N . HIS A 1 180 ? 3.449 -0.311 -2.891 1 95.69 180 HIS A N 1
ATOM 1408 C CA . HIS A 1 180 ? 4.508 0.674 -2.705 1 95.69 180 HIS A CA 1
ATOM 1409 C C . HIS A 1 180 ? 4.895 1.324 -4.027 1 95.69 180 HIS A C 1
ATOM 1411 O O . HIS A 1 180 ? 4.984 2.551 -4.121 1 95.69 180 HIS A O 1
ATOM 1417 N N . CYS A 1 181 ? 5.113 0.488 -5.039 1 93.88 181 CYS A N 1
ATOM 1418 C CA . CYS A 1 181 ? 5.492 1.019 -6.344 1 93.88 181 CYS A CA 1
ATOM 1419 C C . CYS A 1 181 ? 4.414 1.947 -6.887 1 93.88 181 CYS A C 1
ATOM 1421 O O . CYS A 1 181 ? 4.719 3.037 -7.379 1 93.88 181 CYS A O 1
ATOM 1423 N N . ALA A 1 182 ? 3.191 1.496 -6.777 1 93.62 182 ALA A N 1
ATOM 1424 C CA . ALA A 1 182 ? 2.07 2.307 -7.25 1 93.62 182 ALA A CA 1
ATOM 1425 C C . ALA A 1 182 ? 2.02 3.646 -6.523 1 93.62 182 ALA A C 1
ATOM 1427 O O . ALA A 1 182 ? 1.754 4.684 -7.137 1 93.62 182 ALA A O 1
ATOM 1428 N N . THR A 1 183 ? 2.246 3.633 -5.262 1 94.06 183 THR A N 1
ATOM 1429 C CA . THR A 1 183 ? 2.189 4.84 -4.449 1 94.06 183 THR A CA 1
ATOM 1430 C C . THR A 1 183 ? 3.307 5.805 -4.836 1 94.06 183 THR A C 1
ATOM 1432 O O . THR A 1 183 ? 3.078 7.008 -4.969 1 94.06 183 THR A O 1
ATOM 1435 N N . VAL A 1 184 ? 4.473 5.293 -5.023 1 91.75 184 VAL A N 1
ATOM 1436 C CA . VAL A 1 184 ? 5.602 6.121 -5.434 1 91.75 184 VAL A CA 1
ATOM 1437 C C . VAL A 1 184 ? 5.285 6.805 -6.762 1 91.75 184 VAL A C 1
ATOM 1439 O O . VAL A 1 184 ? 5.461 8.016 -6.898 1 91.75 184 VAL A O 1
ATOM 1442 N N . LEU A 1 185 ? 4.84 6.02 -7.656 1 88.94 185 LEU A N 1
ATOM 1443 C CA . LEU A 1 185 ? 4.5 6.559 -8.969 1 88.94 185 LEU A CA 1
ATOM 1444 C C . LEU A 1 185 ? 3.402 7.613 -8.852 1 88.94 185 LEU A C 1
ATOM 1446 O O . LEU A 1 185 ? 3.449 8.641 -9.531 1 88.94 185 LEU A O 1
ATOM 1450 N N . PHE A 1 186 ? 2.461 7.309 -8.031 1 89.81 186 PHE A N 1
ATOM 1451 C CA . PHE A 1 186 ? 1.346 8.219 -7.793 1 89.81 186 PHE A CA 1
ATOM 1452 C C . PHE A 1 186 ? 1.835 9.539 -7.211 1 89.81 186 PHE A C 1
ATOM 1454 O O . PHE A 1 186 ? 1.452 10.609 -7.68 1 89.81 186 PHE A O 1
ATOM 1461 N N . LEU A 1 187 ? 2.633 9.477 -6.148 1 88.56 187 LEU A N 1
ATOM 1462 C CA . LEU A 1 187 ? 3.18 10.672 -5.512 1 88.56 187 LEU A CA 1
ATOM 1463 C C . LEU A 1 187 ? 4.047 11.461 -6.484 1 88.56 187 LEU A C 1
ATOM 1465 O O . LEU A 1 187 ? 3.975 12.688 -6.527 1 88.56 187 LEU A O 1
ATOM 1469 N N . GLU A 1 188 ? 4.801 10.766 -7.285 1 85.06 188 GLU A N 1
ATOM 1470 C CA . GLU A 1 188 ? 5.641 11.414 -8.289 1 85.06 188 GLU A CA 1
ATOM 1471 C C . GLU A 1 188 ? 4.797 12.188 -9.297 1 85.06 188 GLU A C 1
ATOM 1473 O O . GLU A 1 188 ? 5.172 13.289 -9.711 1 85.06 188 GLU A O 1
ATOM 1478 N N . SER A 1 189 ? 3.742 11.578 -9.648 1 85.62 189 SER A N 1
ATOM 1479 C CA . SER A 1 189 ? 2.879 12.203 -10.641 1 85.62 189 SER A CA 1
ATOM 1480 C C . SER A 1 189 ? 2.133 13.398 -10.055 1 85.62 189 SER A C 1
ATOM 1482 O O . SER A 1 189 ? 1.648 14.258 -10.789 1 85.62 189 SER A O 1
ATOM 1484 N N . SER A 1 190 ? 1.982 13.438 -8.758 1 83.25 190 SER A N 1
ATOM 1485 C CA . SER A 1 190 ? 1.216 14.484 -8.086 1 83.25 190 SER A CA 1
ATOM 1486 C C . SER A 1 190 ? 2.105 15.656 -7.699 1 83.25 190 SER A C 1
ATOM 1488 O O . SER A 1 190 ? 1.611 16.688 -7.242 1 83.25 190 SER A O 1
ATOM 1490 N N . LEU A 1 191 ? 3.375 15.492 -7.727 1 80.81 191 LEU A N 1
ATOM 1491 C CA . LEU A 1 191 ? 4.312 16.547 -7.367 1 80.81 191 LEU A CA 1
ATOM 1492 C C . LEU A 1 191 ? 4.562 17.484 -8.547 1 80.81 191 LEU A C 1
ATOM 1494 O O . LEU A 1 191 ? 4.57 17.047 -9.703 1 80.81 191 LEU A O 1
ATOM 1498 N N . PRO A 1 192 ? 4.664 18.797 -8.172 1 66.44 192 PRO A N 1
ATOM 1499 C CA . PRO A 1 192 ? 4.945 19.766 -9.234 1 66.44 192 PRO A CA 1
ATOM 1500 C C . PRO A 1 192 ? 6.219 19.438 -10.008 1 66.44 192 PRO A C 1
ATOM 1502 O O . PRO A 1 192 ? 7.141 18.828 -9.461 1 66.44 192 PRO A O 1
ATOM 1505 N N . SER A 1 193 ? 6.191 19.625 -11.266 1 63.88 193 SER A N 1
ATOM 1506 C CA . SER A 1 193 ? 7.273 19.344 -12.203 1 63.88 193 SER A CA 1
ATOM 1507 C C . SER A 1 193 ? 8.617 19.812 -11.664 1 63.88 193 SER A C 1
ATOM 1509 O O . SER A 1 193 ? 9.641 19.156 -11.867 1 63.88 193 SER A O 1
ATOM 1511 N N . ALA A 1 194 ? 8.633 20.906 -10.961 1 55.31 194 ALA A N 1
ATOM 1512 C CA . ALA A 1 194 ? 9.875 21.438 -10.414 1 55.31 194 ALA A CA 1
ATOM 1513 C C . ALA A 1 194 ? 10.5 20.484 -9.406 1 55.31 194 ALA A C 1
ATOM 1515 O O . ALA A 1 194 ? 11.719 20.469 -9.219 1 55.31 194 ALA A O 1
ATOM 1516 N N . LEU A 1 195 ? 9.734 19.609 -8.961 1 58.97 195 LEU A N 1
ATOM 1517 C CA . LEU A 1 195 ? 10.219 18.688 -7.941 1 58.97 195 LEU A CA 1
ATOM 1518 C C . LEU A 1 195 ? 10.508 17.312 -8.547 1 58.97 195 LEU A C 1
ATOM 1520 O O . LEU A 1 195 ? 11.164 16.484 -7.914 1 58.97 195 LEU A O 1
ATOM 1524 N N . HIS A 1 196 ? 9.984 17.172 -9.766 1 59.12 196 HIS A N 1
ATOM 1525 C CA . HIS A 1 196 ? 10.164 15.898 -10.438 1 59.12 196 HIS A CA 1
ATOM 1526 C C . HIS A 1 196 ? 11.648 15.586 -10.633 1 59.12 196 HIS A C 1
ATOM 1528 O O . HIS A 1 196 ? 12.07 14.445 -10.453 1 59.12 196 HIS A O 1
ATOM 1534 N N . GLY A 1 197 ? 12.375 16.609 -11.102 1 55.38 197 GLY A N 1
ATOM 1535 C CA . GLY A 1 197 ? 13.797 16.438 -11.344 1 55.38 197 GLY A CA 1
ATOM 1536 C C . GLY A 1 197 ? 14.578 16.031 -10.102 1 55.38 197 GLY A C 1
ATOM 1537 O O . GLY A 1 197 ? 15.484 15.203 -10.172 1 55.38 197 GLY A O 1
ATOM 1538 N N . LYS A 1 198 ? 14.281 16.562 -9.07 1 54.78 198 LYS A N 1
ATOM 1539 C CA . LYS A 1 198 ? 14.984 16.312 -7.816 1 54.78 198 LYS A CA 1
ATOM 1540 C C . LYS A 1 198 ? 14.688 14.914 -7.281 1 54.78 198 LYS A C 1
ATOM 1542 O O . LYS A 1 198 ? 15.547 14.273 -6.68 1 54.78 198 LYS A O 1
ATOM 1547 N N . TRP A 1 199 ? 13.578 14.5 -7.648 1 56.31 199 TRP A N 1
ATOM 1548 C CA . TRP A 1 199 ? 13.148 13.195 -7.152 1 56.31 199 TRP A CA 1
ATOM 1549 C C . TRP A 1 199 ? 13.781 12.062 -7.957 1 56.31 199 TRP A C 1
ATOM 1551 O O . TRP A 1 199 ? 14.141 11.023 -7.402 1 56.31 199 TRP A O 1
ATOM 1561 N N . GLN A 1 200 ? 13.938 12.305 -9.258 1 53.66 200 GLN A N 1
ATOM 1562 C CA . GLN A 1 200 ? 14.477 11.266 -10.133 1 53.66 200 GLN A CA 1
ATOM 1563 C C . GLN A 1 200 ? 15.984 11.148 -9.977 1 53.66 200 GLN A C 1
ATOM 1565 O O . GLN A 1 200 ? 16.547 10.055 -10.109 1 53.66 200 GLN A O 1
ATOM 1570 N N . LEU A 1 201 ? 16.672 12.258 -9.875 1 48 201 LEU A N 1
ATOM 1571 C CA . LEU A 1 201 ? 18.125 12.281 -9.883 1 48 201 LEU A CA 1
ATOM 1572 C C . LEU A 1 201 ? 18.703 11.523 -8.688 1 48 201 LEU A C 1
ATOM 1574 O O . LEU A 1 201 ? 19.844 11.078 -8.719 1 48 201 LEU A O 1
ATOM 1578 N N . GLY A 1 202 ? 17.984 11.398 -7.668 1 45.88 202 GLY A N 1
ATOM 1579 C CA . GLY A 1 202 ? 18.594 10.703 -6.547 1 45.88 202 GLY A CA 1
ATOM 1580 C C . GLY A 1 202 ? 18.781 9.211 -6.797 1 45.88 202 GLY A C 1
ATOM 1581 O O . GLY A 1 202 ? 19.484 8.539 -6.059 1 45.88 202 GLY A O 1
ATOM 1582 N N . SER A 1 203 ? 18.016 8.695 -7.715 1 43.28 203 SER A N 1
ATOM 1583 C CA . SER A 1 203 ? 18.125 7.254 -7.934 1 43.28 203 SER A CA 1
ATOM 1584 C C . SER A 1 203 ? 19.312 6.914 -8.812 1 43.28 203 SER A C 1
ATOM 1586 O O . SER A 1 203 ? 19.859 5.809 -8.734 1 43.28 203 SER A O 1
ATOM 1588 N N . SER A 1 204 ? 19.688 7.773 -9.695 1 39.38 204 SER A N 1
ATOM 1589 C CA . SER A 1 204 ? 20.625 7.355 -10.734 1 39.38 204 SER A CA 1
ATOM 1590 C C . SER A 1 204 ? 22.062 7.398 -10.234 1 39.38 204 SER A C 1
ATOM 1592 O O . SER A 1 204 ? 22.984 7.02 -10.953 1 39.38 204 SER A O 1
ATOM 1594 N N . THR A 1 205 ? 22.391 8.133 -9.211 1 36.59 205 THR A N 1
ATOM 1595 C CA . THR A 1 205 ? 23.828 8.234 -9.023 1 36.59 205 THR A CA 1
ATOM 1596 C C . THR A 1 205 ? 24.375 6.984 -8.352 1 36.59 205 THR A C 1
ATOM 1598 O O . THR A 1 205 ? 24.453 6.91 -7.125 1 36.59 205 THR A O 1
ATOM 1601 N N . VAL A 1 206 ? 23.953 5.832 -8.719 1 35.25 206 VAL A N 1
ATOM 1602 C CA . VAL A 1 206 ? 24.875 4.746 -8.375 1 35.25 206 VAL A CA 1
ATOM 1603 C C . VAL A 1 206 ? 26.234 4.992 -9.031 1 35.25 206 VAL A C 1
ATOM 1605 O O . VAL A 1 206 ? 26.344 4.961 -10.258 1 35.25 206 VAL A O 1
ATOM 1608 N N . MET A 1 207 ? 27.109 5.809 -8.445 1 31.38 207 MET A N 1
ATOM 1609 C CA . MET A 1 207 ? 28.516 5.863 -8.836 1 31.38 207 MET A CA 1
ATOM 1610 C C . MET A 1 207 ? 29.125 4.465 -8.906 1 31.38 207 MET A C 1
ATOM 1612 O O . MET A 1 207 ? 29.156 3.746 -7.906 1 31.38 207 MET A O 1
ATOM 1616 N N . THR A 1 208 ? 29.109 3.834 -10 1 28.98 208 THR A N 1
ATOM 1617 C CA . THR A 1 208 ? 30.031 2.748 -10.312 1 28.98 208 THR A CA 1
ATOM 1618 C C . THR A 1 208 ? 31.469 3.16 -10.031 1 28.98 208 THR A C 1
ATOM 1620 O O . THR A 1 208 ? 32 4.051 -10.688 1 28.98 208 THR A O 1
ATOM 1623 N N . ARG A 1 209 ? 31.969 3.168 -8.797 1 31.95 209 ARG A N 1
ATOM 1624 C CA . ARG A 1 209 ? 33.406 3.221 -8.508 1 31.95 209 ARG A CA 1
ATOM 1625 C C . ARG A 1 209 ? 34.156 2.193 -9.336 1 31.95 209 ARG A C 1
ATOM 1627 O O . ARG A 1 209 ? 33.906 0.993 -9.242 1 31.95 209 ARG A O 1
ATOM 1634 N N . SER A 1 210 ? 34.688 2.559 -10.445 1 31.27 210 SER A N 1
ATOM 1635 C CA . SER A 1 210 ? 35.688 1.859 -11.25 1 31.27 210 SER A CA 1
ATOM 1636 C C . SER A 1 210 ? 36.844 1.39 -10.391 1 31.27 210 SER A C 1
ATOM 1638 O O . SER A 1 210 ? 37.406 2.16 -9.602 1 31.27 210 SER A O 1
ATOM 1640 N N . ARG A 1 211 ? 37.031 0.122 -9.992 1 36.31 211 ARG A N 1
ATOM 1641 C CA . ARG A 1 211 ? 38.188 -0.603 -9.492 1 36.31 211 ARG A CA 1
ATOM 1642 C C . ARG A 1 211 ? 39.406 -0.302 -10.336 1 36.31 211 ARG A C 1
ATOM 1644 O O . ARG A 1 211 ? 39.531 -0.76 -11.477 1 36.31 211 ARG A O 1
ATOM 1651 N N . THR A 1 212 ? 39.906 0.917 -10.344 1 30.27 212 THR A N 1
ATOM 1652 C CA . THR A 1 212 ? 41.25 1.04 -10.906 1 30.27 212 THR A CA 1
ATOM 1653 C C . THR A 1 212 ? 42.25 0.214 -10.094 1 30.27 212 THR A C 1
ATOM 1655 O O . THR A 1 212 ? 42.375 0.402 -8.883 1 30.27 212 THR A O 1
ATOM 1658 N N . ASN A 1 213 ? 42.469 -1.043 -10.484 1 34.31 213 ASN A N 1
ATOM 1659 C CA . ASN A 1 213 ? 43.625 -1.904 -10.234 1 34.31 213 ASN A CA 1
ATOM 1660 C C . ASN A 1 213 ? 44.938 -1.139 -10.359 1 34.31 213 ASN A C 1
ATOM 1662 O O . ASN A 1 213 ? 45.312 -0.704 -11.453 1 34.31 213 ASN A O 1
ATOM 1666 N N . GLY A 1 214 ? 45.281 -0.151 -9.492 1 24.97 214 GLY A N 1
ATOM 1667 C CA . GLY A 1 214 ? 46.656 0.286 -9.422 1 24.97 214 GLY A CA 1
ATOM 1668 C C . GLY A 1 214 ? 47.625 -0.86 -9.25 1 24.97 214 GLY A C 1
ATOM 1669 O O . GLY A 1 214 ? 47.469 -1.691 -8.359 1 24.97 214 GLY A O 1
ATOM 1670 N N . LYS A 1 215 ? 48.312 -1.317 -10.359 1 28.09 215 LYS A N 1
ATOM 1671 C CA . LYS A 1 215 ? 49.562 -2.043 -10.523 1 28.09 215 LYS A CA 1
ATOM 1672 C C . LYS A 1 215 ? 50.719 -1.32 -9.836 1 28.09 215 LYS A C 1
ATOM 1674 O O . LYS A 1 215 ? 51.125 -0.238 -10.258 1 28.09 215 LYS A O 1
ATOM 1679 N N . THR A 1 216 ? 50.531 -0.739 -8.531 1 24.2 216 THR A N 1
ATOM 1680 C CA . THR A 1 216 ? 51.906 -0.879 -8.094 1 24.2 216 THR A CA 1
ATOM 1681 C C . THR A 1 216 ? 52.219 -2.312 -7.656 1 24.2 216 THR A C 1
ATOM 1683 O O . THR A 1 216 ? 51.344 -2.982 -7.094 1 24.2 216 THR A O 1
ATOM 1686 N N . MET B 1 1 ? 33.156 28.297 13.5 1 25.59 1 MET B N 1
ATOM 1687 C CA . MET B 1 1 ? 32.562 26.953 13.531 1 25.59 1 MET B CA 1
ATOM 1688 C C . MET B 1 1 ? 31.469 26.812 12.461 1 25.59 1 MET B C 1
ATOM 1690 O O . MET B 1 1 ? 30.391 27.391 12.594 1 25.59 1 MET B O 1
ATOM 1694 N N . GLU B 1 2 ? 31.781 26.75 11.18 1 28.02 2 GLU B N 1
ATOM 1695 C CA . GLU B 1 2 ? 31.031 26.766 9.922 1 28.02 2 GLU B CA 1
ATOM 1696 C C . GLU B 1 2 ? 30.062 25.609 9.836 1 28.02 2 GLU B C 1
ATOM 1698 O O . GLU B 1 2 ? 30.453 24.438 9.977 1 28.02 2 GLU B O 1
ATOM 1703 N N . THR B 1 3 ? 28.875 25.781 10.5 1 32.03 3 THR B N 1
ATOM 1704 C CA . THR B 1 3 ? 27.781 24.812 10.438 1 32.03 3 THR B CA 1
ATOM 1705 C C . THR B 1 3 ? 27.625 24.266 9.023 1 32.03 3 THR B C 1
ATOM 1707 O O . THR B 1 3 ? 27.375 25.016 8.086 1 32.03 3 THR B O 1
ATOM 1710 N N . SER B 1 4 ? 28.547 23.359 8.664 1 30.8 4 SER B N 1
ATOM 1711 C CA . SER B 1 4 ? 28.5 22.609 7.41 1 30.8 4 SER B CA 1
ATOM 1712 C C . SER B 1 4 ? 27.078 22.188 7.07 1 30.8 4 SER B C 1
ATOM 1714 O O . SER B 1 4 ? 26.438 21.453 7.828 1 30.8 4 SER B O 1
ATOM 1716 N N . THR B 1 5 ? 26.328 23.156 6.59 1 34.19 5 THR B N 1
ATOM 1717 C CA . THR B 1 5 ? 25.109 22.875 5.859 1 34.19 5 THR B CA 1
ATOM 1718 C C . THR B 1 5 ? 25.281 21.672 4.934 1 34.19 5 THR B C 1
ATOM 1720 O O . THR B 1 5 ? 25.953 21.781 3.896 1 34.19 5 THR B O 1
ATOM 1723 N N . SER B 1 6 ? 26 20.641 5.465 1 34.25 6 SER B N 1
ATOM 1724 C CA . SER B 1 6 ? 26.141 19.438 4.668 1 34.25 6 SER B CA 1
ATOM 1725 C C . SER B 1 6 ? 24.984 19.281 3.688 1 34.25 6 SER B C 1
ATOM 1727 O O . SER B 1 6 ? 23.812 19.359 4.078 1 34.25 6 SER B O 1
ATOM 1729 N N . GLY B 1 7 ? 25.188 19.812 2.523 1 32.25 7 GLY B N 1
ATOM 1730 C CA . GLY B 1 7 ? 24.438 19.672 1.287 1 32.25 7 GLY B CA 1
ATOM 1731 C C . GLY B 1 7 ? 23.844 18.281 1.109 1 32.25 7 GLY B C 1
ATOM 1732 O O . GLY B 1 7 ? 24.484 17.406 0.516 1 32.25 7 GLY B O 1
ATOM 1733 N N . ARG B 1 8 ? 23.594 17.547 2.182 1 36.12 8 ARG B N 1
ATOM 1734 C CA . ARG B 1 8 ? 22.781 16.406 1.766 1 36.12 8 ARG B CA 1
ATOM 1735 C C . ARG B 1 8 ? 22.031 16.719 0.475 1 36.12 8 ARG B C 1
ATOM 1737 O O . ARG B 1 8 ? 21.25 17.672 0.419 1 36.12 8 ARG B O 1
ATOM 1744 N N . GLU B 1 9 ? 22.578 17.016 -0.624 1 40.88 9 GLU B N 1
ATOM 1745 C CA . GLU B 1 9 ? 22.031 17.016 -1.978 1 40.88 9 GLU B CA 1
ATOM 1746 C C . GLU B 1 9 ? 20.594 16.469 -1.995 1 40.88 9 GLU B C 1
ATOM 1748 O O . GLU B 1 9 ? 20.391 15.273 -2.131 1 40.88 9 GLU B O 1
ATOM 1753 N N . GLY B 1 10 ? 19.766 16.672 -0.958 1 46.16 10 GLY B N 1
ATOM 1754 C CA . GLY B 1 10 ? 18.656 16.312 -0.079 1 46.16 10 GLY B CA 1
ATOM 1755 C C . GLY B 1 10 ? 17.359 16.062 -0.823 1 46.16 10 GLY B C 1
ATOM 1756 O O . GLY B 1 10 ? 16.859 16.938 -1.531 1 46.16 10 GLY B O 1
ATOM 1757 N N . LYS B 1 11 ? 17.203 14.812 -1.426 1 54.91 11 LYS B N 1
ATOM 1758 C CA . LYS B 1 11 ? 15.938 14.32 -1.97 1 54.91 11 LYS B CA 1
ATOM 1759 C C . LYS B 1 11 ? 14.75 14.867 -1.178 1 54.91 11 LYS B C 1
ATOM 1761 O O . LYS B 1 11 ? 14.781 14.898 0.054 1 54.91 11 LYS B O 1
ATOM 1766 N N . ALA B 1 12 ? 13.969 15.734 -1.843 1 69.69 12 ALA B N 1
ATOM 1767 C CA . ALA B 1 12 ? 12.828 16.375 -1.188 1 69.69 12 ALA B CA 1
ATOM 1768 C C . ALA B 1 12 ? 12.016 15.352 -0.396 1 69.69 12 ALA B C 1
ATOM 1770 O O . ALA B 1 12 ? 11.57 14.336 -0.945 1 69.69 12 ALA B O 1
ATOM 1771 N N . GLU B 1 13 ? 12.125 15.375 0.906 1 87.69 13 GLU B N 1
ATOM 1772 C CA . GLU B 1 13 ? 11.32 14.562 1.817 1 87.69 13 GLU B CA 1
ATOM 1773 C C . GLU B 1 13 ? 9.867 15.031 1.846 1 87.69 13 GLU B C 1
ATOM 1775 O O . GLU B 1 13 ? 9.586 16.188 1.551 1 87.69 13 GLU B O 1
ATOM 1780 N N . ILE B 1 14 ? 9.039 14.109 1.986 1 94.75 14 ILE B N 1
ATOM 1781 C CA . ILE B 1 14 ? 7.617 14.414 2.129 1 94.75 14 ILE B CA 1
ATOM 1782 C C . ILE B 1 14 ? 7.219 14.344 3.602 1 94.75 14 ILE B C 1
ATOM 1784 O O . ILE B 1 14 ? 7.582 13.391 4.301 1 94.75 14 ILE B O 1
ATOM 1788 N N . VAL B 1 15 ? 6.609 15.312 4.023 1 97.75 15 VAL B N 1
ATOM 1789 C CA . VAL B 1 15 ? 6.051 15.281 5.371 1 97.75 15 VAL B CA 1
ATOM 1790 C C . VAL B 1 15 ? 4.527 15.219 5.297 1 97.75 15 VAL B C 1
ATOM 1792 O O . VAL B 1 15 ? 3.895 16.078 4.684 1 97.75 15 VAL B O 1
ATOM 1795 N N . PHE B 1 16 ? 3.979 14.109 5.801 1 98.31 16 PHE B N 1
ATOM 1796 C CA . PHE B 1 16 ? 2.543 14.016 6.031 1 98.31 16 PHE B CA 1
ATOM 1797 C C . PHE B 1 16 ? 2.176 14.578 7.398 1 98.31 16 PHE B C 1
ATOM 1799 O O . PHE B 1 16 ? 2.781 14.219 8.406 1 98.31 16 PHE B O 1
ATOM 1806 N N . PHE B 1 17 ? 1.19 15.5 7.438 1 98.62 17 PHE B N 1
ATOM 1807 C CA . PHE B 1 17 ? 0.842 16.016 8.758 1 98.62 17 PHE B CA 1
ATOM 1808 C C . PHE B 1 17 ? -0.653 16.297 8.852 1 98.62 17 PHE B C 1
ATOM 1810 O O . PHE B 1 17 ? -1.352 16.312 7.832 1 98.62 17 PHE B O 1
ATOM 1817 N N . ASP B 1 18 ? -1.096 16.391 10 1 97.81 18 ASP B N 1
ATOM 1818 C CA . ASP B 1 18 ? -2.49 16.578 10.383 1 97.81 18 ASP B CA 1
ATOM 1819 C C . ASP B 1 18 ? -2.594 17.344 11.703 1 97.81 18 ASP B C 1
ATOM 1821 O O . ASP B 1 18 ? -1.715 17.234 12.555 1 97.81 18 ASP B O 1
ATOM 1825 N N . MET B 1 19 ? -3.684 18.125 11.82 1 96.38 19 MET B N 1
ATOM 1826 C CA . MET B 1 19 ? -3.924 18.859 13.055 1 96.38 19 MET B CA 1
ATOM 1827 C C . MET B 1 19 ? -5.332 18.609 13.578 1 96.38 19 MET B C 1
ATOM 1829 O O . MET B 1 19 ? -6.281 18.516 12.805 1 96.38 19 MET B O 1
ATOM 1833 N N . GLU B 1 20 ? -5.395 18.453 14.859 1 94.5 20 GLU B N 1
ATOM 1834 C CA . GLU B 1 20 ? -6.691 18.516 15.523 1 94.5 20 GLU B CA 1
ATOM 1835 C C . GLU B 1 20 ? -6.934 19.875 16.156 1 94.5 20 GLU B C 1
ATOM 1837 O O . GLU B 1 20 ? -6.023 20.469 16.75 1 94.5 20 GLU B O 1
ATOM 1842 N N . THR B 1 21 ? -8.133 20.375 16.031 1 92.81 21 THR B N 1
ATOM 1843 C CA . THR B 1 21 ? -8.484 21.703 16.547 1 92.81 21 THR B CA 1
ATOM 1844 C C . THR B 1 21 ? -9.82 21.656 17.266 1 92.81 21 THR B C 1
ATOM 1846 O O . THR B 1 21 ? -10.539 20.656 17.219 1 92.81 21 THR B O 1
ATOM 1849 N N . THR B 1 22 ? -10.031 22.75 17.953 1 88.62 22 THR B N 1
ATOM 1850 C CA . THR B 1 22 ? -11.406 22.953 18.406 1 88.62 22 THR B CA 1
ATOM 1851 C C . THR B 1 22 ? -12.336 23.203 17.219 1 88.62 22 THR B C 1
ATOM 1853 O O . THR B 1 22 ? -11.883 23.5 16.125 1 88.62 22 THR B O 1
ATOM 1856 N N . VAL B 1 23 ? -13.57 22.875 17.406 1 80.56 23 VAL B N 1
ATOM 1857 C CA . VAL B 1 23 ? -14.586 23.234 16.422 1 80.56 23 VAL B CA 1
ATOM 1858 C C . VAL B 1 23 ? -15.297 24.516 16.844 1 80.56 23 VAL B C 1
ATOM 1860 O O . VAL B 1 23 ? -15.805 24.609 17.953 1 80.56 23 VAL B O 1
ATOM 1863 N N . PRO B 1 24 ? -15.195 25.5 15.875 1 77.19 24 PRO B N 1
ATOM 1864 C CA . PRO B 1 24 ? -15.836 26.781 16.234 1 77.19 24 PRO B CA 1
ATOM 1865 C C . PRO B 1 24 ? -17.328 26.625 16.516 1 77.19 24 PRO B C 1
ATOM 1867 O O . PRO B 1 24 ? -17.984 25.781 15.906 1 77.19 24 PRO B O 1
ATOM 1870 N N . ASN B 1 25 ? -17.797 27.188 17.562 1 71.69 25 ASN B N 1
ATOM 1871 C CA . ASN B 1 25 ? -19.219 27.25 17.891 1 71.69 25 ASN B CA 1
ATOM 1872 C C . ASN B 1 25 ? -19.703 28.703 17.984 1 71.69 25 ASN B C 1
ATOM 1874 O O . ASN B 1 25 ? -18.969 29.625 17.625 1 71.69 25 ASN B O 1
ATOM 1878 N N . ARG B 1 26 ? -20.969 28.891 18.266 1 66.62 26 ARG B N 1
ATOM 1879 C CA . ARG B 1 26 ? -21.609 30.203 18.312 1 66.62 26 ARG B CA 1
ATOM 1880 C C . ARG B 1 26 ? -20.812 31.172 19.156 1 66.62 26 ARG B C 1
ATOM 1882 O O . ARG B 1 26 ? -20.797 32.375 18.891 1 66.62 26 ARG B O 1
ATOM 1889 N N . GLY B 1 27 ? -20.047 30.703 20 1 57.34 27 GLY B N 1
ATOM 1890 C CA . GLY B 1 27 ? -19.344 31.578 20.922 1 57.34 27 GLY B CA 1
ATOM 1891 C C . GLY B 1 27 ? -17.922 31.891 20.516 1 57.34 27 GLY B C 1
ATOM 1892 O O . GLY B 1 27 ? -17.344 32.875 20.953 1 57.34 27 GLY B O 1
ATOM 1893 N N . TRP B 1 28 ? -17.359 31.016 19.812 1 61.97 28 TRP B N 1
ATOM 1894 C CA . TRP B 1 28 ? -15.984 31.266 19.375 1 61.97 28 TRP B CA 1
ATOM 1895 C C . TRP B 1 28 ? -15.805 30.891 17.906 1 61.97 28 TRP B C 1
ATOM 1897 O O . TRP B 1 28 ? -16.203 29.797 17.5 1 61.97 28 TRP B O 1
ATOM 1907 N N . LYS B 1 29 ? -15.172 31.812 17.234 1 66.88 29 LYS B N 1
ATOM 1908 C CA . LYS B 1 29 ? -15.094 31.672 15.781 1 66.88 29 LYS B CA 1
ATOM 1909 C C . LYS B 1 29 ? -13.711 31.188 15.344 1 66.88 29 LYS B C 1
ATOM 1911 O O . LYS B 1 29 ? -13.445 31.031 14.156 1 66.88 29 LYS B O 1
ATOM 1916 N N . ARG B 1 30 ? -12.938 30.828 16.469 1 81.62 30 ARG B N 1
ATOM 1917 C CA . ARG B 1 30 ? -11.57 30.547 16.047 1 81.62 30 ARG B CA 1
ATOM 1918 C C . ARG B 1 30 ? -11.211 29.094 16.281 1 81.62 30 ARG B C 1
ATOM 1920 O O . ARG B 1 30 ? -11.727 28.453 17.203 1 81.62 30 ARG B O 1
ATOM 1927 N N . PHE B 1 31 ? -10.359 28.594 15.406 1 88.56 31 PHE B N 1
ATOM 1928 C CA . PHE B 1 31 ? -9.789 27.266 15.586 1 88.56 31 PHE B CA 1
ATOM 1929 C C . PHE B 1 31 ? -8.57 27.312 16.5 1 88.56 31 PHE B C 1
ATOM 1931 O O . PHE B 1 31 ? -7.68 28.141 16.312 1 88.56 31 PHE B O 1
ATOM 1938 N N . TRP B 1 32 ? -8.617 26.531 17.531 1 89.62 32 TRP B N 1
ATOM 1939 C CA . TRP B 1 32 ? -7.438 26.359 18.359 1 89.62 32 TRP B CA 1
ATOM 1940 C C . TRP B 1 32 ? -6.773 25.016 18.109 1 89.62 32 TRP B C 1
ATOM 1942 O O . TRP B 1 32 ? -7.438 23.984 18.109 1 89.62 32 TRP B O 1
ATOM 1952 N N . VAL B 1 33 ? -5.492 25.109 17.875 1 93.94 33 VAL B N 1
ATOM 1953 C CA . VAL B 1 33 ? -4.75 23.875 17.656 1 93.94 33 VAL B CA 1
ATOM 1954 C C . VAL B 1 33 ? -4.68 23.078 18.938 1 93.94 33 VAL B C 1
ATOM 1956 O O . VAL B 1 33 ? -4.293 23.594 19.984 1 93.94 33 VAL B O 1
ATOM 1959 N N . LEU B 1 34 ? -5.035 21.766 18.859 1 94.31 34 LEU B N 1
ATOM 1960 C CA . LEU B 1 34 ? -5.023 20.922 20.047 1 94.31 34 LEU B CA 1
ATOM 1961 C C . LEU B 1 34 ? -4.008 19.781 19.891 1 94.31 34 LEU B C 1
ATOM 1963 O O . LEU B 1 34 ? -3.553 19.219 20.891 1 94.31 34 LEU B O 1
ATOM 1967 N N . GLU B 1 35 ? -3.717 19.469 18.688 1 96.31 35 GLU B N 1
ATOM 1968 C CA . GLU B 1 35 ? -2.789 18.375 18.422 1 96.31 35 GLU B CA 1
ATOM 1969 C C . GLU B 1 35 ? -2.133 18.516 17.047 1 96.31 35 GLU B C 1
ATOM 1971 O O . GLU B 1 35 ? -2.779 18.938 16.094 1 96.31 35 GLU B O 1
ATOM 1976 N N . PHE B 1 36 ? -0.875 18.234 17.031 1 98 36 PHE B N 1
ATOM 1977 C CA . PHE B 1 36 ? -0.099 18.172 15.797 1 98 36 PHE B CA 1
ATOM 1978 C C . PHE B 1 36 ? 0.536 16.797 15.625 1 98 36 PHE B C 1
ATOM 1980 O O . PHE B 1 36 ? 1.068 16.234 16.594 1 98 36 PHE B O 1
ATOM 1987 N N . GLY B 1 37 ? 0.435 16.219 14.445 1 98.5 37 GLY B N 1
ATOM 1988 C CA . GLY B 1 37 ? 1.094 14.977 14.094 1 98.5 37 GLY B CA 1
ATOM 1989 C C . GLY B 1 37 ? 1.681 14.984 12.695 1 98.5 37 GLY B C 1
ATOM 1990 O O . GLY B 1 37 ? 1.083 15.531 11.766 1 98.5 37 GLY B O 1
ATOM 1991 N N . ALA B 1 38 ? 2.865 14.383 12.594 1 98.75 38 ALA B N 1
ATOM 1992 C CA . ALA B 1 38 ? 3.525 14.336 11.297 1 98.75 38 ALA B CA 1
ATOM 1993 C C . ALA B 1 38 ? 4.422 13.109 11.172 1 98.75 38 ALA B C 1
ATOM 1995 O O . ALA B 1 38 ? 4.98 12.641 12.164 1 98.75 38 ALA B O 1
ATOM 1996 N N . ILE B 1 39 ? 4.523 12.609 10.023 1 98.5 39 ILE B N 1
ATOM 1997 C CA . ILE B 1 39 ? 5.551 11.633 9.664 1 98.5 39 ILE B CA 1
ATOM 1998 C C . ILE B 1 39 ? 6.34 12.125 8.461 1 98.5 39 ILE B C 1
ATOM 2000 O O . ILE B 1 39 ? 5.781 12.766 7.562 1 98.5 39 ILE B O 1
ATOM 2004 N N . VAL B 1 40 ? 7.617 11.945 8.508 1 97.12 40 VAL B N 1
ATOM 2005 C CA . VAL B 1 40 ? 8.477 12.227 7.363 1 97.12 40 VAL B CA 1
ATOM 2006 C C . VAL B 1 40 ? 8.758 10.93 6.605 1 97.12 40 VAL B C 1
ATOM 2008 O O . VAL B 1 40 ? 9.195 9.938 7.195 1 97.12 40 VAL B O 1
ATOM 2011 N N . VAL B 1 41 ? 8.469 10.984 5.34 1 94.19 41 VAL B N 1
ATOM 2012 C CA . VAL B 1 41 ? 8.578 9.789 4.512 1 94.19 41 VAL B CA 1
ATOM 2013 C C . VAL B 1 41 ? 9.555 10.039 3.365 1 94.19 41 VAL B C 1
ATOM 2015 O O . VAL B 1 41 ? 9.555 11.117 2.768 1 94.19 41 VAL B O 1
ATOM 2018 N N . CYS B 1 42 ? 10.352 9.039 3.121 1 88.19 42 CYS B N 1
ATOM 2019 C CA . CYS B 1 42 ? 11.188 9.055 1.924 1 88.19 42 CYS B CA 1
ATOM 2020 C C . CYS B 1 42 ? 10.352 8.805 0.674 1 88.19 42 CYS B C 1
ATOM 2022 O O . CYS B 1 42 ? 9.688 7.77 0.565 1 88.19 42 CYS B O 1
ATOM 2024 N N . PRO B 1 43 ? 10.383 9.688 -0.208 1 83.62 43 PRO B N 1
ATOM 2025 C CA . PRO B 1 43 ? 9.469 9.57 -1.349 1 83.62 43 PRO B CA 1
ATOM 2026 C C . PRO B 1 43 ? 9.766 8.344 -2.215 1 83.62 43 PRO B C 1
ATOM 2028 O O . PRO B 1 43 ? 8.852 7.777 -2.818 1 83.62 43 PRO B O 1
ATOM 2031 N N . GLN B 1 44 ? 10.945 7.891 -2.223 1 83.56 44 GLN B N 1
ATOM 2032 C CA . GLN B 1 44 ? 11.336 6.812 -3.131 1 83.56 44 GLN B CA 1
ATOM 2033 C C . GLN B 1 44 ? 11 5.449 -2.537 1 83.56 44 GLN B C 1
ATOM 2035 O O . GLN B 1 44 ? 10.75 4.488 -3.271 1 83.56 44 GLN B O 1
ATOM 2040 N N . LYS B 1 45 ? 10.984 5.402 -1.256 1 87.38 45 LYS B N 1
ATOM 2041 C CA . LYS B 1 45 ? 10.844 4.094 -0.624 1 87.38 45 LYS B CA 1
ATOM 2042 C C . LYS B 1 45 ? 9.594 4.043 0.25 1 87.38 45 LYS B C 1
ATOM 2044 O O . LYS B 1 45 ? 9.172 2.965 0.682 1 87.38 45 LYS B O 1
ATOM 2049 N N . LEU B 1 46 ? 9.023 5.137 0.539 1 89.25 46 LEU B N 1
ATOM 2050 C CA . LEU B 1 46 ? 7.82 5.27 1.355 1 89.25 46 LEU B CA 1
ATOM 2051 C C . LEU B 1 46 ? 8.078 4.789 2.779 1 89.25 46 LEU B C 1
ATOM 2053 O O . LEU B 1 46 ? 7.148 4.363 3.473 1 89.25 46 LEU B O 1
ATOM 2057 N N . VAL B 1 47 ? 9.328 4.852 3.18 1 88.81 47 VAL B N 1
ATOM 2058 C CA . VAL B 1 47 ? 9.688 4.477 4.543 1 88.81 47 VAL B CA 1
ATOM 2059 C C . VAL B 1 47 ? 9.594 5.695 5.457 1 88.81 47 VAL B C 1
ATOM 2061 O O . VAL B 1 47 ? 10.039 6.785 5.098 1 88.81 47 VAL B O 1
ATOM 2064 N N . GLU B 1 48 ? 8.922 5.457 6.566 1 93.25 48 GLU B N 1
ATOM 2065 C CA . GLU B 1 48 ? 8.875 6.492 7.594 1 93.25 48 GLU B CA 1
ATOM 2066 C C . GLU B 1 48 ? 10.242 6.703 8.227 1 93.25 48 GLU B C 1
ATOM 2068 O O . GLU B 1 48 ? 10.797 5.789 8.852 1 93.25 48 GLU B O 1
ATOM 2073 N N . ILE B 1 49 ? 10.828 7.895 8.094 1 93.75 49 ILE B N 1
ATOM 2074 C CA . ILE B 1 49 ? 12.18 8.117 8.578 1 93.75 49 ILE B CA 1
ATOM 2075 C C . ILE B 1 49 ? 12.141 8.93 9.867 1 93.75 49 ILE B C 1
ATOM 2077 O O . ILE B 1 49 ? 13.125 8.977 10.609 1 93.75 49 ILE B O 1
ATOM 2081 N N . ASP B 1 50 ? 11.086 9.625 10.109 1 96 50 ASP B N 1
ATOM 2082 C CA . ASP B 1 50 ? 10.883 10.414 11.32 1 96 50 ASP B CA 1
ATOM 2083 C C . ASP B 1 50 ? 9.398 10.609 11.609 1 96 50 ASP B C 1
ATOM 2085 O O . ASP B 1 50 ? 8.562 10.477 10.711 1 96 50 ASP B O 1
ATOM 2089 N N . SER B 1 51 ? 9.055 10.766 12.867 1 98.19 51 SER B N 1
ATOM 2090 C CA . SER B 1 51 ? 7.691 11.086 13.266 1 98.19 51 SER B CA 1
ATOM 2091 C C . SER B 1 51 ? 7.668 11.977 14.5 1 98.19 51 SER B C 1
ATOM 2093 O O . SER B 1 51 ? 8.633 12.008 15.266 1 98.19 51 SER B O 1
ATOM 2095 N N . TYR B 1 52 ? 6.652 12.766 14.625 1 98.5 52 TYR B N 1
ATOM 2096 C CA . TYR B 1 52 ? 6.469 13.664 15.758 1 98.5 52 TYR B CA 1
ATOM 2097 C C . TYR B 1 52 ? 4.992 13.898 16.031 1 98.5 52 TYR B C 1
ATOM 2099 O O . TYR B 1 52 ? 4.191 14.055 15.109 1 98.5 52 TYR B O 1
ATOM 2107 N N . SER B 1 53 ? 4.605 13.828 17.25 1 98.06 53 SER B N 1
ATOM 2108 C CA . SER B 1 53 ? 3.252 14.172 17.656 1 98.06 53 SER B CA 1
ATOM 2109 C C . SER B 1 53 ? 3.258 14.906 19 1 98.06 53 SER B C 1
ATOM 2111 O O . SER B 1 53 ? 4.086 14.617 19.859 1 98.06 53 SER B O 1
ATOM 2113 N N . THR B 1 54 ? 2.4 15.82 19.125 1 97.81 54 THR B N 1
ATOM 2114 C CA . THR B 1 54 ? 2.305 16.562 20.375 1 97.81 54 THR B CA 1
ATOM 2115 C C . THR B 1 54 ? 0.889 17.094 20.578 1 97.81 54 THR B C 1
ATOM 2117 O O . THR B 1 54 ? 0.205 17.453 19.625 1 97.81 54 THR B O 1
ATOM 2120 N N . LEU B 1 55 ? 0.472 17.094 21.828 1 96.31 55 LEU B N 1
ATOM 2121 C CA . LEU B 1 55 ? -0.688 17.891 22.234 1 96.31 55 LEU B CA 1
ATOM 2122 C C . LEU B 1 55 ? -0.301 19.344 22.453 1 96.31 55 LEU B C 1
ATOM 2124 O O . LEU B 1 55 ? 0.857 19.641 22.75 1 96.31 55 LEU B O 1
ATOM 2128 N N . VAL B 1 56 ? -1.222 20.234 22.234 1 96.69 56 VAL B N 1
ATOM 2129 C CA . VAL B 1 56 ? -0.982 21.672 22.391 1 96.69 56 VAL B CA 1
ATOM 2130 C C . VAL B 1 56 ? -2.043 22.266 23.312 1 96.69 56 VAL B C 1
ATOM 2132 O O . VAL B 1 56 ? -3.242 22.094 23.094 1 96.69 56 VAL B O 1
ATOM 2135 N N . ARG B 1 57 ? -1.6 22.953 24.281 1 95.44 57 ARG B N 1
ATOM 2136 C CA . ARG B 1 57 ? -2.504 23.672 25.188 1 95.44 57 ARG B CA 1
ATOM 2137 C C . ARG B 1 57 ? -2.926 25.016 24.578 1 95.44 57 ARG B C 1
ATOM 2139 O O . ARG B 1 57 ? -2.08 25.859 24.266 1 95.44 57 ARG B O 1
ATOM 2146 N N . PRO B 1 58 ? -4.184 25.156 24.375 1 92.69 58 PRO B N 1
ATOM 2147 C CA . PRO B 1 58 ? -4.625 26.453 23.859 1 92.69 58 PRO B CA 1
ATOM 2148 C C . PRO B 1 58 ? -4.48 27.578 24.891 1 92.69 58 PRO B C 1
ATOM 2150 O O . PRO B 1 58 ? -4.352 27.312 26.094 1 92.69 58 PRO B O 1
ATOM 2153 N N . LYS B 1 59 ? -4.461 28.766 24.422 1 89 59 LYS B N 1
ATOM 2154 C CA . LYS B 1 59 ? -4.34 29.922 25.312 1 89 59 LYS B CA 1
ATOM 2155 C C . LYS B 1 59 ? -5.539 30.016 26.25 1 89 59 LYS B C 1
ATOM 2157 O O . LYS B 1 59 ? -5.395 30.422 27.406 1 89 59 LYS B O 1
ATOM 2162 N N . ASP B 1 60 ? -6.645 29.625 25.734 1 87.62 60 ASP B N 1
ATOM 2163 C CA . ASP B 1 60 ? -7.875 29.594 26.516 1 87.62 60 ASP B CA 1
ATOM 2164 C C . ASP B 1 60 ? -8.383 28.156 26.672 1 87.62 60 ASP B C 1
ATOM 2166 O O . ASP B 1 60 ? -8.922 27.578 25.734 1 87.62 60 ASP B O 1
ATOM 2170 N N . LEU B 1 61 ? -8.266 27.625 27.844 1 87 61 LEU B N 1
ATOM 2171 C CA . LEU B 1 61 ? -8.633 26.234 28.109 1 87 61 LEU B CA 1
ATOM 2172 C C . LEU B 1 61 ? -10.141 26.047 28.047 1 87 61 LEU B C 1
ATOM 2174 O O . LEU B 1 61 ? -10.625 24.922 27.875 1 87 61 LEU B O 1
ATOM 2178 N N . SER B 1 62 ? -10.836 27.094 28.188 1 84.06 62 SER B N 1
ATOM 2179 C CA . SER B 1 62 ? -12.289 27 28.234 1 84.06 62 SER B CA 1
ATOM 2180 C C . SER B 1 62 ? -12.859 26.625 26.875 1 84.06 62 SER B C 1
ATOM 2182 O O . SER B 1 62 ? -14.016 26.203 26.766 1 84.06 62 SER B O 1
ATOM 2184 N N . VAL B 1 63 ? -12.07 26.719 25.875 1 81 63 VAL B N 1
ATOM 2185 C CA . VAL B 1 63 ? -12.539 26.453 24.531 1 81 63 VAL B CA 1
ATOM 2186 C C . VAL B 1 63 ? -12.547 24.953 24.266 1 81 63 VAL B C 1
ATOM 2188 O O . VAL B 1 63 ? -13.133 24.484 23.281 1 81 63 VAL B O 1
ATOM 2191 N N . VAL B 1 64 ? -11.938 24.172 25.156 1 81 64 VAL B N 1
ATOM 2192 C CA . VAL B 1 64 ? -11.906 22.719 25.016 1 81 64 VAL B CA 1
ATOM 2193 C C . VAL B 1 64 ? -13 22.094 25.875 1 81 64 VAL B C 1
ATOM 2195 O O . VAL B 1 64 ? -13.195 22.5 27.031 1 81 64 VAL B O 1
ATOM 2198 N N . SER B 1 65 ? -13.664 21.141 25.156 1 77.12 65 SER B N 1
ATOM 2199 C CA . SER B 1 65 ? -14.773 20.516 25.859 1 77.12 65 SER B CA 1
ATOM 2200 C C . SER B 1 65 ? -14.281 19.734 27.062 1 77.12 65 SER B C 1
ATOM 2202 O O . SER B 1 65 ? -13.195 19.156 27.031 1 77.12 65 SER B O 1
ATOM 2204 N N . LEU B 1 66 ? -15.086 19.781 28.078 1 67.88 66 LEU B N 1
ATOM 2205 C CA . LEU B 1 66 ? -14.773 19.031 29.297 1 67.88 66 LEU B CA 1
ATOM 2206 C C . LEU B 1 66 ? -14.836 17.531 29.031 1 67.88 66 LEU B C 1
ATOM 2208 O O . LEU B 1 66 ? -14.039 16.766 29.578 1 67.88 66 LEU B O 1
ATOM 2212 N N . LYS B 1 67 ? -15.906 17.188 28.344 1 63.94 67 LYS B N 1
ATOM 2213 C CA . LYS B 1 67 ? -16.094 15.773 28.062 1 63.94 67 LYS B CA 1
ATOM 2214 C C . LYS B 1 67 ? -15.68 15.445 26.625 1 63.94 67 LYS B C 1
ATOM 2216 O O . LYS B 1 67 ? -15.75 16.297 25.75 1 63.94 67 LYS B O 1
ATOM 2221 N N . SER B 1 68 ? -14.992 14.352 26.562 1 58.31 68 SER B N 1
ATOM 2222 C CA . SER B 1 68 ? -14.547 13.906 25.25 1 58.31 68 SER B CA 1
ATOM 2223 C C . SER B 1 68 ? -15.727 13.703 24.297 1 58.31 68 SER B C 1
ATOM 2225 O O . SER B 1 68 ? -16.531 12.789 24.5 1 58.31 68 SER B O 1
ATOM 2227 N N . GLY B 1 69 ? -16.484 14.602 24.156 1 53 69 GLY B N 1
ATOM 2228 C CA . GLY B 1 69 ? -17.578 14.367 23.234 1 53 69 GLY B CA 1
ATOM 2229 C C . GLY B 1 69 ? -17.141 14.227 21.781 1 53 69 GLY B C 1
ATOM 2230 O O . GLY B 1 69 ? -17.906 13.773 20.938 1 53 69 GLY B O 1
ATOM 2231 N N . ARG B 1 70 ? -15.984 14.633 21.688 1 57.31 70 ARG B N 1
ATOM 2232 C CA . ARG B 1 70 ? -15.508 14.547 20.312 1 57.31 70 ARG B CA 1
ATOM 2233 C C . ARG B 1 70 ? -14.789 13.227 20.062 1 57.31 70 ARG B C 1
ATOM 2235 O O . ARG B 1 70 ? -14.305 12.594 21 1 57.31 70 ARG B O 1
ATOM 2242 N N . CYS B 1 71 ? -15.047 12.852 18.844 1 55.09 71 CYS B N 1
ATOM 2243 C CA . CYS B 1 71 ? -14.484 11.57 18.438 1 55.09 71 CYS B CA 1
ATOM 2244 C C . CYS B 1 71 ? -12.977 11.531 18.656 1 55.09 71 CYS B C 1
ATOM 2246 O O . CYS B 1 71 ? -12.375 10.461 18.719 1 55.09 71 CYS B O 1
ATOM 2248 N N . ASP B 1 72 ? -12.383 12.727 18.953 1 63.03 72 ASP B N 1
ATOM 2249 C CA . ASP B 1 72 ? -10.93 12.734 18.969 1 63.03 72 ASP B CA 1
ATOM 2250 C C . ASP B 1 72 ? -10.383 12.461 20.359 1 63.03 72 ASP B C 1
ATOM 2252 O O . ASP B 1 72 ? -9.188 12.203 20.531 1 63.03 72 ASP B O 1
ATOM 2256 N N . GLY B 1 73 ? -11.289 12.367 21.344 1 71.62 73 GLY B N 1
ATOM 2257 C CA . GLY B 1 73 ? -10.898 12.016 22.703 1 71.62 73 GLY B CA 1
ATOM 2258 C C . GLY B 1 73 ? -10.031 13.062 23.359 1 71.62 73 GLY B C 1
ATOM 2259 O O . GLY B 1 73 ? -9.422 12.805 24.406 1 71.62 73 GLY B O 1
ATOM 2260 N N . ILE B 1 74 ? -9.867 14.258 22.781 1 81.62 74 ILE B N 1
ATOM 2261 C CA . ILE B 1 74 ? -9.031 15.289 23.375 1 81.62 74 ILE B CA 1
ATOM 2262 C C . ILE B 1 74 ? -9.859 16.125 24.359 1 81.62 74 ILE B C 1
ATOM 2264 O O . ILE B 1 74 ? -10.758 16.859 23.938 1 81.62 74 ILE B O 1
ATOM 2268 N N . THR B 1 75 ? -9.523 15.984 25.609 1 82.81 75 THR B N 1
ATOM 2269 C CA . THR B 1 75 ? -10.266 16.672 26.656 1 82.81 75 THR B CA 1
ATOM 2270 C C . THR B 1 75 ? -9.414 17.781 27.266 1 82.81 75 THR B C 1
ATOM 2272 O O . THR B 1 75 ? -8.203 17.844 27.062 1 82.81 75 THR B O 1
ATOM 2275 N N . ARG B 1 76 ? -10.188 18.578 28 1 86.69 76 ARG B N 1
ATOM 2276 C CA . ARG B 1 76 ? -9.531 19.688 28.672 1 86.69 76 ARG B CA 1
ATOM 2277 C C . ARG B 1 76 ? -8.422 19.203 29.609 1 86.69 76 ARG B C 1
ATOM 2279 O O . ARG B 1 76 ? -7.344 19.781 29.656 1 86.69 76 ARG B O 1
ATOM 2286 N N . LYS B 1 77 ? -8.68 18.141 30.25 1 85.62 77 LYS B N 1
ATOM 2287 C CA . LYS B 1 77 ? -7.719 17.594 31.203 1 85.62 77 LYS B CA 1
ATOM 2288 C C . LYS B 1 77 ? -6.441 17.141 30.484 1 85.62 77 LYS B C 1
ATOM 2290 O O . LYS B 1 77 ? -5.336 17.391 30.984 1 85.62 77 LYS B O 1
ATOM 2295 N N . VAL B 1 78 ? -6.609 16.609 29.359 1 86.25 78 VAL B N 1
ATOM 2296 C CA . VAL B 1 78 ? -5.477 16.047 28.625 1 86.25 78 VAL B CA 1
ATOM 2297 C C . VAL B 1 78 ? -4.598 17.172 28.094 1 86.25 78 VAL B C 1
ATOM 2299 O O . VAL B 1 78 ? -3.369 17.094 28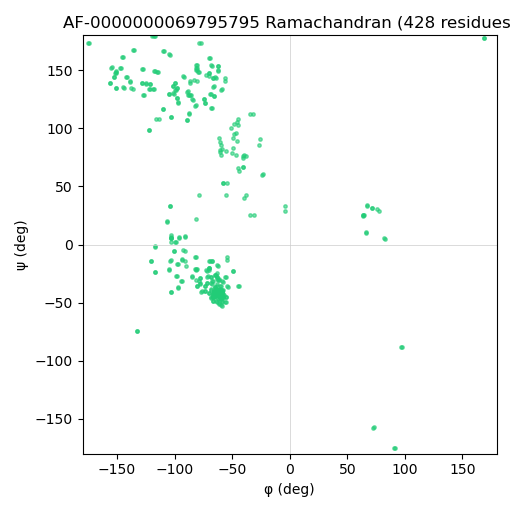.141 1 86.25 78 VAL B O 1
ATOM 2302 N N . VAL B 1 79 ? -5.195 18.297 27.734 1 91.75 79 VAL B N 1
ATOM 2303 C CA . VAL B 1 79 ? -4.422 19.344 27.094 1 91.75 79 VAL B CA 1
ATOM 2304 C C . VAL B 1 79 ? -3.92 20.344 28.141 1 91.75 79 VAL B C 1
ATOM 2306 O O . VAL B 1 79 ? -3.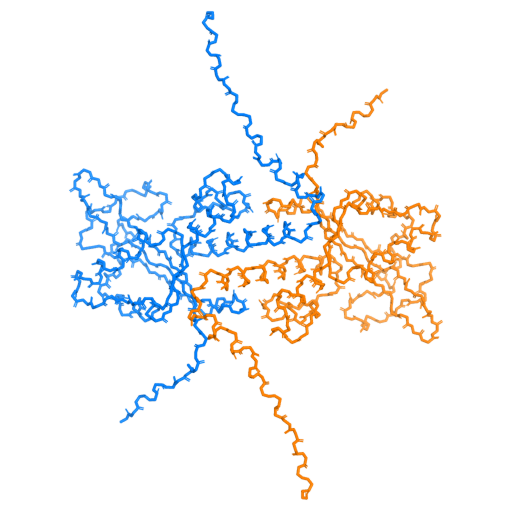029 21.141 27.875 1 91.75 79 VAL B O 1
ATOM 2309 N N . ALA B 1 80 ? -4.473 20.234 29.328 1 91.38 80 ALA B N 1
ATOM 2310 C CA . ALA B 1 80 ? -4.109 21.188 30.375 1 91.38 80 ALA B CA 1
ATOM 2311 C C . ALA B 1 80 ? -2.629 21.078 30.719 1 91.38 80 ALA B C 1
ATOM 2313 O O . ALA B 1 80 ? -1.999 22.078 31.109 1 91.38 80 ALA B O 1
ATOM 2314 N N . ASN B 1 81 ? -2.08 19.953 30.578 1 92.31 81 ASN B N 1
ATOM 2315 C CA . ASN B 1 81 ? -0.683 19.734 30.938 1 92.31 81 ASN B CA 1
ATOM 2316 C C . ASN B 1 81 ? 0.215 19.688 29.703 1 92.31 81 ASN B C 1
ATOM 2318 O O . ASN B 1 81 ? 1.416 19.438 29.828 1 92.31 81 ASN B O 1
ATOM 2322 N N . ALA B 1 82 ? -0.318 19.938 28.625 1 96.31 82 ALA B N 1
ATOM 2323 C CA . ALA B 1 82 ? 0.443 19.922 27.375 1 96.31 82 ALA B CA 1
ATOM 2324 C C . ALA B 1 82 ? 1.218 21.234 27.203 1 96.31 82 ALA B C 1
ATOM 2326 O O . ALA B 1 82 ? 0.907 22.234 27.828 1 96.31 82 ALA B O 1
ATOM 2327 N N . PRO B 1 83 ? 2.301 21.172 26.453 1 97.75 83 PRO B N 1
ATOM 2328 C CA . PRO B 1 83 ? 2.977 22.422 26.094 1 97.75 83 PRO B CA 1
ATOM 2329 C C . PRO B 1 83 ? 2.098 23.359 25.266 1 97.75 83 PRO B C 1
ATOM 2331 O O . PRO B 1 83 ? 1.166 22.891 24.594 1 97.75 83 PRO B O 1
ATOM 2334 N N . ASP B 1 84 ? 2.355 24.656 25.438 1 96.81 84 ASP B N 1
ATOM 2335 C CA . ASP B 1 84 ? 1.66 25.562 24.531 1 96.81 84 ASP B CA 1
ATOM 2336 C C . ASP B 1 84 ? 2.33 25.594 23.156 1 96.81 84 ASP B C 1
ATOM 2338 O O . ASP B 1 84 ? 3.369 24.953 22.953 1 96.81 84 ASP B O 1
ATOM 2342 N N . PHE B 1 85 ? 1.764 26.234 22.219 1 97.5 85 PHE B N 1
ATOM 2343 C CA . PHE B 1 85 ? 2.258 26.203 20.844 1 97.5 85 PHE B CA 1
ATOM 2344 C C . PHE B 1 85 ? 3.66 26.797 20.766 1 97.5 85 PHE B C 1
ATOM 2346 O O . PHE B 1 85 ? 4.504 26.297 20.016 1 97.5 85 PHE B O 1
ATOM 2353 N N . GLU B 1 86 ? 3.889 27.844 21.5 1 98 86 GLU B N 1
ATOM 2354 C CA . GLU B 1 86 ? 5.199 28.484 21.484 1 98 86 GLU B CA 1
ATOM 2355 C C . GLU B 1 86 ? 6.297 27.516 21.906 1 98 86 GLU B C 1
ATOM 2357 O O . GLU B 1 86 ? 7.41 27.578 21.391 1 98 86 GLU B O 1
ATOM 2362 N N . ASP B 1 87 ? 5.941 26.594 22.781 1 98.06 87 ASP B N 1
ATOM 2363 C CA . ASP B 1 87 ? 6.887 25.609 23.297 1 98.06 87 ASP B CA 1
ATOM 2364 C C . ASP B 1 87 ? 7.301 24.625 22.203 1 98.06 87 ASP B C 1
ATOM 2366 O O . ASP B 1 87 ? 8.406 24.078 22.234 1 98.06 87 ASP B O 1
ATOM 2370 N N . VAL B 1 88 ? 6.457 24.406 21.25 1 98.38 88 VAL B N 1
ATOM 2371 C CA . VAL B 1 88 ? 6.707 23.312 20.297 1 98.38 88 VAL B CA 1
ATOM 2372 C C . VAL B 1 88 ? 6.895 23.891 18.891 1 98.38 88 VAL B C 1
ATOM 2374 O O . VAL B 1 88 ? 7.18 23.141 17.953 1 98.38 88 VAL B O 1
ATOM 2377 N N . ALA B 1 89 ? 6.773 25.172 18.75 1 98.56 89 ALA B N 1
ATOM 2378 C CA . ALA B 1 89 ? 6.773 25.828 17.438 1 98.56 89 ALA B CA 1
ATOM 2379 C C . ALA B 1 89 ? 8.07 25.547 16.688 1 98.56 89 ALA B C 1
ATOM 2381 O O . ALA B 1 89 ? 8.055 25.297 15.484 1 98.56 89 ALA B O 1
ATOM 2382 N N . ASP B 1 90 ? 9.188 25.562 17.391 1 98.62 90 ASP B N 1
ATOM 2383 C CA . ASP B 1 90 ? 10.477 25.359 16.734 1 98.62 90 ASP B CA 1
ATOM 2384 C C . ASP B 1 90 ? 10.594 23.953 16.172 1 98.62 90 ASP B C 1
ATOM 2386 O O . ASP B 1 90 ? 11.109 23.75 15.07 1 98.62 90 ASP B O 1
ATOM 2390 N N . LYS B 1 91 ? 10.164 23.047 16.906 1 98.62 91 LYS B N 1
ATOM 2391 C CA . LYS B 1 91 ? 10.195 21.656 16.453 1 98.62 91 LYS B CA 1
ATOM 2392 C C . LYS B 1 91 ? 9.273 21.453 15.25 1 98.62 91 LYS B C 1
ATOM 2394 O O . LYS B 1 91 ? 9.648 20.812 14.266 1 98.62 91 LYS B O 1
ATOM 2399 N N . ILE B 1 92 ? 8.117 22 15.312 1 98.62 92 ILE B N 1
ATOM 2400 C CA . ILE B 1 92 ? 7.152 21.891 14.219 1 98.62 92 ILE B CA 1
ATOM 2401 C C . ILE B 1 92 ? 7.727 22.562 12.969 1 98.62 92 ILE B C 1
ATOM 2403 O O . ILE B 1 92 ? 7.629 22.016 11.867 1 98.62 92 ILE B O 1
ATOM 2407 N N . PHE B 1 93 ? 8.328 23.703 13.18 1 98.69 93 PHE B N 1
ATOM 2408 C CA . PHE B 1 93 ? 8.953 24.422 12.07 1 98.69 93 PHE B CA 1
ATOM 2409 C C . PHE B 1 93 ? 10.016 23.562 11.406 1 98.69 93 PHE B C 1
ATOM 2411 O O . PHE B 1 93 ? 10.039 23.422 10.18 1 98.69 93 PHE B O 1
ATOM 2418 N N . SER B 1 94 ? 10.805 22.922 12.18 1 98.19 94 SER B N 1
ATOM 2419 C CA . SER B 1 94 ? 11.914 22.125 11.656 1 98.19 94 SER B CA 1
ATOM 2420 C C . SER B 1 94 ? 11.398 20.922 10.883 1 98.19 94 SER B C 1
ATOM 2422 O O . SER B 1 94 ? 12.008 20.5 9.891 1 98.19 94 SER B O 1
ATOM 2424 N N . ILE B 1 95 ? 10.328 20.422 11.242 1 98 95 ILE B N 1
ATOM 2425 C CA . ILE B 1 95 ? 9.766 19.219 10.617 1 98 95 ILE B CA 1
ATOM 2426 C C . ILE B 1 95 ? 9.109 19.594 9.289 1 98 95 ILE B C 1
ATOM 2428 O O . ILE B 1 95 ? 9.203 18.844 8.312 1 98 95 ILE B O 1
ATOM 2432 N N . LEU B 1 96 ? 8.555 20.75 9.211 1 98.06 96 LEU B N 1
ATOM 2433 C CA . LEU B 1 96 ? 7.707 21.094 8.078 1 98.06 96 LEU B CA 1
ATOM 2434 C C . LEU B 1 96 ? 8.492 21.875 7.035 1 98.06 96 LEU B C 1
ATOM 2436 O O . LEU B 1 96 ? 8.312 21.672 5.832 1 98.06 96 LEU B O 1
ATOM 2440 N N . ASN B 1 97 ? 9.383 22.734 7.516 1 97.88 97 ASN B N 1
ATOM 2441 C CA . ASN B 1 97 ? 9.945 23.75 6.637 1 97.88 97 ASN B CA 1
ATOM 2442 C C . ASN B 1 97 ? 10.789 23.125 5.527 1 97.88 97 ASN B C 1
ATOM 2444 O O . ASN B 1 97 ? 11.648 22.281 5.797 1 97.88 97 ASN B O 1
ATOM 2448 N N . GLY B 1 98 ? 10.477 23.5 4.34 1 94.88 98 GLY B N 1
ATOM 2449 C CA . GLY B 1 98 ? 11.289 23.109 3.193 1 94.88 98 GLY B CA 1
ATOM 2450 C C . GLY B 1 98 ? 10.977 21.719 2.684 1 94.88 98 GLY B C 1
ATOM 2451 O O . GLY B 1 98 ? 11.648 21.219 1.78 1 94.88 98 GLY B O 1
ATOM 2452 N N . ARG B 1 99 ? 10.016 21.094 3.203 1 94.81 99 ARG B N 1
ATOM 2453 C CA . ARG B 1 99 ? 9.617 19.766 2.744 1 94.81 99 ARG B CA 1
ATOM 2454 C C . ARG B 1 99 ? 8.344 19.844 1.907 1 94.81 99 ARG B C 1
ATOM 2456 O O . ARG B 1 99 ? 7.672 20.875 1.875 1 94.81 99 ARG B O 1
ATOM 2463 N N . VAL B 1 100 ? 8.109 18.781 1.183 1 94.81 100 VAL B N 1
ATOM 2464 C CA . VAL B 1 100 ? 6.82 18.656 0.514 1 94.81 100 VAL B CA 1
ATOM 2465 C C . VAL B 1 100 ? 5.738 18.297 1.536 1 94.81 100 VAL B C 1
ATOM 2467 O O . VAL B 1 100 ? 5.883 17.344 2.299 1 94.81 100 VAL B O 1
ATOM 2470 N N . TRP B 1 101 ? 4.695 19.109 1.576 1 97.19 101 TRP B N 1
ATOM 2471 C CA . TRP B 1 101 ? 3.6 18.891 2.514 1 97.19 101 TRP B CA 1
ATOM 2472 C C . TRP B 1 101 ? 2.553 17.953 1.916 1 97.19 101 TRP B C 1
ATOM 2474 O O . TRP B 1 101 ? 2.141 18.125 0.768 1 97.19 101 TRP B O 1
ATOM 2484 N N . ALA B 1 102 ? 2.246 16.984 2.654 1 97 102 ALA B N 1
ATOM 2485 C CA . ALA B 1 102 ? 1.174 16.078 2.252 1 97 102 ALA B CA 1
ATOM 2486 C C . ALA B 1 102 ? 0.147 15.922 3.367 1 97 102 ALA B C 1
ATOM 2488 O O . ALA B 1 102 ? 0.488 15.992 4.551 1 97 102 ALA B O 1
ATOM 2489 N N . GLY B 1 103 ? -1.048 15.664 3.061 1 97.62 103 GLY B N 1
ATOM 2490 C CA . GLY B 1 103 ? -2.162 15.461 3.971 1 97.62 103 GLY B CA 1
ATOM 2491 C C . GLY B 1 103 ? -3.51 15.445 3.271 1 97.62 103 GLY B C 1
ATOM 2492 O O . GLY B 1 103 ? -3.582 15.586 2.051 1 97.62 103 GLY B O 1
ATOM 2493 N N . HIS B 1 104 ? -4.523 15.227 3.988 1 97.75 104 HIS B N 1
ATOM 2494 C CA . HIS B 1 104 ? -5.871 15.141 3.432 1 97.75 104 HIS B CA 1
ATOM 2495 C C . HIS B 1 104 ? -6.656 16.422 3.699 1 97.75 104 HIS B C 1
ATOM 2497 O O . HIS B 1 104 ? -6.984 16.719 4.848 1 97.75 104 HIS B O 1
ATOM 2503 N N . ASN B 1 105 ? -6.934 17.219 2.674 1 96.5 105 ASN B N 1
ATOM 2504 C CA . ASN B 1 105 ? -7.598 18.516 2.736 1 96.5 105 ASN B CA 1
ATOM 2505 C C . ASN B 1 105 ? -6.742 19.562 3.457 1 96.5 105 ASN B C 1
ATOM 2507 O O . ASN B 1 105 ? -7.262 20.406 4.188 1 96.5 105 ASN B O 1
ATOM 2511 N N . ILE B 1 106 ? -5.535 19.438 3.291 1 96.81 106 ILE B N 1
ATOM 2512 C CA . ILE B 1 106 ? -4.617 20.234 4.102 1 96.81 106 ILE B CA 1
ATOM 2513 C C . ILE B 1 106 ? -4.551 21.656 3.551 1 96.81 106 ILE B C 1
ATOM 2515 O O . ILE B 1 106 ? -4.277 22.594 4.293 1 96.81 106 ILE B O 1
ATOM 2519 N N . ARG B 1 107 ? -4.75 21.844 2.291 1 95.56 107 ARG B N 1
ATOM 2520 C CA . ARG B 1 107 ? -4.676 23.156 1.68 1 95.56 107 ARG B CA 1
ATOM 2521 C C . ARG B 1 107 ? -5.699 24.109 2.299 1 95.56 107 ARG B C 1
ATOM 2523 O O . ARG B 1 107 ? -5.395 25.281 2.559 1 95.56 107 ARG B O 1
ATOM 2530 N N . ARG B 1 108 ? -6.785 23.562 2.619 1 95.62 108 ARG B N 1
ATOM 2531 C CA . ARG B 1 108 ? -7.895 24.406 3.061 1 95.62 108 ARG B CA 1
ATOM 2532 C C . ARG B 1 108 ? -8.016 24.391 4.582 1 95.62 108 ARG B C 1
ATOM 2534 O O . ARG B 1 108 ? -8.836 25.125 5.148 1 95.62 108 ARG B O 1
ATOM 2541 N N . PHE B 1 109 ? -7.203 23.562 5.172 1 96.25 109 PHE B N 1
ATOM 2542 C CA . PHE B 1 109 ? -7.414 23.469 6.613 1 96.25 109 PHE B CA 1
ATOM 2543 C C . PHE B 1 109 ? -6.086 23.562 7.355 1 96.25 109 PHE B C 1
ATOM 2545 O O . PHE B 1 109 ? -5.703 24.625 7.824 1 96.25 109 PHE B O 1
ATOM 2552 N N . ASP B 1 110 ? -5.273 22.5 7.32 1 97.62 110 ASP B N 1
ATOM 2553 C CA . ASP B 1 110 ? -4.074 22.406 8.148 1 97.62 110 ASP B CA 1
ATOM 2554 C C . ASP B 1 110 ? -3.076 23.516 7.805 1 97.62 110 ASP B C 1
ATOM 2556 O O . ASP B 1 110 ? -2.432 24.062 8.695 1 97.62 110 ASP B O 1
ATOM 2560 N N . CYS B 1 111 ? -2.928 23.812 6.555 1 97.56 111 CYS B N 1
ATOM 2561 C CA . CYS B 1 111 ? -1.991 24.844 6.133 1 97.56 111 CYS B CA 1
ATOM 2562 C C . CYS B 1 111 ? -2.377 26.203 6.711 1 97.56 111 CYS B C 1
ATOM 2564 O O . CYS B 1 111 ? -1.514 26.953 7.164 1 97.56 111 CYS B O 1
ATOM 2566 N N . ILE B 1 112 ? -3.65 26.469 6.75 1 96.62 112 ILE B N 1
ATOM 2567 C CA . ILE B 1 112 ? -4.16 27.734 7.285 1 96.62 112 ILE B CA 1
ATOM 2568 C C . ILE B 1 112 ? -3.947 27.766 8.797 1 96.62 112 ILE B C 1
ATOM 2570 O O . ILE B 1 112 ? -3.482 28.781 9.344 1 96.62 112 ILE B O 1
ATOM 2574 N N . ARG B 1 113 ? -4.211 26.625 9.422 1 96.38 113 ARG B N 1
ATOM 2575 C CA . ARG B 1 113 ? -4.082 26.562 10.875 1 96.38 113 ARG B CA 1
ATOM 2576 C C . ARG B 1 113 ? -2.635 26.75 11.305 1 96.38 113 ARG B C 1
ATOM 2578 O O . ARG B 1 113 ? -2.363 27.438 12.297 1 96.38 113 ARG B O 1
ATOM 2585 N N . ILE B 1 114 ? -1.728 26.172 10.578 1 97.38 114 ILE B N 1
ATOM 2586 C CA . ILE B 1 114 ? -0.312 26.281 10.914 1 97.38 114 ILE B CA 1
ATOM 2587 C C . ILE B 1 114 ? 0.135 27.734 10.773 1 97.38 114 ILE B C 1
ATOM 2589 O O . ILE B 1 114 ? 0.826 28.266 11.648 1 97.38 114 ILE B O 1
ATOM 2593 N N . LYS B 1 115 ? -0.25 28.375 9.742 1 97.38 115 LYS B N 1
ATOM 2594 C CA . LYS B 1 115 ? 0.101 29.766 9.508 1 97.38 115 LYS B CA 1
ATOM 2595 C C . LYS B 1 115 ? -0.441 30.656 10.625 1 97.38 115 LYS B C 1
ATOM 2597 O O . LYS B 1 115 ? 0.274 31.516 11.141 1 97.38 115 LYS B O 1
ATOM 2602 N N . GLU B 1 116 ? -1.672 30.422 10.992 1 96.25 116 GLU B N 1
ATOM 2603 C CA . GLU B 1 116 ? -2.314 31.203 12.047 1 96.25 116 GLU B CA 1
ATOM 2604 C C . GLU B 1 116 ? -1.61 31 13.383 1 96.25 116 GLU B C 1
ATOM 2606 O O . GLU B 1 116 ? -1.403 31.969 14.133 1 96.25 116 GLU B O 1
ATOM 2611 N N . ALA B 1 117 ? -1.258 29.812 13.664 1 96.75 117 ALA B N 1
ATOM 2612 C CA . ALA B 1 117 ? -0.612 29.5 14.938 1 96.75 117 ALA B CA 1
ATOM 2613 C C . ALA B 1 117 ? 0.736 30.203 15.055 1 96.75 117 ALA B C 1
ATOM 2615 O O . ALA B 1 117 ? 1.068 30.734 16.109 1 96.75 117 ALA B O 1
ATOM 2616 N N . PHE B 1 118 ? 1.517 30.188 14.008 1 98.19 118 PHE B N 1
ATOM 2617 C CA . PHE B 1 118 ? 2.816 30.844 14.031 1 98.19 118 PHE B CA 1
ATOM 2618 C C . PHE B 1 118 ? 2.652 32.375 14.109 1 98.19 118 PHE B C 1
ATOM 2620 O O . PHE B 1 118 ? 3.395 33.031 14.828 1 98.19 118 PHE B O 1
ATOM 2627 N N . ALA B 1 119 ? 1.692 32.906 13.414 1 97.62 119 ALA B N 1
ATOM 2628 C CA . ALA B 1 119 ? 1.417 34.344 13.453 1 97.62 119 ALA B CA 1
ATOM 2629 C C . ALA B 1 119 ? 1.067 34.812 14.867 1 97.62 119 ALA B C 1
ATOM 2631 O O . ALA B 1 119 ? 1.497 35.875 15.305 1 97.62 119 ALA B O 1
ATOM 2632 N N . GLU B 1 120 ? 0.348 34.031 15.555 1 95.56 120 GLU B N 1
ATOM 2633 C CA . GLU B 1 120 ? -0.109 34.344 16.906 1 95.56 120 GLU B CA 1
ATOM 2634 C C . GLU B 1 120 ? 1.068 34.531 17.859 1 95.56 120 GLU B C 1
ATOM 2636 O O . GLU B 1 120 ? 0.979 35.281 18.844 1 95.56 120 GLU B O 1
ATOM 2641 N N . ILE B 1 121 ? 2.098 33.875 17.609 1 96.62 121 ILE B N 1
ATOM 2642 C CA . ILE B 1 121 ? 3.236 33.938 18.516 1 96.62 121 ILE B CA 1
ATOM 2643 C C . ILE B 1 121 ? 4.32 34.844 17.906 1 96.62 121 ILE B C 1
ATOM 2645 O O . ILE B 1 121 ? 5.453 34.875 18.391 1 96.62 121 ILE B O 1
ATOM 2649 N N . GLY B 1 122 ? 4.031 35.406 16.781 1 97.75 122 GLY B N 1
ATOM 2650 C CA . GLY B 1 122 ? 4.93 36.375 16.156 1 97.75 122 GLY B CA 1
ATOM 2651 C C . GLY B 1 122 ? 6.117 35.75 15.469 1 97.75 122 GLY B C 1
ATOM 2652 O O . GLY B 1 122 ? 7.199 36.312 15.414 1 97.75 122 GLY B O 1
ATOM 2653 N N . LYS B 1 123 ? 5.965 34.5 14.969 1 98.12 123 LYS B N 1
ATOM 2654 C CA . LYS B 1 123 ? 7.02 33.781 14.25 1 98.12 123 LYS B CA 1
ATOM 2655 C C . LYS B 1 123 ? 6.613 33.5 12.805 1 98.12 123 LYS B C 1
ATOM 2657 O O . LYS B 1 123 ? 5.426 33.344 12.516 1 98.12 123 LYS B O 1
ATOM 2662 N N . PRO B 1 124 ? 7.613 33.469 11.961 1 98.06 124 PRO B N 1
ATOM 2663 C CA . PRO B 1 124 ? 7.289 33.062 10.594 1 98.06 124 PRO B CA 1
ATOM 2664 C C . PRO B 1 124 ? 6.852 31.609 10.508 1 98.06 124 PRO B C 1
ATOM 2666 O O . PRO B 1 124 ? 7.383 30.75 11.227 1 98.06 124 PRO B O 1
ATOM 2669 N N . ALA B 1 125 ? 5.941 31.375 9.664 1 98.44 125 ALA B N 1
ATOM 2670 C CA . ALA B 1 125 ? 5.465 30.016 9.445 1 98.44 125 ALA B CA 1
ATOM 2671 C C . ALA B 1 125 ? 6.406 29.25 8.523 1 98.44 125 ALA B C 1
ATOM 2673 O O . ALA B 1 125 ? 7.086 29.844 7.684 1 98.44 125 ALA B O 1
ATOM 2674 N N . PRO B 1 126 ? 6.461 27.891 8.688 1 98.38 126 PRO B N 1
ATOM 2675 C CA . PRO B 1 126 ? 7.195 27.094 7.703 1 98.38 126 PRO B CA 1
ATOM 2676 C C . PRO B 1 126 ? 6.594 27.188 6.305 1 98.38 126 PRO B C 1
ATOM 2678 O O . PRO B 1 126 ? 5.402 27.469 6.156 1 98.38 126 PRO B O 1
ATOM 2681 N N . GLN B 1 127 ? 7.465 26.984 5.336 1 97.38 127 GLN B N 1
ATOM 2682 C CA . GLN B 1 127 ? 7.035 27.031 3.941 1 97.38 127 GLN B CA 1
ATOM 2683 C C . GLN B 1 127 ? 7.246 25.703 3.244 1 97.38 127 GLN B C 1
ATOM 2685 O O . GLN B 1 127 ? 8.312 25.094 3.367 1 97.38 127 GLN B O 1
ATOM 2690 N N . PRO B 1 128 ? 6.238 25.281 2.537 1 95.88 128 PRO B N 1
ATOM 2691 C CA . PRO B 1 128 ? 6.395 24.031 1.812 1 95.88 128 PRO B CA 1
ATOM 2692 C C . PRO B 1 128 ? 7.188 24.188 0.516 1 95.88 128 PRO B C 1
ATOM 2694 O O . PRO B 1 128 ? 7.102 25.219 -0.139 1 95.88 128 PRO B O 1
ATOM 2697 N N . ALA B 1 129 ? 7.906 23.109 0.171 1 93.06 129 ALA B N 1
ATOM 2698 C CA . ALA B 1 129 ? 8.555 23.031 -1.136 1 93.06 129 ALA B CA 1
ATOM 2699 C C . ALA B 1 129 ? 7.562 22.594 -2.213 1 93.06 129 ALA B C 1
ATOM 2701 O O . ALA B 1 129 ? 7.793 22.828 -3.402 1 93.06 129 ALA B O 1
ATOM 2702 N N . GLY B 1 130 ? 6.523 22 -1.865 1 92.62 130 GLY B N 1
ATOM 2703 C CA . GLY B 1 130 ? 5.418 21.484 -2.65 1 92.62 130 GLY B CA 1
ATOM 2704 C C . GLY B 1 130 ? 4.293 20.922 -1.799 1 92.62 130 GLY B C 1
ATOM 2705 O O . GLY B 1 130 ? 4.406 20.859 -0.573 1 92.62 130 GLY B O 1
ATOM 2706 N N . MET B 1 131 ? 3.211 20.578 -2.494 1 94.25 131 MET B N 1
ATOM 2707 C CA . MET B 1 131 ? 2.072 20.141 -1.696 1 94.25 131 MET B CA 1
ATOM 2708 C C . MET B 1 131 ? 1.316 19.016 -2.402 1 94.25 131 MET B C 1
ATOM 2710 O O . MET B 1 131 ? 1.114 19.062 -3.617 1 94.25 131 MET B O 1
ATOM 2714 N N . ILE B 1 132 ? 1.013 18.062 -1.634 1 93.94 132 ILE B N 1
ATOM 2715 C CA . ILE B 1 132 ? 0.153 16.969 -2.078 1 93.94 132 ILE B CA 1
ATOM 2716 C C . ILE B 1 132 ? -1.066 16.875 -1.165 1 93.94 132 ILE B C 1
ATOM 2718 O O . ILE B 1 132 ? -0.995 16.281 -0.086 1 93.94 132 ILE B O 1
ATOM 2722 N N . ASP B 1 133 ? -2.127 17.438 -1.634 1 96.38 133 ASP B N 1
ATOM 2723 C CA . ASP B 1 133 ? -3.406 17.281 -0.947 1 96.38 133 ASP B CA 1
ATOM 2724 C C . ASP B 1 133 ? -4.156 16.047 -1.455 1 96.38 133 ASP B C 1
ATOM 2726 O O . ASP B 1 133 ? -4.707 16.062 -2.559 1 96.38 133 ASP B O 1
ATOM 2730 N N . SER B 1 134 ? -4.191 15.016 -0.623 1 95.38 134 SER B N 1
ATOM 2731 C CA . SER B 1 134 ? -4.738 13.742 -1.071 1 95.38 134 SER B CA 1
ATOM 2732 C C . SER B 1 134 ? -6.215 13.867 -1.434 1 95.38 134 SER B C 1
ATOM 2734 O O . SER B 1 134 ? -6.715 13.133 -2.287 1 95.38 134 SER B O 1
ATOM 2736 N N . LEU B 1 135 ? -6.953 14.844 -0.785 1 94.31 135 LEU B N 1
ATOM 2737 C CA . LEU B 1 135 ? -8.352 15.055 -1.158 1 94.31 135 LEU B CA 1
ATOM 2738 C C . LEU B 1 135 ? -8.469 15.414 -2.635 1 94.31 135 LEU B C 1
ATOM 2740 O O . LEU B 1 135 ? -9.234 14.789 -3.371 1 94.31 135 LEU B O 1
ATOM 2744 N N . GLY B 1 136 ? -7.723 16.406 -3.031 1 91.19 136 GLY B N 1
ATOM 2745 C CA . GLY B 1 136 ? -7.766 16.828 -4.422 1 91.19 136 GLY B CA 1
ATOM 2746 C C . GLY B 1 136 ? -7.32 15.742 -5.387 1 91.19 136 GLY B C 1
ATOM 2747 O O . GLY B 1 136 ? -8.016 15.453 -6.371 1 91.19 136 GLY B O 1
ATOM 2748 N N . VAL B 1 137 ? -6.227 15.094 -5.109 1 89.12 137 VAL B N 1
ATOM 2749 C CA . VAL B 1 137 ? -5.609 14.117 -6 1 89.12 137 VAL B CA 1
ATOM 2750 C C . VAL B 1 137 ? -6.516 12.891 -6.137 1 89.12 137 VAL B C 1
ATOM 2752 O O . VAL B 1 137 ? -6.711 12.375 -7.238 1 89.12 137 VAL B O 1
ATOM 2755 N N . LEU B 1 138 ? -7.078 12.445 -5.027 1 90.25 138 LEU B N 1
ATOM 2756 C CA . LEU B 1 138 ? -7.918 11.258 -5.047 1 90.25 138 LEU B CA 1
ATOM 2757 C C . LEU B 1 138 ? -9.273 11.555 -5.684 1 90.25 138 LEU B C 1
ATOM 2759 O O . LEU B 1 138 ? -9.844 10.703 -6.363 1 90.25 138 LEU B O 1
ATOM 2763 N N . THR B 1 139 ? -9.758 12.734 -5.434 1 89.94 139 THR B N 1
ATOM 2764 C CA . THR B 1 139 ? -11.008 13.125 -6.066 1 89.94 139 THR B CA 1
ATOM 2765 C C . THR B 1 139 ? -10.883 13.078 -7.586 1 89.94 139 THR B C 1
ATOM 2767 O O . THR B 1 139 ? -11.773 12.562 -8.273 1 89.94 139 THR B O 1
ATOM 2770 N N . ASP B 1 140 ? -9.852 13.492 -8.094 1 87 140 ASP B N 1
ATOM 2771 C CA . ASP B 1 140 ? -9.617 13.57 -9.531 1 87 140 ASP B CA 1
ATOM 2772 C C . ASP B 1 140 ? -9.375 12.188 -10.125 1 87 140 ASP B C 1
ATOM 2774 O O . ASP B 1 140 ? -9.914 11.859 -11.188 1 87 140 ASP B O 1
ATOM 2778 N N . LYS B 1 141 ? -8.672 11.367 -9.453 1 83.62 141 LYS B N 1
ATOM 2779 C CA . LYS B 1 141 ? -8.18 10.133 -10.055 1 83.62 141 LYS B CA 1
ATOM 2780 C C . LYS B 1 141 ? -9.008 8.938 -9.594 1 83.62 141 LYS B C 1
ATOM 2782 O O . LYS B 1 141 ? -9.281 8.023 -10.383 1 83.62 141 LYS B O 1
ATOM 2787 N N . PHE B 1 142 ? -9.352 8.914 -8.383 1 84.38 142 PHE B N 1
ATOM 2788 C CA . PHE B 1 142 ? -10.055 7.773 -7.801 1 84.38 142 PHE B CA 1
ATOM 2789 C C . PHE B 1 142 ? -11.562 7.996 -7.832 1 84.38 142 PHE B C 1
ATOM 2791 O O . PHE B 1 142 ? -12.336 7.035 -7.906 1 84.38 142 PHE B O 1
ATOM 2798 N N . GLY B 1 143 ? -11.945 9.188 -7.73 1 81.25 143 GLY B N 1
ATOM 2799 C CA . GLY B 1 143 ? -13.359 9.531 -7.789 1 81.25 143 GLY B CA 1
ATOM 2800 C C . GLY B 1 143 ? -14.117 9.133 -6.539 1 81.25 143 GLY B C 1
ATOM 2801 O O . GLY B 1 143 ? -13.555 9.109 -5.441 1 81.25 143 GLY B O 1
ATOM 2802 N N . ARG B 1 144 ? -15.461 8.953 -6.613 1 79.88 144 ARG B N 1
ATOM 2803 C CA . ARG B 1 144 ? -16.312 8.742 -5.441 1 79.88 144 ARG B CA 1
ATOM 2804 C C . ARG B 1 144 ? -16.719 7.281 -5.309 1 79.88 144 ARG B C 1
ATOM 2806 O O . ARG B 1 144 ? -17.828 6.977 -4.867 1 79.88 144 ARG B O 1
ATOM 2813 N N . ARG B 1 145 ? -15.742 6.445 -5.746 1 79.69 145 ARG B N 1
ATOM 2814 C CA . ARG B 1 145 ? -15.977 5.008 -5.664 1 79.69 145 ARG B CA 1
ATOM 2815 C C . ARG B 1 145 ? -16.312 4.59 -4.238 1 79.69 145 ARG B C 1
ATOM 2817 O O . ARG B 1 145 ? -17.078 3.641 -4.031 1 79.69 145 ARG B O 1
ATOM 2824 N N . ALA B 1 146 ? -15.844 5.293 -3.348 1 80.31 146 ALA B N 1
ATOM 2825 C CA . ALA B 1 146 ? -16.031 4.965 -1.937 1 80.31 146 ALA B CA 1
ATOM 2826 C C . ALA B 1 146 ? -17.203 5.727 -1.338 1 80.31 146 ALA B C 1
ATOM 2828 O O . ALA B 1 146 ? -17.469 5.629 -0.137 1 80.31 146 ALA B O 1
ATOM 2829 N N . GLY B 1 147 ? -17.969 6.434 -2.039 1 86.94 147 GLY B N 1
ATOM 2830 C CA . GLY B 1 147 ? -19 7.312 -1.524 1 86.94 147 GLY B CA 1
ATOM 2831 C C . GLY B 1 147 ? -18.547 8.758 -1.411 1 86.94 147 GLY B C 1
ATOM 2832 O O . GLY B 1 147 ? -18.719 9.539 -2.348 1 86.94 147 GLY B O 1
ATOM 2833 N N . ASN B 1 148 ? -17.984 9.047 -0.317 1 89.38 148 ASN B N 1
ATOM 2834 C CA . ASN B 1 148 ? -17.391 10.375 -0.194 1 89.38 148 ASN B CA 1
ATOM 2835 C C . ASN B 1 148 ? -15.883 10.305 0.025 1 89.38 148 ASN B C 1
ATOM 2837 O O . ASN B 1 148 ? -15.312 9.211 0.083 1 89.38 148 ASN B O 1
ATOM 2841 N N . MET B 1 149 ? -15.273 11.477 0.126 1 92 149 MET B N 1
ATOM 2842 C CA . MET B 1 149 ? -13.812 11.516 0.129 1 92 149 MET B CA 1
ATOM 2843 C C . MET B 1 149 ? -13.281 11.828 1.524 1 92 149 MET B C 1
ATOM 2845 O O . MET B 1 149 ? -12.133 12.25 1.676 1 92 149 MET B O 1
ATOM 2849 N N . LYS B 1 150 ? -14.141 11.602 2.49 1 93.88 150 LYS B N 1
ATOM 2850 C CA . LYS B 1 150 ? -13.656 11.766 3.857 1 93.88 150 LYS B CA 1
ATOM 2851 C C . LYS B 1 150 ? -12.672 10.664 4.227 1 93.88 150 LYS B C 1
ATOM 2853 O O . LYS B 1 150 ? -12.836 9.508 3.816 1 93.88 150 LYS B O 1
ATOM 2858 N N . MET B 1 151 ? -11.758 11.008 5.031 1 93.88 151 MET B N 1
ATOM 2859 C CA . MET B 1 151 ? -10.75 10.039 5.453 1 93.88 151 MET B CA 1
ATOM 2860 C C . MET B 1 151 ? -11.398 8.82 6.102 1 93.88 151 MET B C 1
ATOM 2862 O O . MET B 1 151 ? -11.016 7.684 5.824 1 93.88 151 MET B O 1
ATOM 2866 N N . GLU B 1 152 ? -12.375 9.133 6.938 1 93.75 152 GLU B N 1
ATOM 2867 C CA . GLU B 1 152 ? -13.078 8.055 7.629 1 93.75 152 GLU B CA 1
ATOM 2868 C C . GLU B 1 152 ? -13.734 7.098 6.641 1 93.75 152 GLU B C 1
ATOM 2870 O O . GLU B 1 152 ? -13.656 5.879 6.797 1 93.75 152 GLU B O 1
ATOM 2875 N N . THR B 1 153 ? -14.359 7.57 5.645 1 94.12 153 THR B N 1
ATOM 2876 C CA . THR B 1 153 ? -15.055 6.77 4.645 1 94.12 153 THR B CA 1
ATOM 2877 C C . THR B 1 153 ? -14.062 5.969 3.805 1 94.12 153 THR B C 1
ATOM 2879 O O . THR B 1 153 ? -14.266 4.777 3.562 1 94.12 153 THR B O 1
ATOM 2882 N N . LEU B 1 154 ? -13.016 6.641 3.369 1 94.19 154 LEU B N 1
ATOM 2883 C CA . LEU B 1 154 ? -11.984 5.98 2.574 1 94.19 154 LEU B CA 1
ATOM 2884 C C . LEU B 1 154 ? -11.336 4.844 3.361 1 94.19 154 LEU B C 1
ATOM 2886 O O . LEU B 1 154 ? -11.141 3.748 2.828 1 94.19 154 LEU B O 1
ATOM 2890 N N . ALA B 1 155 ? -11.047 5.152 4.633 1 94.75 155 ALA B N 1
ATOM 2891 C CA . ALA B 1 155 ? -10.453 4.129 5.488 1 94.75 155 ALA B CA 1
ATOM 2892 C C . ALA B 1 155 ? -11.375 2.922 5.629 1 94.75 155 ALA B C 1
ATOM 2894 O O . ALA B 1 155 ? -10.93 1.777 5.527 1 94.75 155 ALA B O 1
ATOM 2895 N N . ALA B 1 156 ? -12.617 3.193 5.805 1 93.06 156 ALA B N 1
ATOM 2896 C CA . ALA B 1 156 ? -13.602 2.125 5.93 1 93.06 156 ALA B CA 1
ATOM 2897 C C . ALA B 1 156 ? -13.727 1.338 4.629 1 93.06 156 ALA B C 1
ATOM 2899 O O . ALA B 1 156 ? -13.797 0.107 4.645 1 93.06 156 ALA B O 1
ATOM 2900 N N . TYR B 1 157 ? -13.781 2.006 3.576 1 92 157 TYR B N 1
ATOM 2901 C CA . TYR B 1 157 ? -13.906 1.406 2.252 1 92 157 TYR B CA 1
ATOM 2902 C C . TYR B 1 157 ? -12.805 0.379 2.016 1 92 157 TYR B C 1
ATOM 2904 O O . TYR B 1 157 ? -13.055 -0.702 1.48 1 92 157 TYR B O 1
ATOM 2912 N N . PHE B 1 158 ? -11.586 0.637 2.535 1 93.62 158 PHE B N 1
ATOM 2913 C CA . PHE B 1 158 ? -10.438 -0.219 2.287 1 93.62 158 PHE B CA 1
ATOM 2914 C C . PHE B 1 158 ? -10.195 -1.16 3.463 1 93.62 158 PHE B C 1
ATOM 2916 O O . PHE B 1 158 ? -9.195 -1.883 3.494 1 93.62 158 PHE B O 1
ATOM 2923 N N . GLY B 1 159 ? -11.031 -1.072 4.422 1 92.38 159 GLY B N 1
ATOM 2924 C CA . GLY B 1 159 ? -10.906 -1.959 5.566 1 92.38 159 GLY B CA 1
ATOM 2925 C C . GLY B 1 159 ? -9.719 -1.621 6.453 1 92.38 159 GLY B C 1
ATOM 2926 O O . GLY B 1 159 ? -9.078 -2.516 7.012 1 92.38 159 GLY B O 1
ATOM 2927 N N . LEU B 1 160 ? -9.328 -0.394 6.57 1 93.81 160 LEU B N 1
ATOM 2928 C CA . LEU B 1 160 ? -8.148 0.039 7.309 1 93.81 160 LEU B CA 1
ATOM 2929 C C . LEU B 1 160 ? -8.5 0.354 8.758 1 93.81 160 LEU B C 1
ATOM 2931 O O . LEU B 1 160 ? -7.664 0.861 9.508 1 93.81 160 LEU B O 1
ATOM 2935 N N . GLY B 1 161 ? -9.711 0.087 9.156 1 91.19 161 GLY B N 1
ATOM 2936 C CA . GLY B 1 161 ? -10.141 0.35 10.523 1 91.19 161 GLY B CA 1
ATOM 2937 C C . GLY B 1 161 ? -10.758 1.724 10.703 1 91.19 161 GLY B C 1
ATOM 2938 O O . GLY B 1 161 ? -10.898 2.475 9.734 1 91.19 161 GLY B O 1
ATOM 2939 N N . GLN B 1 162 ? -11.062 2.033 11.914 1 91 162 GLN B N 1
ATOM 2940 C CA . GLN B 1 162 ? -11.727 3.295 12.234 1 91 162 GLN B CA 1
ATOM 2941 C C . GLN B 1 162 ? -10.703 4.41 12.438 1 91 162 GLN B C 1
ATOM 2943 O O . GLN B 1 162 ? -9.648 4.191 13.031 1 91 162 GLN B O 1
ATOM 2948 N N . GLN B 1 163 ? -11.109 5.527 11.922 1 90.38 163 GLN B N 1
ATOM 2949 C CA . GLN B 1 163 ? -10.281 6.695 12.188 1 90.38 163 GLN B CA 1
ATOM 2950 C C . GLN B 1 163 ? -10.305 7.059 13.672 1 90.38 163 GLN B C 1
ATOM 2952 O O . GLN B 1 163 ? -11.375 7.129 14.281 1 90.38 163 GLN B O 1
ATOM 2957 N N . LYS B 1 164 ? -9.234 7.348 14.234 1 87.56 164 LYS B N 1
ATOM 2958 C CA . LYS B 1 164 ? -9.117 7.578 15.672 1 87.56 164 LYS B CA 1
ATOM 2959 C C . LYS B 1 164 ? -9.164 9.07 15.992 1 87.56 164 LYS B C 1
ATOM 2961 O O . LYS B 1 164 ? -9.336 9.453 17.156 1 87.56 164 LYS B O 1
ATOM 2966 N N . HIS B 1 165 ? -8.961 9.906 15.008 1 89.56 165 HIS B N 1
ATOM 2967 C CA . HIS B 1 165 ? -8.945 11.359 15.164 1 89.56 165 HIS B CA 1
ATOM 2968 C C . HIS B 1 165 ? -7.789 11.805 16.062 1 89.56 165 HIS B C 1
ATOM 2970 O O . HIS B 1 165 ? -7.957 12.688 16.906 1 89.56 165 HIS B O 1
ATOM 2976 N N . ARG B 1 166 ? -6.848 11.023 16.078 1 92.31 166 ARG B N 1
ATOM 2977 C CA . ARG B 1 166 ? -5.523 11.422 16.547 1 92.31 166 ARG B CA 1
ATOM 2978 C C . ARG B 1 166 ? -4.602 11.75 15.367 1 92.31 166 ARG B C 1
ATOM 2980 O O . ARG B 1 166 ? -4.551 11.008 14.383 1 92.31 166 ARG B O 1
ATOM 2987 N N . SER B 1 167 ? -3.973 12.844 15.523 1 95.38 167 SER B N 1
ATOM 2988 C CA . SER B 1 167 ? -3.291 13.438 14.375 1 95.38 167 SER B CA 1
ATOM 2989 C C . SER B 1 167 ? -2.312 12.453 13.742 1 95.38 167 SER B C 1
ATOM 2991 O O . SER B 1 167 ? -2.324 12.25 12.523 1 95.38 167 SER B O 1
ATOM 2993 N N . LEU B 1 168 ? -1.464 11.836 14.586 1 96.94 168 LEU B N 1
ATOM 2994 C CA . LEU B 1 168 ? -0.452 10.93 14.062 1 96.94 168 LEU B CA 1
ATOM 2995 C C . LEU B 1 168 ? -1.099 9.695 13.438 1 96.94 168 LEU B C 1
ATOM 2997 O O . LEU B 1 168 ? -0.683 9.242 12.367 1 96.94 168 LEU B O 1
ATOM 3001 N N . ASP B 1 169 ? -2.107 9.18 14.062 1 95.88 169 ASP B N 1
ATOM 3002 C CA . ASP B 1 169 ? -2.842 8.039 13.523 1 95.88 169 ASP B CA 1
ATOM 3003 C C . ASP B 1 169 ? -3.502 8.383 12.188 1 95.88 169 ASP B C 1
ATOM 3005 O O . ASP B 1 169 ? -3.463 7.594 11.25 1 95.88 169 ASP B O 1
ATOM 3009 N N . ASP B 1 170 ? -4.074 9.523 12.141 1 96.38 170 ASP B N 1
ATOM 3010 C CA . ASP B 1 170 ? -4.77 9.945 10.93 1 96.38 170 ASP B CA 1
ATOM 3011 C C . ASP B 1 170 ? -3.789 10.172 9.781 1 96.38 170 ASP B C 1
ATOM 3013 O O . ASP B 1 170 ? -4.117 9.922 8.625 1 96.38 170 ASP B O 1
ATOM 3017 N N . VAL B 1 171 ? -2.625 10.641 10.117 1 97.81 171 VAL B N 1
ATOM 3018 C CA . VAL B 1 171 ? -1.573 10.82 9.125 1 97.81 171 VAL B CA 1
ATOM 3019 C C . VAL B 1 171 ? -1.177 9.477 8.531 1 97.81 171 VAL B C 1
ATOM 3021 O O . VAL B 1 171 ? -1.106 9.32 7.312 1 97.81 171 VAL B O 1
ATOM 3024 N N . ARG B 1 172 ? -0.931 8.531 9.375 1 97.5 172 ARG B N 1
ATOM 3025 C CA . ARG B 1 172 ? -0.539 7.195 8.922 1 97.5 172 ARG B CA 1
ATOM 3026 C C . ARG B 1 172 ? -1.665 6.531 8.141 1 97.5 172 ARG B C 1
ATOM 3028 O O . ARG B 1 172 ? -1.417 5.848 7.145 1 97.5 172 ARG B O 1
ATOM 3035 N N . MET B 1 173 ? -2.834 6.789 8.594 1 97.19 173 MET B N 1
ATOM 3036 C CA . MET B 1 173 ? -3.986 6.273 7.863 1 97.19 173 MET B CA 1
ATOM 3037 C C . MET B 1 173 ? -4.062 6.883 6.465 1 97.19 173 MET B C 1
ATOM 3039 O O . MET B 1 173 ? -4.383 6.191 5.5 1 97.19 173 MET B O 1
ATOM 3043 N N . ASN B 1 174 ? -3.83 8.148 6.379 1 97.38 174 ASN B N 1
ATOM 3044 C CA . ASN B 1 174 ? -3.824 8.812 5.082 1 97.38 174 ASN B CA 1
ATOM 3045 C C . ASN B 1 174 ? -2.852 8.156 4.109 1 97.38 174 ASN B C 1
ATOM 3047 O O . ASN B 1 174 ? -3.191 7.914 2.951 1 97.38 174 ASN B O 1
ATOM 3051 N N . LEU B 1 175 ? -1.659 7.867 4.582 1 96.62 175 LEU B N 1
ATOM 3052 C CA . LEU B 1 175 ? -0.67 7.207 3.734 1 96.62 175 LEU B CA 1
ATOM 3053 C C . LEU B 1 175 ? -1.174 5.848 3.27 1 96.62 175 LEU B C 1
ATOM 3055 O O . LEU B 1 175 ? -1.016 5.484 2.102 1 96.62 175 LEU B O 1
ATOM 3059 N N . GLU B 1 176 ? -1.786 5.109 4.164 1 96.56 176 GLU B N 1
ATOM 3060 C CA . GLU B 1 176 ? -2.32 3.801 3.799 1 96.56 176 GLU B CA 1
ATOM 3061 C C . GLU B 1 176 ? -3.436 3.928 2.764 1 96.56 176 GLU B C 1
ATOM 3063 O O . GLU B 1 176 ? -3.514 3.131 1.827 1 96.56 176 GLU B O 1
ATOM 3068 N N . VAL B 1 177 ? -4.273 4.891 2.963 1 96 177 VAL B N 1
ATOM 3069 C CA . VAL B 1 177 ? -5.34 5.141 1.996 1 96 177 VAL B CA 1
ATOM 3070 C C . VAL B 1 177 ? -4.73 5.457 0.63 1 96 177 VAL B C 1
ATOM 3072 O O . VAL B 1 177 ? -5.188 4.938 -0.392 1 96 177 VAL B O 1
ATOM 3075 N N . LEU B 1 178 ? -3.729 6.27 0.625 1 95.19 178 LEU B N 1
ATOM 3076 C CA . LEU B 1 178 ? -3.057 6.617 -0.622 1 95.19 178 LEU B CA 1
ATOM 3077 C C . LEU B 1 178 ? -2.482 5.375 -1.296 1 95.19 178 LEU B C 1
ATOM 3079 O O . LEU B 1 178 ? -2.598 5.215 -2.512 1 95.19 178 LEU B O 1
ATOM 3083 N N . LYS B 1 179 ? -1.88 4.539 -0.519 1 95.75 179 LYS B N 1
ATOM 3084 C CA . LYS B 1 179 ? -1.318 3.303 -1.056 1 95.75 179 LYS B CA 1
ATOM 3085 C C . LYS B 1 179 ? -2.393 2.461 -1.737 1 95.75 179 LYS B C 1
ATOM 3087 O O . LYS B 1 179 ? -2.186 1.955 -2.842 1 95.75 179 LYS B O 1
ATOM 3092 N N . HIS B 1 180 ? -3.496 2.334 -1.09 1 95.62 180 HIS B N 1
ATOM 3093 C CA . HIS B 1 180 ? -4.582 1.52 -1.625 1 95.62 180 HIS B CA 1
ATOM 3094 C C . HIS B 1 180 ? -5.156 2.135 -2.896 1 95.62 180 HIS B C 1
ATOM 3096 O O . HIS B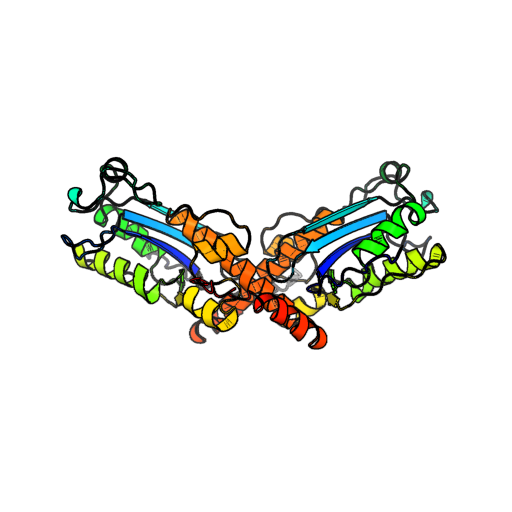 1 180 ? -5.324 1.444 -3.904 1 95.62 180 HIS B O 1
ATOM 3102 N N . CYS B 1 181 ? -5.445 3.438 -2.828 1 93.81 181 CYS B N 1
ATOM 3103 C CA . CYS B 1 181 ? -6.004 4.113 -3.994 1 93.81 181 CYS B CA 1
ATOM 3104 C C . CYS B 1 181 ? -5.055 4.027 -5.184 1 93.81 181 CYS B C 1
ATOM 3106 O O . CYS B 1 181 ? -5.477 3.725 -6.301 1 93.81 181 CYS B O 1
ATOM 3108 N N . ALA B 1 182 ? -3.797 4.293 -4.906 1 93.62 182 ALA B N 1
ATOM 3109 C CA . ALA B 1 182 ? -2.789 4.227 -5.961 1 93.62 182 ALA B CA 1
ATOM 3110 C C . ALA B 1 182 ? -2.73 2.832 -6.578 1 93.62 182 ALA B C 1
ATOM 3112 O O . ALA B 1 182 ? -2.602 2.691 -7.797 1 93.62 182 ALA B O 1
ATOM 3113 N N . THR B 1 183 ? -2.807 1.833 -5.77 1 94 183 THR B N 1
ATOM 3114 C CA . THR B 1 183 ? -2.725 0.452 -6.234 1 94 183 THR B CA 1
ATOM 3115 C C . THR B 1 183 ? -3.936 0.097 -7.094 1 94 183 THR B C 1
ATOM 3117 O O . THR B 1 183 ? -3.793 -0.525 -8.148 1 94 183 THR B O 1
ATOM 3120 N N . VAL B 1 184 ? -5.094 0.488 -6.668 1 91.62 184 VAL B N 1
ATOM 3121 C CA . VAL B 1 184 ? -6.309 0.236 -7.434 1 91.62 184 VAL B CA 1
ATOM 3122 C C . VAL B 1 184 ? -6.191 0.874 -8.812 1 91.62 184 VAL B C 1
ATOM 3124 O O . VAL B 1 184 ? -6.453 0.223 -9.828 1 91.62 184 VAL B O 1
ATOM 3127 N N . LEU B 1 185 ? -5.805 2.09 -8.797 1 88.75 185 LEU B N 1
ATOM 3128 C CA . LEU B 1 185 ? -5.652 2.805 -10.062 1 88.75 185 LEU B CA 1
ATOM 3129 C C . LEU B 1 185 ? -4.609 2.127 -10.945 1 88.75 185 LEU B C 1
ATOM 3131 O O . LEU B 1 185 ? -4.793 2.029 -12.164 1 88.75 185 LEU B O 1
ATOM 3135 N N . PHE B 1 186 ? -3.561 1.72 -10.32 1 89.69 186 PHE B N 1
ATOM 3136 C CA . PHE B 1 186 ? -2.48 1.04 -11.023 1 89.69 186 PHE B CA 1
ATOM 3137 C C . PHE B 1 186 ? -2.973 -0.26 -11.648 1 89.69 186 PHE B C 1
ATOM 3139 O O . PHE B 1 186 ? -2.711 -0.531 -12.82 1 89.69 186 PHE B O 1
ATOM 3146 N N . LEU B 1 187 ? -3.645 -1.106 -10.859 1 88.38 187 LEU B N 1
ATOM 3147 C CA . LEU B 1 187 ? -4.18 -2.375 -11.344 1 88.38 187 LEU B CA 1
ATOM 3148 C C . LEU B 1 187 ? -5.199 -2.146 -12.453 1 88.38 187 LEU B C 1
ATOM 3150 O O . LEU B 1 187 ? -5.203 -2.867 -13.453 1 88.38 187 LEU B O 1
ATOM 3154 N N . GLU B 1 188 ? -6 -1.13 -12.305 1 84.81 188 GLU B N 1
ATOM 3155 C CA . GLU B 1 188 ? -6.988 -0.793 -13.32 1 84.81 188 GLU B CA 1
ATOM 3156 C C . GLU B 1 188 ? -6.316 -0.437 -14.641 1 84.81 188 GLU B C 1
ATOM 3158 O O . GLU B 1 188 ? -6.801 -0.811 -15.711 1 84.81 188 GLU B O 1
ATOM 3163 N N . SER B 1 189 ? -5.273 0.282 -14.5 1 85.5 189 SER B N 1
ATOM 3164 C CA . SER B 1 189 ? -4.574 0.722 -15.703 1 85.5 189 SER B CA 1
ATOM 3165 C C . SER B 1 189 ? -3.834 -0.436 -16.359 1 85.5 189 SER B C 1
ATOM 3167 O O . SER B 1 189 ? -3.486 -0.363 -17.547 1 85.5 189 SER B O 1
ATOM 3169 N N . SER B 1 190 ? -3.539 -1.477 -15.617 1 82.75 190 SER B N 1
ATOM 3170 C CA . SER B 1 190 ? -2.766 -2.611 -16.109 1 82.75 190 SER B CA 1
ATOM 3171 C C . SER B 1 190 ? -3.676 -3.686 -16.703 1 82.75 190 SER B C 1
ATOM 3173 O O . SER B 1 190 ? -3.199 -4.641 -17.312 1 82.75 190 SER B O 1
ATOM 3175 N N . LEU B 1 191 ? -4.922 -3.645 -16.375 1 79.69 191 LEU B N 1
ATOM 3176 C CA . LEU B 1 191 ? -5.879 -4.621 -16.875 1 79.69 191 LEU B CA 1
ATOM 3177 C C . LEU B 1 191 ? -6.328 -4.266 -18.297 1 79.69 191 LEU B C 1
ATOM 3179 O O . LEU B 1 191 ? -6.449 -3.084 -18.641 1 79.69 191 LEU B O 1
ATOM 3183 N N . PRO B 1 192 ? -6.461 -5.348 -19.094 1 65.69 192 PRO B N 1
ATOM 3184 C CA . PRO B 1 192 ? -6.934 -5.105 -20.469 1 65.69 192 PRO B CA 1
ATOM 3185 C C . PRO B 1 192 ? -8.273 -4.375 -20.5 1 65.69 192 PRO B C 1
ATOM 3187 O O . PRO B 1 192 ? -9.078 -4.492 -19.578 1 65.69 192 PRO B O 1
ATOM 3190 N N . SER B 1 193 ? -8.43 -3.51 -21.438 1 62.53 193 SER B N 1
ATOM 3191 C CA . SER B 1 193 ? -9.602 -2.66 -21.641 1 62.53 193 SER B CA 1
ATOM 3192 C C . SER B 1 193 ? -10.891 -3.455 -21.5 1 62.53 193 SER B C 1
ATOM 3194 O O . SER B 1 193 ? -11.891 -2.945 -20.984 1 62.53 193 SER B O 1
ATOM 3196 N N . ALA B 1 194 ? -10.898 -4.684 -21.922 1 54.31 194 ALA B N 1
ATOM 3197 C CA . ALA B 1 194 ? -12.094 -5.516 -21.859 1 54.31 194 ALA B CA 1
ATOM 3198 C C . ALA B 1 194 ? -12.547 -5.734 -20.422 1 54.31 194 ALA B C 1
ATO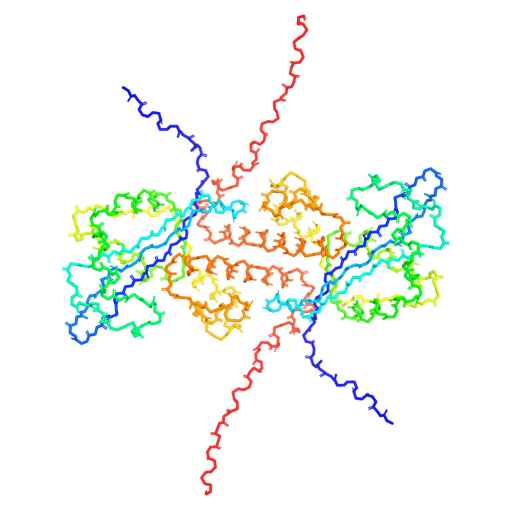M 3200 O O . ALA B 1 194 ? -13.734 -5.953 -20.172 1 54.31 194 ALA B O 1
ATOM 3201 N N . LEU B 1 195 ? -11.688 -5.5 -19.562 1 58.44 195 LEU B N 1
ATOM 3202 C CA . LEU B 1 195 ? -12.008 -5.742 -18.156 1 58.44 195 LEU B CA 1
ATOM 3203 C C . LEU B 1 195 ? -12.297 -4.434 -17.438 1 58.44 195 LEU B C 1
ATOM 3205 O O . LEU B 1 195 ? -12.82 -4.441 -16.312 1 58.44 195 LEU B O 1
ATOM 3209 N N . HIS B 1 196 ? -11.93 -3.367 -18.125 1 58.47 196 HIS B N 1
ATOM 3210 C CA . HIS B 1 196 ? -12.148 -2.057 -17.531 1 58.47 196 HIS B CA 1
ATOM 3211 C C . HIS B 1 196 ? -13.625 -1.822 -17.234 1 58.47 196 HIS B C 1
ATOM 3213 O O . HIS B 1 196 ? -13.969 -1.276 -16.188 1 58.47 196 HIS B O 1
ATOM 3219 N N . GLY B 1 197 ? -14.445 -2.15 -18.25 1 54.09 197 GLY B N 1
ATOM 3220 C CA . GLY B 1 197 ? -15.875 -1.95 -18.094 1 54.09 197 GLY B CA 1
ATOM 3221 C C . GLY B 1 197 ? -16.469 -2.721 -16.922 1 54.09 197 GLY B C 1
ATOM 3222 O O . GLY B 1 197 ? -17.328 -2.215 -16.219 1 54.09 197 GLY B O 1
ATOM 3223 N N . LYS B 1 198 ? -16.078 -3.836 -16.734 1 54.12 198 LYS B N 1
ATOM 3224 C CA . LYS B 1 198 ? -16.609 -4.711 -15.703 1 54.12 198 LYS B CA 1
ATOM 3225 C C . LYS B 1 198 ? -16.172 -4.25 -14.312 1 54.12 198 LYS B C 1
ATOM 3227 O O . LYS B 1 198 ? -16.906 -4.387 -13.344 1 54.12 198 LYS B O 1
ATOM 3232 N N . TRP B 1 199 ? -15.086 -3.643 -14.336 1 56.12 199 TRP B N 1
ATOM 3233 C CA . TRP B 1 199 ? -14.531 -3.207 -13.055 1 56.12 199 TRP B CA 1
ATOM 3234 C C . TRP B 1 199 ? -15.195 -1.919 -12.586 1 56.12 199 TRP B C 1
ATOM 3236 O O . TRP B 1 199 ? -15.414 -1.734 -11.383 1 56.12 199 TRP B O 1
ATOM 3246 N N . GLN B 1 200 ? -15.523 -1.048 -13.531 1 52.75 200 GLN B N 1
ATOM 3247 C CA . GLN B 1 200 ? -16.125 0.239 -13.188 1 52.75 200 GLN B CA 1
ATOM 3248 C C . GLN B 1 200 ? -17.594 0.08 -12.812 1 52.75 200 GLN B C 1
ATOM 3250 O O . GLN B 1 200 ? -18.109 0.818 -11.969 1 52.75 200 GLN B O 1
ATOM 3255 N N . LEU B 1 201 ? -18.297 -0.74 -13.5 1 47.12 201 LEU B N 1
ATOM 3256 C CA . LEU B 1 201 ? -19.75 -0.856 -13.344 1 47.12 201 LEU B CA 1
ATOM 3257 C C . LEU B 1 201 ? -20.109 -1.355 -11.945 1 47.12 201 LEU B C 1
ATOM 3259 O O . LEU B 1 201 ? -21.219 -1.118 -11.461 1 47.12 201 LEU B O 1
ATOM 3263 N N . GLY B 1 202 ? -19.281 -2.059 -11.273 1 45.34 202 GLY B N 1
ATOM 3264 C CA . GLY B 1 202 ? -19.703 -2.533 -9.969 1 45.34 202 GLY B CA 1
ATOM 3265 C C . GLY B 1 202 ? -19.812 -1.424 -8.938 1 45.34 202 GLY B C 1
ATOM 3266 O O . GLY B 1 202 ? -20.375 -1.627 -7.859 1 45.34 202 GLY B O 1
ATOM 3267 N N . SER B 1 203 ? -19.156 -0.324 -9.18 1 43.53 203 SER B N 1
ATOM 3268 C CA . SER B 1 203 ? -19.219 0.755 -8.203 1 43.53 203 SER B CA 1
ATOM 3269 C C . SER B 1 203 ? -20.516 1.541 -8.32 1 43.53 203 SER B C 1
ATOM 3271 O O . SER B 1 203 ? -21 2.104 -7.332 1 43.53 203 SER B O 1
ATOM 3273 N N . SER B 1 204 ? -21.047 1.647 -9.492 1 38.56 204 SER B N 1
ATOM 3274 C CA . SER B 1 204 ? -22.109 2.627 -9.688 1 38.56 204 SER B CA 1
ATOM 3275 C C . SER B 1 204 ? -23.453 2.082 -9.219 1 38.56 204 SER B C 1
ATOM 3277 O O . SER B 1 204 ? -24.438 2.811 -9.18 1 38.56 204 SER B O 1
ATOM 3279 N N . THR B 1 205 ? -23.609 0.768 -9.133 1 37 205 THR B N 1
ATOM 3280 C CA . THR B 1 205 ? -25 0.372 -8.953 1 37 205 THR B CA 1
ATOM 3281 C C . THR B 1 205 ? -25.422 0.509 -7.488 1 37 205 THR B C 1
ATOM 3283 O O . THR B 1 205 ? -25.5 -0.485 -6.762 1 37 205 THR B O 1
ATOM 3286 N N . VAL B 1 206 ? -24.797 1.264 -6.723 1 34.97 206 VAL B N 1
ATOM 3287 C CA . VAL B 1 206 ? -25.578 1.555 -5.527 1 34.97 206 VAL B CA 1
ATOM 3288 C C . VAL B 1 206 ? -26.891 2.232 -5.922 1 34.97 206 VAL B C 1
ATOM 3290 O O . VAL B 1 206 ? -26.891 3.377 -6.375 1 34.97 206 VAL B O 1
ATOM 3293 N N . MET B 1 207 ? -27.828 1.484 -6.406 1 31.39 207 MET B N 1
ATOM 3294 C CA . MET B 1 207 ? -29.219 1.919 -6.535 1 31.39 207 MET B CA 1
ATOM 3295 C C . MET B 1 207 ? -29.703 2.594 -5.254 1 31.39 207 MET B C 1
ATOM 3297 O O . MET B 1 207 ? -29.656 1.996 -4.176 1 31.39 207 MET B O 1
ATOM 3301 N N . THR B 1 208 ? -29.656 3.842 -5.164 1 29.39 208 THR B N 1
ATOM 3302 C CA . THR B 1 208 ? -30.469 4.625 -4.242 1 29.39 208 THR B CA 1
ATOM 3303 C C . THR B 1 208 ? -31.922 4.18 -4.297 1 29.39 208 THR B C 1
ATOM 3305 O O . THR B 1 208 ? -32.594 4.352 -5.312 1 29.39 208 THR B O 1
ATOM 3308 N N . ARG B 1 209 ? -32.344 3.07 -3.699 1 32.03 209 ARG B N 1
ATOM 3309 C CA . ARG B 1 209 ? -33.75 2.781 -3.457 1 32.03 209 ARG B CA 1
ATOM 3310 C C . ARG B 1 209 ? -34.469 4.004 -2.893 1 32.03 209 ARG B C 1
ATOM 3312 O O . ARG B 1 209 ? -34.125 4.5 -1.823 1 32.03 209 ARG B O 1
ATOM 3319 N N . SER B 1 210 ? -35 4.844 -3.686 1 30.75 210 SER B N 1
ATOM 3320 C CA . SER B 1 210 ? -35.969 5.895 -3.371 1 30.75 210 SER B CA 1
ATOM 3321 C C . SER B 1 210 ? -37.062 5.371 -2.473 1 30.75 210 SER B C 1
ATOM 3323 O O . SER B 1 210 ? -37.656 4.328 -2.748 1 30.75 210 SER B O 1
ATOM 3325 N N . ARG B 1 211 ? -37.125 5.617 -1.147 1 36.91 211 ARG B N 1
ATOM 3326 C CA . ARG B 1 211 ? -38.188 5.531 -0.159 1 36.91 211 ARG B CA 1
ATOM 3327 C C . ARG B 1 211 ? -39.469 6.121 -0.702 1 36.91 211 ARG B C 1
ATOM 3329 O O . ARG B 1 211 ? -39.625 7.34 -0.812 1 36.91 211 ARG B O 1
ATOM 3336 N N . THR B 1 212 ? -40.031 5.57 -1.725 1 30.8 212 THR B N 1
ATOM 3337 C CA . THR B 1 212 ? -41.406 5.996 -1.959 1 30.8 212 THR B CA 1
ATOM 3338 C C . THR B 1 212 ? -42.312 5.672 -0.753 1 30.8 212 THR B C 1
ATOM 3340 O O . THR B 1 212 ? -42.406 4.516 -0.344 1 30.8 212 THR B O 1
ATOM 3343 N N . ASN B 1 213 ? -42.344 6.582 0.221 1 33.72 213 ASN B N 1
ATOM 3344 C CA . ASN B 1 213 ? -43.406 6.75 1.204 1 33.72 213 ASN B CA 1
ATOM 3345 C C . ASN B 1 213 ? -44.781 6.586 0.569 1 33.72 213 ASN B C 1
ATOM 3347 O O . ASN B 1 213 ? -45.188 7.402 -0.259 1 33.72 213 ASN B O 1
ATOM 3351 N N . GLY B 1 214 ? -45.156 5.387 0.082 1 24.58 214 GLY B N 1
ATOM 3352 C CA . GLY B 1 214 ? -46.594 5.129 -0.17 1 24.58 214 GLY B CA 1
ATOM 3353 C C . GLY B 1 214 ? -47.469 5.496 1 1 24.58 214 GLY B C 1
ATOM 3354 O O . GLY B 1 214 ? -47.375 4.902 2.076 1 24.58 214 GLY B O 1
ATOM 3355 N N . LYS B 1 215 ? -47.844 6.754 1.139 1 26.48 215 LYS B N 1
ATOM 3356 C CA . LYS B 1 215 ? -49.031 7.254 1.822 1 26.48 215 LYS B CA 1
ATOM 3357 C C . LYS B 1 215 ? -50.281 6.594 1.283 1 26.48 215 LYS B C 1
ATOM 3359 O O . LYS B 1 215 ? -50.688 6.836 0.142 1 26.48 215 LYS B O 1
ATOM 3364 N N . THR B 1 216 ? -50.312 5.172 1.253 1 23 216 THR B N 1
ATOM 3365 C CA . THR B 1 216 ? -51.719 4.934 1.542 1 23 216 THR B CA 1
ATOM 3366 C C . THR B 1 216 ? -52 5.164 3.021 1 23 216 THR B C 1
ATOM 3368 O O . THR B 1 216 ? -51.188 4.855 3.881 1 23 216 THR B O 1
#

Secondary structure (DSSP, 8-state):
-------------EEEEEEEEPPPBTTB----EEEEEEEEE-TTT--EEEEEEEE-B-S-GGGS-SS--STT---HHHHHTSPBHHHHHHHHHHHHTTSEEEESSTTTTHHHHHHHHHHHTT-PPP--SEEEEHHHHHHHHTTTTTSS--HHHHHHHTT-------HHHHHHHHHHHHHHHHHHHHHHHHS-HHHHHHHHHHHH------------/-------------EEEEEEEEPPPBTTB----EEEEEEEEE-TTT--EEEEEEEE-B-S-GGGS-SS--STT---HHHHHTSPBHHHHHHHHHHHHTTSEEEESSTTTTHHHHHHHHHHHTT-PPP--SEEEEHHHHHHHHTTTTTSS--HHHHHHHTT-------HHHHHHHHHHHHHHHHHHHHHHHHS-HHHHHHHHHHHH------------

Nearest PDB structures (foldseek):
  2ido-assembly1_A  TM=8.126E-01  e=9.364E-10  Escherichia coli
  1zbu-assembly2_B  TM=7.438E-01  e=4.423E-07  Homo sapiens
  1zbh-assembly1_C  TM=6.944E-01  e=9.128E-07  Homo sapiens
  4l8r-assembly2_E  TM=6.551E-01  e=1.234E-06  Homo sapiens
  4l8r-assembly1_B  TM=6.339E-01  e=1.234E-06  Homo sapiens